Protein 3IKW (pdb70)

Radius of gyration: 21.57 Å; Cα contacts (8 Å, |Δi|>4): 989; chains: 1; bounding box: 46×61×58 Å

Sequence (373 aa):
TAQTKNTQTLMPLTERVNVQADSSARRINNQIIDGCWVAVGTNKPHAIQRDFTNLFDGKPSYYRFELKTTEDNTLEGYAKGETKGRAEFSYCYATSSDDDFRGLPADVYQQKAQITKTVYHHGKGACCPQGSSRDYEEFSVYIPSSSLDDSNVSSTIFAQWHHGMPDRTLVQTPQGEVKKLTVDEFVELEKTTFFKKNVGHEKVVARLDKQGNPVKDKNGKPVYKAGKPNGWLVEQGGYPPLAFGFSGGLFYIKANNSDRKKWLTDKDDRCNNANPGKKTPVVMKPLTSEYKASTIAYKLPFADDFPKDCWITFRVHIDWTVYGKEAETIVKPGMMLDVRMDDYQEGKKVSKHIVDNEKILIGRNDEDGYYFKFGIYYRVGDSTVPVCYNLAGYSER

Organism: Bacteroides thetaiotaomicron (strain ATCC 29148 / DSM 2079 / JCM 5827 / CCUG 10774 / NCTC 10582 / VPI-5482 / E50) (NCBI:txid226186)

Foldseek 3Di:
DPDDDDPVFKAFLQQADLQLQDADEPVQADPNFKHKHFHRDRQQKIFGNPDADVNHTFIKGWDALPAFDAADDDPPFTKGDIKIWRFHHHVVLCPPHDPCPSVLSNLQSHGRVSTDFFDFFQAKKKKKWKWAAAPPFDLAFFKWFKFKAFDFGFQQKAALVGDTDRHDSVRSVVVVVQWDDDFFFTFGKAFDADPVGHGDAPPVRHGDTDGHGTDRMGTQGDDDTQWTFTHHPQKTWIKGKAFLALRDDPVPPQEDDPVPDDAQPWRDDPGMTMHTPFIDGNVPPDHRWMKMKMKMKRAFHYDRNVSHGPGFMWIWMWIWTDPVDIDIHGGGHGDGHHTAYRHRGGMGMMGHIIGDPSGSRMDMIIMGDIDMD

Nearest PDB structures (foldseek):
  3ikw-assembly1_A  TM=1.003E+00  e=2.702E-79  Bacteroides thetaiotaomicron
  3ilr-assembly1_A  TM=1.001E+00  e=4.453E-74  Bacteroides thetaiotaomicron
  3ina-assembly1_A  TM=9.811E-01  e=8.972E-73  Bacteroides thetaiotaomicron
  3in9-assembly1_A  TM=9.795E-01  e=3.250E-72  Bacteroides thetaiotaomicron

CATH classification: 2.60.120.200 (+1 more: 3.10.540.20)

Secondary structure (DSSP, 8-state):
--SPPP-SSEEE------TTTSPBPGGG-BTTTBEEEE---TTTEEEEEEEEETTEEEEEEEE-TT---EE-SSTT-EEEEEEEES-B-BGGGGTTS-THHHHHHHHTT-SGGGSBSEE-TT-EEEEEEEEE--TTS-TT--EEEEEEEE---TTEEE-TTS-EEE--HHHHHHHHTTEEEETTEEEEEEE-B-TTSPBPB-TTS-B-EEEEEEEEEEE------SEEEEEETTEEEEEEEEE--SS--TT------TTTSPTT--EE-SSEEEEEEEEEEGGGS--SSEEEEEEEEEPPEE-GGG--EEE-EEEEEEEEEE---EEEEEEEEEEEE--EE-SSS-EEEEEEEEE-SS----EEEEEEEEEE-

Solvent-accessible surface area: 17605 Å² total; per-residue (Å²): 162,107,167,128,95,102,111,159,54,51,91,60,16,53,85,45,7,86,3,61,11,52,8,2,135,153,132,31,42,13,86,67,34,8,0,0,18,31,14,92,62,79,37,0,0,18,42,12,95,100,33,80,46,95,65,47,51,0,16,55,0,24,0,77,68,130,7,24,84,64,95,17,166,55,115,78,21,52,46,0,48,0,1,0,0,42,0,6,0,27,84,110,57,23,93,86,82,90,101,66,35,38,101,42,4,43,52,0,79,10,0,8,50,70,18,78,14,36,0,83,43,30,32,65,45,51,4,49,0,1,0,50,0,30,77,106,14,68,61,91,0,16,0,14,1,0,0,0,32,7,3,23,33,32,0,15,0,53,13,62,163,41,102,62,72,114,9,75,51,82,84,0,18,95,22,53,121,90,1,64,31,116,65,28,48,0,20,93,50,51,35,112,108,63,195,152,44,83,76,41,106,61,182,124,40,144,64,42,85,64,32,26,72,90,40,37,53,56,3,7,78,37,44,66,15,0,0,2,0,0,1,28,63,24,36,0,7,0,20,0,10,5,8,66,56,31,17,22,56,55,116,29,120,11,64,2,78,7,54,164,15,77,72,55,128,72,81,88,47,127,50,18,3,0,2,0,7,37,57,32,67,17,91,86,1,28,54,72,34,42,0,28,0,93,3,44,0,38,3,0,42,14,19,87,121,71,38,67,67,96,131,77,3,44,0,21,0,76,3,14,36,110,76,103,64,116,43,44,73,64,25,2,83,83,57,75,12,58,0,1,9,3,8,112,43,6,2,12,0,13,0,0,0,35,0,22,62,84,13,61,38,72,1,31,0,8,0,4,37,34,45,36,151

B-factor: mean 18.7, std 7.16, range [9.01, 53.4]

Structure (mmCIF, N/CA/C/O backbone):
data_3IKW
#
_entry.id   3IKW
#
_cell.length_a   76.263
_cell.length_b   110.494
_cell.length_c   44.158
_cell.angle_alpha   90.000
_cell.angle_beta   90.000
_cell.angle_gamma   90.000
#
_symmetry.space_group_name_H-M   'P 21 21 2'
#
loop_
_entity.id
_entity.type
_entity.pdbx_description
1 polymer 'Heparin lyase I'
2 non-polymer 'CALCIUM ION'
3 non-polymer 1,2-ETHANEDIOL
4 water water
#
loop_
_atom_site.group_PDB
_atom_site.id
_atom_site.type_symbol
_atom_site.label_atom_id
_atom_site.label_alt_id
_atom_site.label_comp_id
_atom_site.label_asym_id
_atom_site.label_entity_id
_atom_site.label_seq_id
_atom_site.pdbx_PDB_ins_code
_atom_site.Cartn_x
_atom_site.Cartn_y
_atom_site.Cartn_z
_atom_site.occupancy
_atom_site.B_iso_or_equiv
_atom_site.auth_seq_id
_atom_site.auth_comp_id
_atom_site.auth_asym_id
_atom_site.auth_atom_id
_atom_site.pdbx_PDB_model_num
ATOM 1 N N . THR A 1 1 ? 7.620 -13.368 6.207 1.00 40.13 3 THR A N 1
ATOM 2 C CA . THR A 1 1 ? 7.216 -13.436 7.645 1.00 39.95 3 THR A CA 1
ATOM 3 C C . THR A 1 1 ? 5.704 -13.591 7.783 1.00 39.87 3 THR A C 1
ATOM 4 O O . THR A 1 1 ? 4.945 -12.686 7.431 0.50 39.81 3 THR A O 1
ATOM 6 N N . ALA A 1 2 ? 5.269 -14.736 8.303 1.00 39.49 4 ALA A N 1
ATOM 7 C CA . ALA A 1 2 ? 3.843 -15.053 8.340 1.00 39.36 4 ALA A CA 1
ATOM 8 C C . ALA A 1 2 ? 3.251 -15.012 9.736 1.00 39.20 4 ALA A C 1
ATOM 9 O O . ALA A 1 2 ? 2.029 -15.064 9.891 0.50 39.09 4 ALA A O 1
ATOM 11 N N . GLN A 1 3 ? 4.107 -14.931 10.752 1.00 38.78 5 GLN A N 1
ATOM 12 C CA . GLN A 1 3 ? 3.620 -14.855 12.123 1.00 38.13 5 GLN A CA 1
ATOM 13 C C . GLN A 1 3 ? 3.108 -13.459 12.435 1.00 38.01 5 GLN A C 1
ATOM 14 O O . GLN A 1 3 ? 3.840 -12.476 12.315 1.00 38.27 5 GLN A O 1
ATOM 20 N N . THR A 1 4 ? 1.842 -13.378 12.824 1.00 37.37 6 THR A N 1
ATOM 21 C CA . THR A 1 4 ? 1.254 -12.108 13.207 1.00 36.90 6 THR A CA 1
ATOM 22 C C . THR A 1 4 ? 1.967 -11.590 14.447 1.00 35.85 6 THR A C 1
ATOM 23 O O . THR A 1 4 ? 2.105 -12.307 15.438 1.00 36.16 6 THR A O 1
ATOM 27 N N . LYS A 1 5 ? 2.429 -10.346 14.392 1.00 34.39 7 LYS A N 1
ATOM 28 C CA . LYS A 1 5 ? 3.195 -9.793 15.505 1.00 32.58 7 LYS A CA 1
ATOM 29 C C . LYS A 1 5 ? 2.369 -9.696 16.788 1.00 31.33 7 LYS A C 1
ATOM 30 O O . LYS A 1 5 ? 1.228 -9.231 16.764 1.00 31.27 7 LYS A O 1
ATOM 33 N N . ASN A 1 6 ? 2.948 -10.150 17.900 1.00 29.47 8 ASN A N 1
ATOM 34 C CA . ASN A 1 6 ? 2.370 -9.902 19.222 1.00 27.98 8 ASN A CA 1
ATOM 35 C C . ASN A 1 6 ? 2.628 -8.452 19.574 1.00 26.89 8 ASN A C 1
ATOM 36 O O . ASN A 1 6 ? 3.788 -8.033 19.631 1.00 26.76 8 ASN A O 1
ATOM 41 N N . THR A 1 7 ? 1.553 -7.688 19.774 1.00 24.80 9 THR A N 1
ATOM 42 C CA . THR A 1 7 ? 1.653 -6.266 20.091 1.00 23.65 9 THR A CA 1
ATOM 43 C C . THR A 1 7 ? 1.153 -5.974 21.513 1.00 22.66 9 THR A C 1
ATOM 44 O O . THR A 1 7 ? 0.924 -4.816 21.872 1.00 23.50 9 THR A O 1
ATOM 48 N N . GLN A 1 8 ? 1.020 -7.023 22.335 1.00 20.72 10 GLN A N 1
ATOM 49 C CA . GLN A 1 8 ? 0.618 -6.884 23.740 1.00 19.39 10 GLN A CA 1
ATOM 50 C C . GLN A 1 8 ? 1.753 -6.655 24.736 1.00 18.44 10 GLN A C 1
ATOM 51 O O . GLN A 1 8 ? 1.543 -6.214 25.863 1.00 18.62 10 GLN A O 1
ATOM 57 N N . THR A 1 9 ? 2.967 -7.017 24.356 1.00 16.43 11 THR A N 1
ATOM 58 C CA . THR A 1 9 ? 4.073 -6.948 25.309 1.00 15.65 11 THR A CA 1
ATOM 59 C C . THR A 1 9 ? 4.743 -5.559 25.320 1.00 14.80 11 THR A C 1
ATOM 60 O O . THR A 1 9 ? 5.389 -5.208 26.302 1.00 15.06 11 THR A O 1
ATOM 64 N N . LEU A 1 10 ? 4.592 -4.821 24.223 1.00 14.52 12 LEU A N 1
ATOM 65 C CA . LEU A 1 10 ? 5.220 -3.500 24.037 1.00 14.59 12 LEU A CA 1
ATOM 66 C C . LEU A 1 10 ? 4.217 -2.529 23.447 1.00 15.07 12 LEU A C 1
ATOM 67 O O . LEU A 1 10 ? 3.487 -2.858 22.514 1.00 16.50 12 LEU A O 1
ATOM 72 N N . MET A 1 11 ? 4.213 -1.312 23.988 1.00 14.51 13 MET A N 1
ATOM 73 C CA . MET A 1 11 ? 3.313 -0.270 23.528 1.00 14.36 13 MET A CA 1
ATOM 74 C C . MET A 1 11 ? 4.107 0.972 23.101 1.00 13.52 13 MET A C 1
ATOM 75 O O . MET A 1 11 ? 4.649 1.674 23.953 1.00 13.29 13 MET A O 1
ATOM 80 N N . PRO A 1 12 ? 4.158 1.251 21.799 1.00 13.60 14 PRO A N 1
ATOM 81 C CA . PRO A 1 12 ? 4.829 2.472 21.360 1.00 14.16 14 PRO A CA 1
ATOM 82 C C . PRO A 1 12 ? 4.261 3.722 22.001 1.00 14.18 14 PRO A C 1
ATOM 83 O O . PRO A 1 12 ? 3.032 3.891 22.090 1.00 14.61 14 PRO A O 1
ATOM 87 N N . LEU A 1 13 ? 5.149 4.632 22.389 1.00 13.67 15 LEU A N 1
ATOM 88 C CA . LEU A 1 13 ? 4.755 5.942 22.932 1.00 13.34 15 LEU A CA 1
ATOM 89 C C . LEU A 1 13 ? 5.378 6.967 22.007 1.00 13.28 15 LEU A C 1
ATOM 90 O O . LEU A 1 13 ? 6.574 7.269 22.139 1.00 13.76 15 LEU A O 1
ATOM 95 N N . THR A 1 14 ? 4.602 7.498 21.065 1.00 13.26 16 THR A N 1
ATOM 96 C CA . THR A 1 14 ? 5.150 8.262 19.973 1.00 13.54 16 THR A CA 1
ATOM 97 C C . THR A 1 14 ? 4.915 9.775 20.036 1.00 12.96 16 THR A C 1
ATOM 98 O O . THR A 1 14 ? 5.373 10.480 19.168 1.00 14.13 16 THR A O 1
ATOM 102 N N . GLU A 1 15 ? 4.252 10.257 21.081 1.00 12.76 17 GLU A N 1
ATOM 103 C CA . GLU A 1 15 ? 4.058 11.708 21.199 1.00 13.01 17 GLU A CA 1
ATOM 104 C C . GLU A 1 15 ? 5.377 12.358 21.595 1.00 12.98 17 GLU A C 1
ATOM 105 O O . GLU A 1 15 ? 6.097 11.836 22.452 1.00 12.30 17 GLU A O 1
ATOM 111 N N . ARG A 1 16 ? 5.689 13.496 20.977 1.00 12.94 18 ARG A N 1
ATOM 112 C CA . ARG A 1 16 ? 6.927 14.204 21.277 1.00 13.44 18 ARG A CA 1
ATOM 113 C C . ARG A 1 16 ? 6.621 15.671 21.531 1.00 14.27 18 ARG A C 1
ATOM 114 O O . ARG A 1 16 ? 5.749 16.255 20.872 1.00 15.92 18 ARG A O 1
ATOM 122 N N . VAL A 1 17 ? 7.314 16.256 22.497 1.00 13.97 19 VAL A N 1
ATOM 123 C CA . VAL A 1 17 ? 7.135 17.661 22.888 1.00 13.92 19 VAL A CA 1
ATOM 124 C C . VAL A 1 17 ? 8.494 18.358 22.788 1.00 14.17 19 VAL A C 1
ATOM 125 O O . VAL A 1 17 ? 9.483 17.864 23.337 1.00 14.56 19 VAL A O 1
ATOM 129 N N . ASN A 1 18 ? 8.547 19.479 22.076 1.00 14.99 20 ASN A N 1
ATOM 130 C CA . ASN A 1 18 ? 9.734 20.339 22.110 1.00 14.64 20 ASN A CA 1
ATOM 131 C C . ASN A 1 18 ? 9.566 21.178 23.370 1.00 13.50 20 ASN A C 1
ATOM 132 O O . ASN A 1 18 ? 8.862 22.174 23.368 1.00 13.76 20 ASN A O 1
ATOM 137 N N . VAL A 1 19 ? 10.174 20.752 24.461 1.00 13.01 21 VAL A N 1
ATOM 138 C CA . VAL A 1 19 ? 9.823 21.336 25.754 1.00 13.03 21 VAL A CA 1
ATOM 139 C C . VAL A 1 19 ? 10.244 22.780 25.900 1.00 12.98 21 VAL A C 1
ATOM 140 O O . VAL A 1 19 ? 9.647 23.508 26.686 1.00 11.70 21 VAL A O 1
ATOM 144 N N . GLN A 1 20 ? 11.253 23.205 25.141 1.00 12.26 22 GLN A N 1
ATOM 145 C CA . GLN A 1 20 ? 11.663 24.605 25.209 1.00 12.78 22 GLN A CA 1
ATOM 146 C C . GLN A 1 20 ? 10.665 25.514 24.511 1.00 13.44 22 GLN A C 1
ATOM 147 O O . GLN A 1 20 ? 10.510 26.674 24.881 1.00 13.20 22 GLN A O 1
ATOM 153 N N . ALA A 1 21 ? 9.988 24.995 23.489 1.00 13.53 23 ALA A N 1
ATOM 154 C CA . ALA A 1 21 ? 9.175 25.824 22.604 1.00 14.77 23 ALA A CA 1
ATOM 155 C C . ALA A 1 21 ? 7.675 25.596 22.660 1.00 14.15 23 ALA A C 1
ATOM 156 O O . ALA A 1 21 ? 6.935 26.359 22.069 1.00 14.75 23 ALA A O 1
ATOM 158 N N . ASP A 1 22 ? 7.220 24.561 23.369 1.00 14.29 24 ASP A N 1
ATOM 159 C CA . ASP A 1 22 ? 5.796 24.207 23.377 1.00 14.34 24 ASP A CA 1
ATOM 160 C C . ASP A 1 22 ? 5.394 23.614 24.711 1.00 13.45 24 ASP A C 1
ATOM 161 O O . ASP A 1 22 ? 6.149 22.842 25.302 1.00 13.24 24 ASP A O 1
ATOM 166 N N . SER A 1 23 ? 4.182 23.928 25.142 1.00 13.34 25 SER A N 1
ATOM 167 C CA A SER A 1 23 ? 3.596 23.248 26.290 0.50 13.51 25 SER A CA 1
ATOM 168 C CA B SER A 1 23 ? 3.569 23.246 26.279 0.50 13.81 25 SER A CA 1
ATOM 169 C C . SER A 1 23 ? 3.204 21.820 25.904 1.00 13.41 25 SER A C 1
ATOM 170 O O . SER A 1 23 ? 2.864 21.547 24.753 1.00 14.58 25 SER A O 1
ATOM 175 N N . ALA A 1 24 ? 3.264 20.925 26.876 1.00 13.18 26 ALA A N 1
ATOM 176 C CA . ALA A 1 24 ? 2.789 19.560 26.680 1.00 12.95 26 ALA A CA 1
ATOM 177 C C . ALA A 1 24 ? 1.280 19.500 26.886 1.00 13.64 26 ALA A C 1
ATOM 178 O O . ALA A 1 24 ? 0.756 20.018 27.864 1.00 14.44 26 ALA A O 1
ATOM 180 N N . ARG A 1 25 ? 0.593 18.829 25.973 1.00 13.85 27 ARG A N 1
ATOM 181 C CA A ARG A 1 25 ? -0.829 18.595 26.161 0.50 14.27 27 ARG A CA 1
ATOM 182 C CA B ARG A 1 25 ? -0.843 18.537 26.113 0.50 14.49 27 ARG A CA 1
ATOM 183 C C . ARG A 1 25 ? -1.013 17.386 27.085 1.00 14.74 27 ARG A C 1
ATOM 184 O O . ARG A 1 25 ? -0.131 16.532 27.191 1.00 14.09 27 ARG A O 1
ATOM 199 N N . ILE A 1 26 ? -2.150 17.335 27.776 1.00 16.11 28 ILE A N 1
ATOM 200 C CA . ILE A 1 26 ? -2.399 16.267 28.748 1.00 16.59 28 ILE A CA 1
ATOM 201 C C . ILE A 1 26 ? -2.195 14.880 28.130 1.00 15.52 28 ILE A C 1
ATOM 202 O O . ILE A 1 26 ? -1.617 13.995 28.751 1.00 15.37 28 ILE A O 1
ATOM 207 N N A ASN A 1 27 ? -2.646 14.719 26.891 0.50 14.40 29 ASN A N 1
ATOM 208 N N B ASN A 1 27 ? -2.631 14.708 26.893 0.50 14.86 29 ASN A N 1
ATOM 209 C CA A ASN A 1 27 ? -2.583 13.417 26.224 0.50 14.27 29 ASN A CA 1
ATOM 210 C CA B ASN A 1 27 ? -2.553 13.395 26.262 0.50 15.14 29 ASN A CA 1
ATOM 211 C C A ASN A 1 27 ? -1.224 13.089 25.598 0.50 14.19 29 ASN A C 1
ATOM 212 C C B ASN A 1 27 ? -1.172 12.978 25.812 0.50 14.72 29 ASN A C 1
ATOM 213 O O A ASN A 1 27 ? -1.104 12.137 24.833 0.50 14.05 29 ASN A O 1
ATOM 214 O O B ASN A 1 27 ? -0.990 11.865 25.345 0.50 14.47 29 ASN A O 1
ATOM 223 N N . GLN A 1 28 ? -0.206 13.882 25.948 1.00 13.83 30 GLN A N 1
ATOM 224 C CA . GLN A 1 28 ? 1.178 13.600 25.570 1.00 13.37 30 GLN A CA 1
ATOM 225 C C . GLN A 1 28 ? 2.015 13.215 26.784 1.00 12.81 30 GLN A C 1
ATOM 226 O O . GLN A 1 28 ? 3.131 12.693 26.638 1.00 12.89 30 GLN A O 1
ATOM 232 N N . ILE A 1 29 ? 1.509 13.462 27.981 1.00 12.48 31 ILE A N 1
ATOM 233 C CA . ILE A 1 29 ? 2.246 13.215 29.206 1.00 12.90 31 ILE A CA 1
ATOM 234 C C . ILE A 1 29 ? 2.159 11.728 29.553 1.00 12.74 31 ILE A C 1
ATOM 235 O O . ILE A 1 29 ? 1.086 11.105 29.453 1.00 13.37 31 ILE A O 1
ATOM 240 N N . ILE A 1 30 ? 3.286 11.168 29.968 1.00 12.87 32 ILE A N 1
ATOM 241 C CA . ILE A 1 30 ? 3.388 9.734 30.267 1.00 13.69 32 ILE A CA 1
ATOM 242 C C . ILE A 1 30 ? 3.501 9.553 31.755 1.00 13.63 32 ILE A C 1
ATOM 243 O O . ILE A 1 30 ? 4.342 10.156 32.416 1.00 13.29 32 ILE A O 1
ATOM 248 N N . ASP A 1 31 ? 2.572 8.757 32.290 1.00 14.63 33 ASP A N 1
ATOM 249 C CA . ASP A 1 31 ? 2.581 8.439 33.713 1.00 15.65 33 ASP A CA 1
ATOM 250 C C . ASP A 1 31 ? 2.469 9.650 34.619 1.00 15.44 33 ASP A C 1
ATOM 251 O O . ASP A 1 31 ? 2.923 9.637 35.766 1.00 16.76 33 ASP A O 1
ATOM 256 N N . GLY A 1 32 ? 1.847 10.700 34.104 1.00 14.80 34 GLY A N 1
ATOM 257 C CA . GLY A 1 32 ? 1.689 11.922 34.883 1.00 15.27 34 GLY A CA 1
ATOM 258 C C . GLY A 1 32 ? 2.960 12.702 35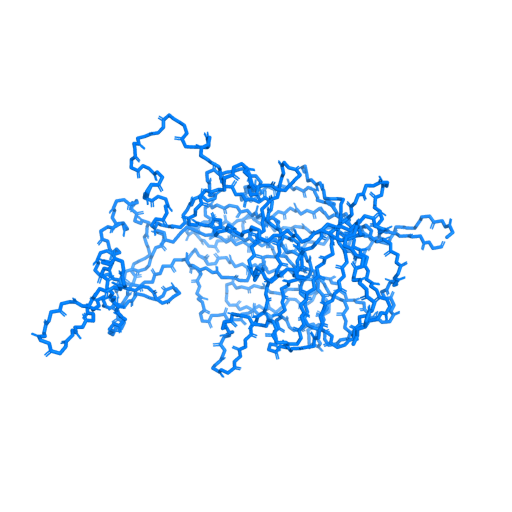.179 1.00 15.06 34 GLY A C 1
ATOM 259 O O . GLY A 1 32 ? 2.912 13.692 35.918 1.00 16.87 34 GLY A O 1
ATOM 260 N N . CYS A 1 33 ? 4.107 12.310 34.605 1.00 13.89 35 CYS A N 1
ATOM 261 C CA . CYS A 1 33 ? 5.349 12.986 34.996 1.00 14.02 35 CYS A CA 1
ATOM 262 C C . CYS A 1 33 ? 6.435 13.111 33.925 1.00 12.26 35 CYS A C 1
ATOM 263 O O . CYS A 1 33 ? 7.458 13.743 34.185 1.00 12.69 35 CYS A O 1
ATOM 266 N N . TRP A 1 34 ? 6.224 12.536 32.745 1.00 12.00 36 TRP A N 1
ATOM 267 C CA . TRP A 1 34 ? 7.237 12.600 31.691 1.00 11.65 36 TRP A CA 1
ATOM 268 C C . TRP A 1 34 ? 6.646 13.114 30.406 1.00 11.11 36 TRP A C 1
ATOM 269 O O . TRP A 1 34 ? 5.473 12.865 30.101 1.00 12.08 36 TRP A O 1
ATOM 280 N N . VAL A 1 35 ? 7.484 13.772 29.606 1.00 11.03 37 VAL A N 1
ATOM 281 C CA . VAL A 1 35 ? 7.186 13.891 28.178 1.00 11.59 37 VAL A CA 1
ATOM 282 C C . VAL A 1 35 ? 8.359 13.353 27.375 1.00 12.19 37 VAL A C 1
ATOM 283 O O . VAL A 1 35 ? 9.484 13.329 27.874 1.00 13.33 37 VAL A O 1
ATOM 287 N N . ALA A 1 36 ? 8.111 12.937 26.146 1.00 11.90 38 ALA A N 1
ATOM 288 C CA . ALA A 1 36 ? 9.172 12.364 25.324 1.00 11.98 38 ALA A CA 1
ATOM 289 C C . ALA A 1 36 ? 9.720 13.385 24.334 1.00 12.37 38 ALA A C 1
ATOM 290 O O . ALA A 1 36 ? 8.970 14.212 23.793 1.00 12.09 38 ALA A O 1
ATOM 292 N N . VAL A 1 37 ? 11.022 13.281 24.062 1.00 12.19 39 VAL A N 1
ATOM 293 C CA . VAL A 1 37 ? 11.701 14.166 23.140 1.00 13.81 39 VAL A CA 1
ATOM 294 C C . VAL A 1 37 ? 12.535 13.309 22.204 1.00 13.60 39 VAL A C 1
ATOM 295 O O . VAL A 1 37 ? 13.057 12.265 22.603 1.00 14.61 39 VAL A O 1
ATOM 299 N N . GLY A 1 38 ? 12.677 13.728 20.949 1.00 13.64 40 GLY A N 1
ATOM 300 C CA . GLY A 1 38 ? 13.518 13.004 19.998 1.00 14.10 40 GLY A CA 1
ATOM 301 C C . GLY A 1 38 ? 12.706 12.280 18.926 1.00 14.42 40 GLY A C 1
ATOM 302 O O . GLY A 1 38 ? 11.536 12.605 18.694 1.00 15.64 40 GLY A O 1
ATOM 303 N N . THR A 1 39 ? 13.307 11.306 18.259 1.00 14.28 41 THR A N 1
ATOM 304 C CA . THR A 1 39 ? 12.656 10.657 17.116 1.00 15.96 41 THR A CA 1
ATOM 305 C C . THR A 1 39 ? 11.363 9.955 17.533 1.00 15.81 41 THR A C 1
ATOM 306 O O . THR A 1 39 ? 11.282 9.366 18.612 1.00 14.19 41 THR A O 1
ATOM 310 N N . ASN A 1 40 ? 10.342 10.022 16.665 1.00 16.11 42 ASN A N 1
ATOM 311 C CA . ASN A 1 40 ? 9.035 9.450 16.987 1.00 17.31 42 ASN A CA 1
ATOM 312 C C . ASN A 1 40 ? 8.732 8.099 16.334 1.00 17.42 42 ASN A C 1
ATOM 313 O O . ASN A 1 40 ? 7.577 7.670 16.304 1.00 18.01 42 ASN A O 1
ATOM 318 N N . LYS A 1 41 ? 9.756 7.405 15.848 1.00 17.83 43 LYS A N 1
ATOM 319 C CA . LYS A 1 41 ? 9.558 6.045 15.333 1.00 18.57 43 LYS A CA 1
ATOM 320 C C . LYS A 1 41 ? 8.897 5.167 16.388 1.00 18.20 43 LYS A C 1
ATOM 321 O O . LYS A 1 41 ? 9.193 5.289 17.584 1.00 16.76 43 LYS A O 1
ATOM 325 N N . PRO A 1 42 ? 8.001 4.254 15.968 1.00 18.16 44 PRO A N 1
ATOM 326 C CA . PRO A 1 42 ? 7.286 3.488 16.983 1.00 17.96 44 PRO A CA 1
ATOM 327 C C . PRO A 1 42 ? 8.188 2.691 17.930 1.00 16.75 44 PRO A C 1
ATOM 328 O O . PRO A 1 42 ? 7.883 2.573 19.113 1.00 17.78 44 PRO A O 1
ATOM 332 N N . HIS A 1 43 ? 9.305 2.174 17.427 1.00 16.31 45 HIS A N 1
ATOM 333 C CA . HIS A 1 43 ? 10.194 1.379 18.268 1.00 15.92 45 HIS A CA 1
ATOM 334 C C . HIS A 1 43 ? 11.082 2.223 19.175 1.00 14.17 45 HIS A C 1
ATOM 335 O O . HIS A 1 43 ? 11.775 1.667 20.027 1.00 14.99 45 HIS A O 1
ATOM 342 N N . ALA A 1 44 ? 11.089 3.545 19.024 1.00 13.08 46 ALA A N 1
ATOM 343 C CA . ALA A 1 44 ? 12.080 4.336 19.751 1.00 12.49 46 ALA A CA 1
ATOM 344 C C . ALA A 1 44 ? 11.845 4.292 21.257 1.00 12.20 46 ALA A C 1
ATOM 345 O O . ALA A 1 44 ? 12.783 4.155 22.044 1.00 11.93 46 ALA A O 1
ATOM 347 N N . ILE A 1 45 ? 10.585 4.441 21.666 1.00 11.54 47 ILE A N 1
ATOM 348 C CA . ILE A 1 45 ? 10.207 4.368 23.064 1.00 11.51 47 ILE A CA 1
ATOM 349 C C . ILE A 1 45 ? 8.923 3.551 23.181 1.00 11.29 47 ILE A C 1
ATOM 350 O O . ILE A 1 45 ? 7.920 3.870 22.524 1.00 12.38 47 ILE A O 1
ATOM 355 N N . GLN A 1 46 ? 8.944 2.534 24.036 1.00 11.36 48 GLN A N 1
ATOM 356 C CA . GLN A 1 46 ? 7.773 1.674 24.226 1.00 11.99 48 GLN A CA 1
ATOM 357 C C . GLN A 1 46 ? 7.623 1.346 25.683 1.00 12.31 48 GLN A C 1
ATOM 358 O O . GLN A 1 46 ? 8.606 1.091 26.393 1.00 13.90 48 GLN A O 1
ATOM 364 N N . ARG A 1 47 ? 6.377 1.312 26.142 1.00 12.93 49 ARG A N 1
ATOM 365 C CA . ARG A 1 47 ? 6.097 0.787 27.446 1.00 13.87 49 ARG A CA 1
ATOM 366 C C . ARG A 1 47 ? 6.213 -0.748 27.367 1.00 14.21 49 ARG A C 1
ATOM 367 O O . ARG A 1 47 ? 5.696 -1.345 26.424 1.00 15.37 49 ARG A O 1
ATOM 375 N N . ASP A 1 48 ? 6.910 -1.348 28.327 1.00 12.93 50 ASP A N 1
ATOM 376 C CA . ASP A 1 48 ? 7.284 -2.769 28.301 1.00 14.28 50 ASP A CA 1
ATOM 377 C C . ASP A 1 48 ? 6.550 -3.507 29.410 1.00 14.31 50 ASP A C 1
ATOM 378 O O . ASP A 1 48 ? 6.805 -3.291 30.593 1.00 14.99 50 ASP A O 1
ATOM 383 N N . PHE A 1 49 ? 5.609 -4.363 29.004 1.00 14.39 51 PHE A N 1
ATOM 384 C CA . PHE A 1 49 ? 4.743 -5.083 29.954 1.00 16.26 51 PHE A CA 1
ATOM 385 C C . PHE A 1 49 ? 5.332 -6.419 30.390 1.00 17.23 51 PHE A C 1
ATOM 386 O O . PHE A 1 49 ? 4.748 -7.133 31.226 1.00 18.05 51 PHE A O 1
ATOM 394 N N . THR A 1 50 ? 6.493 -6.756 29.841 1.00 16.78 52 THR A N 1
ATOM 395 C CA . THR A 1 50 ? 7.129 -8.030 30.137 1.00 18.24 52 THR A CA 1
ATOM 396 C C . THR A 1 50 ? 8.242 -7.843 31.135 1.00 18.47 52 THR A C 1
ATOM 397 O O . THR A 1 50 ? 8.338 -8.570 32.127 1.00 20.02 52 THR A O 1
ATOM 401 N N . ASN A 1 51 ? 9.068 -6.830 30.915 1.00 18.04 53 ASN A N 1
ATOM 402 C CA . ASN A 1 51 ? 10.150 -6.523 31.843 1.00 18.13 53 ASN A CA 1
ATOM 403 C C . ASN A 1 51 ? 9.668 -5.518 32.880 1.00 18.92 53 ASN A C 1
ATOM 404 O O . ASN A 1 51 ? 9.802 -4.299 32.703 1.00 17.76 53 ASN A O 1
ATOM 409 N N . LEU A 1 52 ? 9.077 -6.013 33.957 1.00 19.85 54 LEU A N 1
ATOM 410 C CA . LEU A 1 52 ? 8.509 -5.135 34.961 1.00 21.20 54 LEU A CA 1
ATOM 411 C C . LEU A 1 52 ? 9.577 -4.687 35.957 1.00 21.95 54 LEU A C 1
ATOM 412 O O . LEU A 1 52 ? 10.525 -5.409 36.251 1.00 22.47 54 LEU A O 1
ATOM 417 N N . PHE A 1 53 ? 9.450 -3.449 36.422 1.00 22.46 55 PHE A N 1
ATOM 418 C CA . PHE A 1 53 ? 10.295 -2.952 37.484 1.00 22.65 55 PHE A CA 1
ATOM 419 C C . PHE A 1 53 ? 9.385 -2.653 38.648 1.00 23.43 55 PHE A C 1
ATOM 420 O O . PHE A 1 53 ? 8.410 -1.899 38.517 1.00 23.48 55 PHE A O 1
ATOM 428 N N . ASP A 1 54 ? 9.698 -3.266 39.785 1.00 24.87 56 ASP A N 1
ATOM 429 C CA . ASP A 1 54 ? 8.876 -3.103 40.967 1.00 25.61 56 ASP A CA 1
ATOM 430 C C . ASP A 1 54 ? 7.422 -3.420 40.620 1.00 26.09 56 ASP A C 1
ATOM 431 O O . ASP A 1 54 ? 6.510 -2.702 41.023 1.00 26.62 56 ASP A O 1
ATOM 433 N N . GLY A 1 55 ? 7.218 -4.485 39.841 1.00 26.21 57 GLY A N 1
ATOM 434 C CA . GLY A 1 55 ? 5.877 -4.932 39.459 1.00 26.12 57 GLY A CA 1
ATOM 435 C C . GLY A 1 55 ? 5.119 -4.123 38.421 1.00 25.80 57 GLY A C 1
ATOM 436 O O . GLY A 1 55 ? 3.991 -4.464 38.063 1.00 26.71 57 GLY A O 1
ATOM 437 N N . LYS A 1 56 ? 5.739 -3.060 37.910 1.00 24.44 58 LYS A N 1
ATOM 438 C CA . LYS A 1 56 ? 5.079 -2.175 36.958 1.00 22.68 58 LYS A CA 1
ATOM 439 C C . LYS A 1 56 ? 5.829 -2.143 35.618 1.00 21.35 58 LYS A C 1
ATOM 440 O O . LYS A 1 56 ? 7.020 -2.412 35.575 1.00 21.30 58 LYS A O 1
ATOM 442 N N . PRO A 1 57 ? 5.137 -1.774 34.536 1.00 20.01 59 PRO A N 1
ATOM 443 C CA . PRO A 1 57 ? 5.807 -1.706 33.223 1.00 18.96 59 PRO A CA 1
ATOM 444 C C . PRO A 1 57 ? 7.021 -0.773 33.240 1.00 17.76 59 PRO A C 1
ATOM 445 O O . PRO A 1 57 ? 7.027 0.237 33.931 1.00 18.64 59 PRO A O 1
ATOM 449 N N . SER A 1 58 ? 8.063 -1.136 32.506 1.00 14.85 60 SER A N 1
ATOM 450 C CA . SER A 1 58 ? 9.235 -0.268 32.388 1.00 13.30 60 SER A CA 1
ATOM 451 C C . SER A 1 58 ? 9.213 0.373 31.005 1.00 12.20 60 SER A C 1
ATOM 452 O O . SER A 1 58 ? 8.277 0.188 30.226 1.00 13.15 60 SER A O 1
ATOM 455 N N . TYR A 1 59 ? 10.250 1.143 30.698 1.00 11.58 61 TYR A N 1
ATOM 456 C CA A TYR A 1 59 ? 10.348 1.834 29.413 0.50 11.51 61 TYR A CA 1
ATOM 457 C CA B TYR A 1 59 ? 10.326 1.774 29.382 0.50 12.00 61 TYR A CA 1
ATOM 458 C C . TYR A 1 59 ? 11.508 1.259 28.590 1.00 11.64 61 TYR A C 1
ATOM 459 O O . TYR A 1 59 ? 12.648 1.278 29.046 1.00 12.45 61 TYR A O 1
ATOM 476 N N . ARG A 1 60 ? 11.222 0.807 27.376 1.00 11.27 62 ARG A N 1
ATOM 477 C CA . ARG A 1 60 ? 12.228 0.239 26.488 1.00 11.84 62 ARG A CA 1
ATOM 478 C C . ARG A 1 60 ? 12.556 1.298 25.453 1.00 12.14 62 ARG A C 1
ATOM 479 O O . ARG A 1 60 ? 11.663 1.798 24.738 1.00 12.31 62 ARG A O 1
ATOM 487 N N . PHE A 1 61 ? 13.828 1.661 25.385 1.00 11.19 63 PHE A N 1
ATOM 488 C CA . PHE A 1 61 ? 14.307 2.636 24.402 1.00 10.81 63 PHE A CA 1
ATOM 489 C C . PHE A 1 61 ? 15.126 1.920 23.355 1.00 10.79 63 PHE A C 1
ATOM 490 O O . PHE A 1 61 ? 15.903 1.012 23.692 1.00 11.27 63 PHE A O 1
ATOM 498 N N . GLU A 1 62 ? 14.974 2.300 22.083 1.00 11.25 64 GLU A N 1
ATOM 499 C CA . GLU A 1 62 ? 15.760 1.666 21.028 1.00 12.13 64 GLU A CA 1
ATOM 500 C C . GLU A 1 62 ? 16.053 2.622 19.901 1.00 11.94 64 GLU A C 1
ATOM 501 O O . GLU A 1 62 ? 15.139 3.273 19.372 1.00 13.42 64 GLU A O 1
ATOM 507 N N . LEU A 1 63 ? 17.324 2.714 19.528 1.00 12.93 65 LEU A N 1
ATOM 508 C CA . LEU A 1 63 ? 17.693 3.335 18.258 1.00 13.86 65 LEU A CA 1
ATOM 509 C C . LEU A 1 63 ? 18.352 2.296 17.367 1.00 15.44 65 LEU A C 1
ATOM 510 O O . LEU A 1 63 ? 19.330 1.658 17.755 1.00 16.01 65 LEU A O 1
ATOM 515 N N B LYS A 1 64 ? 17.828 2.137 16.159 1.00 15.92 66 LYS A N 1
ATOM 516 C CA B LYS A 1 64 ? 18.473 1.274 15.182 1.00 17.56 66 LYS A CA 1
ATOM 517 C C B LYS A 1 64 ? 19.590 2.054 14.499 1.00 18.76 66 LYS A C 1
ATOM 518 O O B LYS A 1 64 ? 19.776 3.236 14.737 1.00 18.28 66 LYS A O 1
ATOM 524 N N . THR A 1 65 ? 20.341 1.389 13.625 1.00 20.00 67 THR A N 1
ATOM 525 C CA A THR A 1 65 ? 21.504 2.014 13.004 0.50 21.59 67 THR A CA 1
ATOM 526 C CA B THR A 1 65 ? 21.513 2.018 13.032 0.50 21.38 67 THR A CA 1
ATOM 527 C C . THR A 1 65 ? 21.123 3.268 12.229 1.00 21.87 67 THR A C 1
ATOM 528 O O . THR A 1 65 ? 21.863 4.254 12.201 1.00 22.11 67 THR A O 1
ATOM 535 N N . GLU A 1 66 ? 19.951 3.225 11.600 1.00 22.55 68 GLU A N 1
ATOM 536 C CA . GLU A 1 66 ? 19.493 4.321 10.751 1.00 23.86 68 GLU A CA 1
ATOM 537 C C . GLU A 1 66 ? 18.806 5.466 11.491 1.00 24.05 68 GLU A C 1
ATOM 538 O O . GLU A 1 66 ? 18.371 6.427 10.868 1.00 24.12 68 GLU A O 1
ATOM 544 N N . ASP A 1 67 ? 18.724 5.379 12.817 1.00 23.44 69 ASP A N 1
ATOM 545 C CA . ASP A 1 67 ? 17.872 6.287 13.591 1.00 24.37 69 ASP A CA 1
ATOM 546 C C . ASP A 1 67 ? 18.510 7.586 14.079 1.00 25.02 69 ASP A C 1
ATOM 547 O O . ASP A 1 67 ? 17.916 8.271 14.917 1.00 26.00 69 ASP A O 1
ATOM 552 N N . ASN A 1 68 ? 19.703 7.927 13.602 1.00 25.38 70 ASN A N 1
ATOM 553 C CA . ASN A 1 68 ? 20.237 9.255 13.890 1.00 25.82 70 ASN A CA 1
ATOM 554 C C . ASN A 1 68 ? 19.469 10.295 13.072 1.00 26.54 70 ASN A C 1
ATOM 555 O O . ASN A 1 68 ? 19.471 10.243 11.840 1.00 27.68 70 ASN A O 1
ATOM 560 N N . THR A 1 69 ? 18.792 11.217 13.753 1.00 26.84 71 THR A N 1
ATOM 561 C CA . THR A 1 69 ? 17.990 12.241 13.079 1.00 27.65 71 THR A CA 1
ATOM 562 C C . THR A 1 69 ? 18.514 13.656 13.322 1.00 28.05 71 THR A C 1
ATOM 563 O O . THR A 1 69 ? 17.940 14.630 12.834 1.00 28.38 71 THR A O 1
ATOM 567 N N . LEU A 1 70 ? 19.598 13.777 14.078 1.00 28.10 72 LEU A N 1
ATOM 568 C CA . LEU A 1 70 ? 20.100 15.095 14.447 1.00 28.54 72 LEU A CA 1
ATOM 569 C C . LEU A 1 70 ? 21.476 15.320 13.842 1.00 28.72 72 LEU A C 1
ATOM 570 O O . LEU A 1 70 ? 22.252 14.377 13.675 1.00 28.52 72 LEU A O 1
ATOM 575 N N . GLU A 1 71 ? 21.775 16.571 13.510 1.00 29.44 73 GLU A N 1
ATOM 576 C CA . GLU A 1 71 ? 23.096 16.919 13.006 1.00 30.12 73 GLU A CA 1
ATOM 577 C C . GLU A 1 71 ? 24.050 17.047 14.183 1.00 30.41 73 GLU A C 1
ATOM 578 O O . GLU A 1 71 ? 23.685 17.603 15.219 1.00 30.45 73 GLU A O 1
ATOM 580 N N . GLY A 1 72 ? 25.264 16.525 14.028 1.00 30.65 74 GLY A N 1
ATOM 581 C CA . GLY A 1 72 ? 26.289 16.640 15.065 1.00 31.24 74 GLY A CA 1
ATOM 582 C C . GLY A 1 72 ? 27.175 17.848 14.825 1.00 31.68 74 GLY A C 1
ATOM 583 O O . GLY A 1 72 ? 26.865 18.681 13.978 1.00 32.02 74 GLY A O 1
ATOM 584 N N . TYR A 1 73 ? 28.295 17.935 15.540 1.00 31.94 75 TYR A N 1
ATOM 585 C CA . TYR A 1 73 ? 29.112 19.150 15.504 1.00 32.26 75 TYR A CA 1
ATOM 586 C C . TYR A 1 73 ? 29.793 19.377 14.164 1.00 32.01 75 TYR A C 1
ATOM 587 O O . TYR A 1 73 ? 29.612 20.421 13.536 1.00 32.61 75 TYR A O 1
ATOM 596 N N . ALA A 1 74 ? 30.597 18.409 13.745 0.50 31.15 76 ALA A N 1
ATOM 597 C CA . ALA A 1 74 ? 31.358 18.540 12.515 0.50 30.35 76 ALA A CA 1
ATOM 598 C C . ALA A 1 74 ? 30.540 18.018 11.340 0.50 29.75 76 ALA A C 1
ATOM 599 O O . ALA A 1 74 ? 29.714 17.117 11.498 0.50 29.34 76 ALA A O 1
ATOM 601 N N . LYS A 1 75 ? 30.762 18.595 10.165 0.50 29.05 77 LYS A N 1
ATOM 602 C CA . LYS A 1 75 ? 29.993 18.223 8.985 0.50 28.21 77 LYS A CA 1
ATOM 603 C C . LYS A 1 75 ? 30.151 16.736 8.712 0.50 27.57 77 LYS A C 1
ATOM 604 O O . LYS A 1 75 ? 31.263 16.224 8.681 0.50 27.69 77 LYS A O 1
ATOM 606 N N . GLY A 1 76 ? 29.033 16.041 8.528 0.50 26.54 78 GLY A N 1
ATOM 607 C CA . GLY A 1 76 ? 29.062 14.599 8.308 0.50 25.61 78 GLY A CA 1
ATOM 608 C C . GLY A 1 76 ? 28.696 13.809 9.553 0.50 25.17 78 GLY A C 1
ATOM 609 O O . GLY A 1 76 ? 28.426 12.607 9.485 0.50 25.36 78 GLY A O 1
ATOM 610 N N . GLU A 1 77 ? 28.683 14.488 10.695 0.50 24.25 79 GLU A N 1
ATOM 611 C CA . GLU A 1 77 ? 28.347 13.843 11.965 0.50 23.78 79 GLU A CA 1
ATOM 612 C C . GLU A 1 77 ? 26.848 13.913 12.235 0.50 23.74 79 GLU A C 1
ATOM 613 O O . GLU A 1 77 ? 26.203 14.914 11.942 0.50 22.74 79 GLU A O 1
ATOM 615 N N . THR A 1 78 ? 26.294 12.839 12.787 1.00 24.15 80 THR A N 1
ATOM 616 C CA . THR A 1 78 ? 24.888 12.841 13.181 1.00 24.29 80 THR A CA 1
ATOM 617 C C . THR A 1 78 ? 24.796 12.366 14.630 1.00 24.00 80 THR A C 1
ATOM 618 O O . THR A 1 78 ? 25.767 11.829 15.167 1.00 24.22 80 THR A O 1
ATOM 622 N N . LYS A 1 79 ? 23.644 12.590 15.259 1.00 23.25 81 LYS A N 1
ATOM 623 C CA . LYS A 1 79 ? 23.362 12.077 16.604 1.00 22.81 81 LYS A CA 1
ATOM 624 C C . LYS A 1 79 ? 21.925 11.568 16.617 1.00 21.94 81 LYS A C 1
ATOM 625 O O . LYS A 1 79 ? 21.120 11.917 15.754 1.00 21.58 81 LYS A O 1
ATOM 631 N N . GLY A 1 80 ? 21.585 10.753 17.605 1.00 19.83 82 GLY A N 1
ATOM 632 C CA . GLY A 1 80 ? 20.261 10.158 17.644 1.00 18.35 82 GLY A CA 1
ATOM 633 C C . GLY A 1 80 ? 19.728 10.385 19.020 1.00 16.33 82 GLY A C 1
ATOM 634 O O . GLY A 1 80 ? 20.496 10.387 19.960 1.00 17.26 82 GLY A O 1
ATOM 635 N N . ARG A 1 81 ? 18.427 10.620 19.168 1.00 14.04 83 ARG A N 1
ATOM 636 C CA . ARG A 1 81 ? 17.877 10.875 20.491 1.00 14.52 83 ARG A CA 1
ATOM 637 C C . ARG A 1 81 ? 16.485 10.306 20.654 1.00 13.18 83 ARG A C 1
ATOM 638 O O . ARG A 1 81 ? 15.612 10.504 19.796 1.00 14.04 83 ARG A O 1
ATOM 646 N N . ALA A 1 82 ? 16.256 9.633 21.771 1.00 11.90 84 ALA A N 1
ATOM 647 C CA . ALA A 1 82 ? 14.903 9.273 22.210 1.00 11.92 84 ALA A CA 1
ATOM 648 C C . ALA A 1 82 ? 14.952 9.288 23.733 1.00 11.02 84 ALA A C 1
ATOM 649 O O . ALA A 1 82 ? 15.585 8.424 24.315 1.00 11.67 84 ALA A O 1
ATOM 651 N N . GLU A 1 83 ? 14.328 10.280 24.358 1.00 10.45 85 GLU A N 1
ATOM 652 C CA . GLU A 1 83 ? 14.473 10.479 25.800 1.00 10.29 85 GLU A CA 1
ATOM 653 C C . GLU A 1 83 ? 13.152 10.853 26.435 1.00 10.48 85 GLU A C 1
ATOM 654 O O . GLU A 1 83 ? 12.239 11.349 25.758 1.00 11.35 85 GLU A O 1
ATOM 660 N N . PHE A 1 84 ? 13.044 10.640 27.739 1.00 9.63 86 PHE A N 1
ATOM 661 C CA . PHE A 1 84 ? 11.999 11.297 28.526 1.00 9.49 86 PHE A CA 1
ATOM 662 C C . PHE A 1 84 ? 12.602 12.494 29.285 1.00 10.42 86 PHE A C 1
ATOM 663 O O . PHE A 1 84 ? 13.708 12.387 29.819 1.00 11.04 86 PHE A O 1
ATOM 671 N N . SER A 1 85 ? 11.867 13.600 29.347 1.00 10.05 87 SER A N 1
ATOM 672 C CA . SER A 1 85 ? 12.220 14.755 30.155 1.00 10.43 87 SER A CA 1
ATOM 673 C C . SER A 1 85 ? 11.285 14.857 31.346 1.00 10.04 87 SER A C 1
ATOM 674 O O . SER A 1 85 ? 10.062 14.760 31.194 1.00 10.61 87 SER A O 1
ATOM 677 N N . TYR A 1 86 ? 11.868 15.089 32.514 1.00 9.47 88 TYR A N 1
ATOM 678 C CA . TYR A 1 86 ? 11.084 15.312 33.736 1.00 10.81 88 TYR A CA 1
ATOM 679 C C . TYR A 1 86 ? 10.634 16.765 33.846 1.00 11.09 88 TYR A C 1
ATOM 680 O O . TYR A 1 86 ? 9.846 17.106 34.728 1.00 11.49 88 TYR A O 1
ATOM 689 N N . CYS A 1 87 ? 11.130 17.627 32.970 1.00 10.59 89 CYS A N 1
ATOM 690 C CA . CYS A 1 87 ? 10.774 19.047 33.005 1.00 10.40 89 CYS A CA 1
ATOM 691 C C . CYS A 1 87 ? 10.047 19.450 31.731 1.00 10.50 89 CYS A C 1
ATOM 692 O O . CYS A 1 87 ? 10.555 19.235 30.601 1.00 11.19 89 CYS A O 1
ATOM 695 N N . TYR A 1 88 ? 8.860 20.029 31.891 1.00 10.56 90 TYR A N 1
ATOM 696 C CA . TYR A 1 88 ? 8.057 20.531 30.777 1.00 10.60 90 TYR A CA 1
ATOM 697 C C . TYR A 1 88 ? 6.981 21.398 31.385 1.00 11.22 90 TYR A C 1
ATOM 698 O O . TYR A 1 88 ? 6.676 21.259 32.561 1.00 12.24 90 TYR A O 1
ATOM 707 N N . ALA A 1 89 ? 6.401 22.285 30.585 1.00 11.19 91 ALA A N 1
ATOM 708 C CA . ALA A 1 89 ? 5.242 23.064 31.038 1.00 11.14 91 ALA A CA 1
ATOM 709 C C . ALA A 1 89 ? 3.991 22.533 30.403 1.00 12.55 91 ALA A C 1
ATOM 710 O O . ALA A 1 89 ? 4.036 21.973 29.316 1.00 13.65 91 ALA A O 1
ATOM 712 N N . THR A 1 90 ? 2.857 22.792 31.044 1.00 13.59 92 THR A N 1
ATOM 713 C CA . THR A 1 90 ? 1.553 22.490 30.467 1.00 15.12 92 THR A CA 1
ATOM 714 C C . THR A 1 90 ? 0.800 23.805 30.356 1.00 16.02 92 THR A C 1
ATOM 715 O O . THR A 1 90 ? 1.246 24.837 30.863 1.00 15.22 92 THR A O 1
ATOM 719 N N . SER A 1 91 ? -0.362 23.770 29.717 1.00 17.13 93 SER A N 1
ATOM 720 C CA A SER A 1 91 ? -1.247 24.928 29.611 0.50 18.21 93 SER A CA 1
ATOM 721 C CA B SER A 1 91 ? -1.128 25.004 29.607 0.50 17.92 93 SER A CA 1
ATOM 722 C C . SER A 1 91 ? -1.559 25.507 30.983 1.00 18.18 93 SER A C 1
ATOM 723 O O . SER A 1 91 ? -1.667 26.721 31.179 1.00 18.15 93 SER A O 1
ATOM 728 N N B ASP A 1 92 ? -1.762 24.600 31.934 0.38 18.21 94 ASP A N 1
ATOM 729 N N C ASP A 1 92 ? -1.790 24.608 31.933 0.62 18.52 94 ASP A N 1
ATOM 730 C CA B ASP A 1 92 ? -2.109 24.989 33.302 0.38 18.60 94 ASP A CA 1
ATOM 731 C CA C ASP A 1 92 ? -2.109 25.031 33.288 0.62 19.28 94 ASP A CA 1
ATOM 732 C C B ASP A 1 92 ? -1.022 25.825 33.986 0.38 18.30 94 ASP A C 1
ATOM 733 C C C ASP A 1 92 ? -1.053 25.978 33.842 0.62 18.60 94 ASP A C 1
ATOM 734 O O B ASP A 1 92 ? -1.287 26.514 34.972 0.38 18.20 94 ASP A O 1
ATOM 735 O O C ASP A 1 92 ? -1.361 26.887 34.599 0.62 18.51 94 ASP A O 1
ATOM 744 N N . ASP A 1 93 ? 0.204 25.768 33.467 1.00 17.71 95 ASP A N 1
ATOM 745 C CA . ASP A 1 93 ? 1.283 26.579 34.001 1.00 17.35 95 ASP A CA 1
ATOM 746 C C . ASP A 1 93 ? 1.245 28.047 33.587 1.00 17.02 95 ASP A C 1
ATOM 747 O O . ASP A 1 93 ? 1.985 28.855 34.116 1.00 17.72 95 ASP A O 1
ATOM 752 N N . PHE A 1 94 ? 0.419 28.378 32.603 1.00 17.30 96 PHE A N 1
ATOM 753 C CA . PHE A 1 94 ? 0.295 29.759 32.148 1.00 17.61 96 PHE A CA 1
ATOM 754 C C . PHE A 1 94 ? -1.018 30.405 32.550 1.00 19.05 96 PHE A C 1
ATOM 755 O O . PHE A 1 94 ? -1.326 31.511 32.110 1.00 19.72 96 PHE A O 1
ATOM 763 N N . ARG A 1 95 ? -1.783 29.713 33.392 1.00 20.07 97 ARG A N 1
ATOM 764 C CA . ARG A 1 95 ? -3.021 30.260 33.942 1.00 21.91 97 ARG A CA 1
ATOM 765 C C . ARG A 1 95 ? -2.753 31.589 34.640 1.00 22.16 97 ARG A C 1
ATOM 766 O O . ARG A 1 95 ? -1.768 31.747 35.366 0.50 21.51 97 ARG A O 1
ATOM 769 N N . GLY A 1 96 ? -3.620 32.562 34.388 1.00 23.43 98 GLY A N 1
ATOM 770 C CA . GLY A 1 96 ? -3.540 33.838 35.082 1.00 24.11 98 GLY A CA 1
ATOM 771 C C . GLY A 1 96 ? -2.656 34.890 34.447 1.00 24.53 98 GLY A C 1
ATOM 772 O O . GLY A 1 96 ? -2.656 36.046 34.871 0.50 24.20 98 GLY A O 1
ATOM 773 N N . LEU A 1 97 ? -1.905 34.500 33.418 1.00 24.13 99 LEU A N 1
ATOM 774 C CA . LEU A 1 97 ? -0.992 35.415 32.739 1.00 23.58 99 LEU A CA 1
ATOM 775 C C . LEU A 1 97 ? -1.638 36.048 31.513 1.00 23.30 99 LEU A C 1
ATOM 776 O O . LEU A 1 97 ? -2.568 35.490 30.953 1.00 22.03 99 LEU A O 1
ATOM 781 N N . PRO A 1 98 ? -1.122 37.212 31.083 1.00 23.05 100 PRO A N 1
ATOM 782 C CA . PRO A 1 98 ? -1.598 37.846 29.851 1.00 23.02 100 PRO A CA 1
ATOM 783 C C . PRO A 1 98 ? -1.555 36.883 28.659 1.00 22.70 100 PRO A C 1
ATOM 784 O O . PRO A 1 98 ? -0.738 35.948 28.618 1.00 21.51 100 PRO A O 1
ATOM 788 N N . ALA A 1 99 ? -2.444 37.119 27.701 1.00 22.52 101 ALA A N 1
ATOM 789 C CA . ALA A 1 99 ? -2.606 36.246 26.564 1.00 21.97 101 ALA A CA 1
ATOM 790 C C . ALA A 1 99 ? -1.306 36.018 25.797 1.00 21.49 101 ALA A C 1
ATOM 791 O O . ALA A 1 99 ? -1.098 34.944 25.247 1.00 22.20 101 ALA A O 1
ATOM 793 N N . ASP A 1 100 ? -0.440 37.023 25.743 1.00 19.87 102 ASP A N 1
ATOM 794 C CA . ASP A 1 100 ? 0.754 36.909 24.922 1.00 19.81 102 ASP A CA 1
ATOM 795 C C . ASP A 1 100 ? 1.940 36.235 25.619 1.00 18.63 102 ASP A C 1
ATOM 796 O O . ASP A 1 100 ? 2.953 35.972 24.971 1.00 18.95 102 ASP A O 1
ATOM 801 N N . VAL A 1 101 ? 1.839 35.942 26.914 1.00 17.69 103 VAL A N 1
ATOM 802 C CA . VAL A 1 101 ? 3.001 35.394 27.637 1.00 17.21 103 VAL A CA 1
ATOM 803 C C . VAL A 1 101 ? 3.464 34.052 27.071 1.00 15.87 103 VAL A C 1
ATOM 804 O O . VAL A 1 101 ? 4.663 33.847 26.822 1.00 14.84 103 VAL A O 1
ATOM 808 N N . TYR A 1 102 ? 2.534 33.128 26.862 1.00 14.54 104 TYR A N 1
ATOM 809 C CA . TYR A 1 102 ? 2.908 31.844 26.304 1.00 13.32 104 TYR A CA 1
ATOM 810 C C . TYR A 1 102 ? 3.519 32.003 24.915 1.00 13.51 104 TYR A C 1
ATOM 811 O O . TYR A 1 102 ? 4.559 31.420 24.642 1.00 12.83 104 TYR A O 1
ATOM 820 N N A GLN A 1 103 ? 2.906 32.772 24.014 0.50 14.53 105 GLN A N 1
ATOM 821 N N B GLN A 1 103 ? 2.874 32.822 24.079 0.50 14.46 105 GLN A N 1
ATOM 822 C CA A GLN A 1 103 ? 3.526 32.874 22.694 0.50 15.27 105 GLN A CA 1
ATOM 823 C CA B GLN A 1 103 ? 3.373 33.121 22.746 0.50 15.20 105 GLN A CA 1
ATOM 824 C C A GLN A 1 103 ? 4.925 33.490 22.741 0.50 14.53 105 GLN A C 1
ATOM 825 C C B GLN A 1 103 ? 4.831 33.529 22.744 0.50 14.54 105 GLN A C 1
ATOM 826 O O A GLN A 1 103 ? 5.801 33.092 21.971 0.50 14.92 105 GLN A O 1
ATOM 827 O O B GLN A 1 103 ? 5.635 33.050 21.949 0.50 15.01 105 GLN A O 1
ATOM 838 N N . LYS A 1 104 ? 5.148 34.449 23.640 1.00 14.26 106 LYS A N 1
ATOM 839 C CA . LYS A 1 104 ? 6.484 35.011 23.735 1.00 13.66 106 LYS A CA 1
ATOM 840 C C . LYS A 1 104 ? 7.461 34.010 24.343 1.00 12.72 106 LYS A C 1
ATOM 841 O O . LYS A 1 104 ? 8.642 34.032 24.021 1.00 12.29 106 LYS A O 1
ATOM 847 N N . ALA A 1 105 ? 6.972 33.125 25.214 1.00 12.70 107 ALA A N 1
ATOM 848 C CA . ALA A 1 105 ? 7.826 32.073 25.773 1.00 12.32 107 ALA A CA 1
ATOM 849 C C . ALA A 1 105 ? 8.203 31.088 24.680 1.00 11.68 107 ALA A C 1
ATOM 850 O O . ALA A 1 105 ? 9.291 30.542 24.689 1.00 11.75 107 ALA A O 1
ATOM 852 N N . GLN A 1 106 ? 7.299 30.854 23.731 1.00 11.46 108 GLN A N 1
ATOM 853 C CA . GLN A 1 106 ? 7.635 29.990 22.611 1.00 11.91 108 GLN A CA 1
ATOM 854 C C . GLN A 1 106 ? 8.774 30.596 21.788 1.00 11.78 108 GLN A C 1
ATOM 855 O O . GLN A 1 106 ? 9.726 29.910 21.426 1.00 12.40 108 GLN A O 1
ATOM 861 N N . ILE A 1 107 ? 8.668 31.889 21.510 1.00 12.25 109 ILE A N 1
ATOM 862 C CA . ILE A 1 107 ? 9.658 32.551 20.661 1.00 13.32 109 ILE A CA 1
ATOM 863 C C . ILE A 1 107 ? 11.040 32.607 21.334 1.00 12.79 109 ILE A C 1
ATOM 864 O O . ILE A 1 107 ? 12.083 32.412 20.684 1.00 14.11 109 ILE A O 1
ATOM 869 N N . THR A 1 108 ? 11.045 32.850 22.636 1.00 12.14 110 THR A N 1
ATOM 870 C CA . THR A 1 108 ? 12.289 32.899 23.404 1.00 12.15 110 THR A CA 1
ATOM 871 C C . THR A 1 108 ? 12.769 31.516 23.860 1.00 12.62 110 THR A C 1
ATOM 872 O O . THR A 1 108 ? 13.811 31.405 24.509 1.00 12.63 110 THR A O 1
ATOM 876 N N . LYS A 1 109 ? 11.993 30.477 23.546 1.00 11.87 111 LYS A N 1
ATOM 877 C CA . LYS A 1 109 ? 12.290 29.086 23.937 1.00 12.33 111 LYS A CA 1
ATOM 878 C C . LYS A 1 109 ? 12.450 28.943 25.452 1.00 11.25 111 LYS A C 1
ATOM 879 O O . LYS A 1 109 ? 13.347 28.252 25.936 1.00 12.28 111 LYS A O 1
ATOM 885 N N . THR A 1 110 ? 11.537 29.574 26.187 1.00 11.24 112 THR A N 1
ATOM 886 C CA . THR A 1 110 ? 11.536 29.526 27.644 1.00 11.72 112 THR A CA 1
ATOM 887 C C . THR A 1 110 ? 10.256 28.882 28.166 1.00 11.64 112 THR A C 1
ATOM 888 O O . THR A 1 110 ? 9.871 29.108 29.301 1.00 11.90 112 THR A O 1
ATOM 892 N N . VAL A 1 111 ? 9.612 28.046 27.364 1.00 11.04 113 VAL A N 1
ATOM 893 C CA . VAL A 1 111 ? 8.352 27.472 27.822 1.00 11.22 113 VAL A CA 1
ATOM 894 C C . VAL A 1 111 ? 8.558 26.621 29.066 1.00 10.84 113 VAL A C 1
ATOM 895 O O . VAL A 1 111 ? 7.868 26.812 30.063 1.00 10.83 113 VAL A O 1
ATOM 899 N N . TYR A 1 112 ? 9.500 25.677 29.029 1.00 10.72 114 TYR A N 1
ATOM 900 C CA . TYR A 1 112 ? 9.641 24.775 30.164 1.00 11.04 114 TYR A CA 1
ATOM 901 C C . TYR A 1 112 ? 10.138 25.438 31.442 1.00 11.54 114 TYR A C 1
ATOM 902 O O . TYR A 1 112 ? 10.006 24.855 32.516 1.00 12.33 114 TYR A O 1
ATOM 911 N N . HIS A 1 113 ? 10.672 26.661 31.346 1.00 11.28 115 HIS A N 1
ATOM 912 C CA . HIS A 1 113 ? 11.017 27.418 32.558 1.00 11.82 115 HIS A CA 1
ATOM 913 C C . HIS A 1 113 ? 9.814 27.707 33.421 1.00 12.47 115 HIS A C 1
ATOM 914 O O . HIS A 1 113 ? 9.964 28.074 34.585 1.00 13.64 115 HIS A O 1
ATOM 921 N N . HIS A 1 114 ? 8.619 27.548 32.862 1.00 11.94 116 HIS A N 1
ATOM 922 C CA . HIS A 1 114 ? 7.370 27.785 33.584 1.00 12.94 116 HIS A CA 1
ATOM 923 C C . HIS A 1 114 ? 6.805 26.503 34.169 1.00 13.48 116 HIS A C 1
ATOM 924 O O . HIS A 1 114 ? 5.774 26.530 34.841 1.00 14.89 116 HIS A O 1
ATOM 931 N N . GLY A 1 115 ? 7.472 25.384 33.935 1.00 12.55 117 GLY A N 1
ATOM 932 C CA . GLY A 1 115 ? 6.943 24.088 34.379 1.00 13.37 117 GLY A CA 1
ATOM 933 C C . GLY A 1 115 ? 7.616 23.429 35.570 1.00 13.66 117 GLY A C 1
ATOM 934 O O . GLY A 1 115 ? 8.587 23.920 36.136 1.00 15.39 117 GLY A O 1
ATOM 935 N N . LYS A 1 116 ? 7.113 22.258 35.916 1.00 13.63 118 LYS A N 1
ATOM 936 C CA . LYS A 1 116 ? 7.679 21.499 37.021 1.00 12.79 118 LYS A CA 1
ATOM 937 C C . LYS A 1 116 ? 8.954 20.793 36.593 1.00 12.92 118 LYS A C 1
ATOM 938 O O . LYS A 1 116 ? 9.218 20.685 35.388 1.00 12.66 118 LYS A O 1
ATOM 944 N N . GLY A 1 117 ? 9.720 20.316 37.570 1.00 12.76 119 GLY A N 1
ATOM 945 C CA . GLY A 1 117 ? 10.783 19.356 37.312 1.00 13.15 119 GLY A CA 1
ATOM 946 C C . GLY A 1 117 ? 12.172 19.937 37.174 1.00 14.38 119 GLY A C 1
ATOM 947 O O . GLY A 1 117 ? 13.074 19.235 36.716 1.00 15.62 119 GLY A O 1
ATOM 948 N N . ALA A 1 118 ? 12.378 21.204 37.523 1.00 13.43 120 ALA A N 1
ATOM 949 C CA . ALA A 1 118 ? 13.710 21.793 37.523 1.00 13.73 120 ALA A CA 1
ATOM 950 C C . ALA A 1 118 ? 14.227 22.027 38.926 1.00 14.50 120 ALA A C 1
ATOM 951 O O . ALA A 1 118 ? 13.446 22.232 39.873 1.00 15.84 120 ALA A O 1
ATOM 953 N N . CYS A 1 119 ? 15.537 22.000 39.081 1.00 14.17 121 CYS A N 1
ATOM 954 C CA A CYS A 1 119 ? 16.066 22.373 40.366 0.40 15.57 121 CYS A CA 1
ATOM 955 C CA B CYS A 1 119 ? 16.232 22.241 40.354 0.60 14.32 121 CYS A CA 1
ATOM 956 C C . CYS A 1 119 ? 16.962 23.593 40.235 1.00 15.09 121 CYS A C 1
ATOM 957 O O . CYS A 1 119 ? 17.772 23.740 39.322 1.00 15.17 121 CYS A O 1
ATOM 962 N N . PRO A 1 120 ? 16.749 24.540 41.164 1.00 14.96 122 PRO A N 1
ATOM 963 C CA . PRO A 1 120 ? 17.387 25.851 41.048 1.00 15.36 122 PRO A CA 1
ATOM 964 C C . PRO A 1 120 ? 18.906 25.852 41.209 1.00 14.87 122 PRO A C 1
ATOM 965 O O . PRO A 1 120 ? 19.493 24.933 41.801 1.00 15.73 122 PRO A O 1
ATOM 969 N N . GLN A 1 121 ? 19.533 26.891 40.670 1.00 14.49 123 GLN A N 1
ATOM 970 C CA . GLN A 1 121 ? 20.969 27.134 40.834 1.00 16.33 123 GLN A CA 1
ATOM 971 C C . GLN A 1 121 ? 21.399 26.966 42.259 1.00 18.33 123 GLN A C 1
ATOM 972 O O . GLN A 1 121 ? 20.709 27.436 43.146 1.00 19.03 123 GLN A O 1
ATOM 978 N N . GLY A 1 122 ? 22.539 26.314 4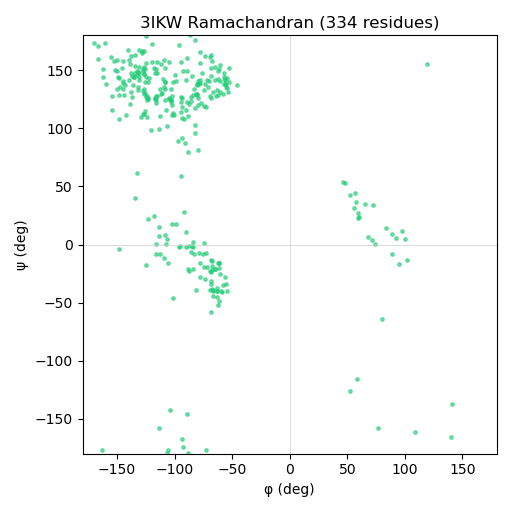2.470 1.00 19.74 124 GLY A N 1
ATOM 979 C CA . GLY A 1 122 ? 23.179 26.247 43.785 1.00 20.89 124 GLY A CA 1
ATOM 980 C C . GLY A 1 122 ? 22.479 25.383 44.819 1.00 21.74 124 GLY A C 1
ATOM 981 O O . GLY A 1 122 ? 22.910 25.309 45.973 0.50 21.31 124 GLY A O 1
ATOM 982 N N . SER A 1 123 ? 21.407 24.710 44.420 1.00 21.76 125 SER A N 1
ATOM 983 C CA . SER A 1 123 ? 20.615 23.922 45.370 1.00 21.91 125 SER A CA 1
ATOM 984 C C . SER A 1 123 ? 21.178 22.507 45.468 1.00 20.55 125 SER A C 1
ATOM 985 O O . SER A 1 123 ? 22.177 22.181 44.822 1.00 20.74 125 SER A O 1
ATOM 988 N N . SER A 1 124 ? 20.548 21.670 46.288 1.00 20.56 126 SER A N 1
ATOM 989 C CA . SER A 1 124 ? 20.941 20.272 46.444 1.00 20.30 126 SER A CA 1
ATOM 990 C C . SER A 1 124 ? 19.743 19.400 46.114 1.00 19.88 126 SER A C 1
ATOM 991 O O . SER A 1 124 ? 18.593 19.750 46.422 1.00 20.39 126 SER A O 1
ATOM 994 N N . ARG A 1 125 ? 19.982 18.260 45.471 1.00 18.32 127 ARG A N 1
ATOM 995 C CA . ARG A 1 125 ? 18.896 17.357 45.168 1.00 17.81 127 ARG A CA 1
ATOM 996 C C . ARG A 1 125 ? 19.381 15.911 45.132 1.00 16.88 127 ARG A C 1
ATOM 997 O O . ARG A 1 125 ? 20.544 15.633 44.806 1.00 17.04 127 ARG A O 1
ATOM 1005 N N . ASP A 1 126 ? 18.486 15.011 45.496 1.00 15.78 128 ASP A N 1
ATOM 1006 C CA . ASP A 1 126 ? 18.718 13.580 45.397 1.00 16.00 128 ASP A CA 1
ATOM 1007 C C . ASP A 1 126 ? 17.874 13.015 44.272 1.00 14.86 128 ASP A C 1
ATOM 1008 O O . ASP A 1 126 ? 16.745 13.427 44.073 1.00 16.06 128 ASP A O 1
ATOM 1013 N N . TYR A 1 127 ? 18.456 12.094 43.508 1.00 14.11 129 TYR A N 1
ATOM 1014 C CA . TYR A 1 127 ? 17.796 11.515 42.352 1.00 13.52 129 TYR A CA 1
ATOM 1015 C C . TYR A 1 127 ? 17.990 10.008 42.424 1.00 13.09 129 TYR A C 1
ATOM 1016 O O . TYR A 1 127 ? 19.003 9.537 42.929 1.00 13.84 129 TYR A O 1
ATOM 1025 N N A GLU A 1 128 ? 17.024 9.260 41.913 0.38 13.05 130 GLU A N 1
ATOM 1026 N N C GLU A 1 128 ? 17.056 9.254 41.884 0.62 13.07 130 GLU A N 1
ATOM 1027 C CA A GLU A 1 128 ? 17.129 7.809 41.846 0.38 13.15 130 GLU A CA 1
ATOM 1028 C CA C GLU A 1 128 ? 17.226 7.813 41.830 0.62 13.43 130 GLU A CA 1
ATOM 1029 C C A GLU A 1 128 ? 16.528 7.360 40.533 0.38 12.85 130 GLU A C 1
ATOM 1030 C C C GLU A 1 128 ? 16.503 7.293 40.602 0.62 13.21 130 GLU A C 1
ATOM 1031 O O A GLU A 1 128 ? 15.525 7.907 40.097 0.38 12.95 130 GLU A O 1
ATOM 1032 O O C GLU A 1 128 ? 15.409 7.736 40.279 0.62 13.48 130 GLU A O 1
ATOM 1043 N N . PHE A 1 129 ? 17.143 6.363 39.903 1.00 12.44 131 PHE A N 1
ATOM 1044 C CA . PHE A 1 129 ? 16.529 5.722 38.752 1.00 11.83 131 PHE A CA 1
ATOM 1045 C C . PHE A 1 129 ? 17.189 4.369 38.558 1.00 11.73 131 PHE A C 1
ATOM 1046 O O . PHE A 1 129 ? 18.274 4.118 39.103 1.00 12.03 131 PHE A O 1
ATOM 1054 N N . SER A 1 130 ? 16.538 3.524 37.768 1.00 11.92 132 SER A N 1
ATOM 1055 C CA . SER A 1 130 ? 17.088 2.201 37.488 1.00 12.36 132 SER A CA 1
ATOM 1056 C C . SER A 1 130 ? 17.194 1.950 35.983 1.00 12.04 132 SER A C 1
ATOM 1057 O O . SER A 1 130 ? 16.427 2.474 35.177 1.00 12.03 132 SER A O 1
ATOM 1060 N N . VAL A 1 131 ? 18.178 1.122 35.639 1.00 11.84 133 VAL A N 1
ATOM 1061 C CA . VAL A 1 131 ? 18.479 0.806 34.250 1.00 11.70 133 VAL A CA 1
ATOM 1062 C C . VAL A 1 131 ? 18.681 -0.699 34.110 1.00 11.74 133 VAL A C 1
ATOM 1063 O O . VAL A 1 131 ? 19.152 -1.357 35.042 1.00 12.47 133 VAL A O 1
ATOM 1067 N N . TYR A 1 132 ? 18.318 -1.236 32.958 1.00 11.44 134 TYR A N 1
ATOM 1068 C CA . TYR A 1 132 ? 18.425 -2.671 32.664 1.00 10.95 134 TYR A CA 1
ATOM 1069 C C . TYR A 1 132 ? 19.157 -2.743 31.323 1.00 11.17 134 TYR A C 1
ATOM 1070 O O . TYR A 1 132 ? 18.619 -2.340 30.273 1.00 11.45 134 TYR A O 1
ATOM 1079 N N . ILE A 1 133 ? 20.401 -3.213 31.351 1.00 11.62 135 ILE A N 1
ATOM 1080 C CA . ILE A 1 133 ? 21.231 -3.286 30.145 1.00 12.46 135 ILE A CA 1
ATOM 1081 C C . ILE A 1 133 ? 21.233 -4.713 29.590 1.00 12.64 135 ILE A C 1
ATOM 1082 O O . ILE A 1 133 ? 21.786 -5.617 30.232 1.00 12.77 135 I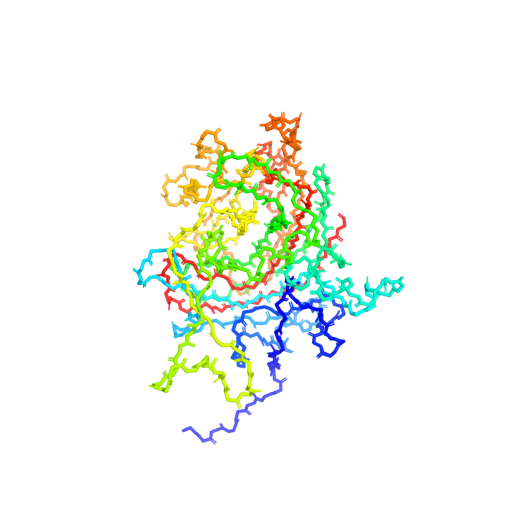LE A O 1
ATOM 1087 N N . PRO A 1 134 ? 20.624 -4.948 28.416 1.00 13.01 136 PRO A N 1
ATOM 1088 C CA . PRO A 1 134 ? 20.587 -6.316 27.868 1.00 13.68 136 PRO A CA 1
ATOM 1089 C C . PRO A 1 134 ? 21.987 -6.821 27.597 1.00 13.55 136 PRO A C 1
ATOM 1090 O O . PRO A 1 134 ? 22.884 -6.063 27.268 1.00 13.66 136 PRO A O 1
ATOM 1094 N N . SER A 1 135 ? 22.162 -8.132 27.726 1.00 13.94 137 SER A N 1
ATOM 1095 C CA . SER A 1 135 ? 23.435 -8.756 27.361 1.00 14.62 137 SER A CA 1
ATOM 1096 C C . SER A 1 135 ? 23.766 -8.598 25.873 1.00 14.99 137 SER A C 1
ATOM 1097 O O . SER A 1 135 ? 24.916 -8.772 25.471 1.00 15.29 137 SER A O 1
ATOM 1100 N N . SER A 1 136 ? 22.780 -8.229 25.053 1.00 15.01 138 SER A N 1
ATOM 1101 C CA A SER A 1 136 ? 22.982 -8.024 23.624 0.50 15.64 138 SER A CA 1
ATOM 1102 C CA B SER A 1 136 ? 23.049 -8.047 23.636 0.50 15.47 138 SER A CA 1
ATOM 1103 C C . SER A 1 136 ? 23.556 -6.648 23.289 1.00 15.29 138 SER A C 1
ATOM 1104 O O . SER A 1 136 ? 23.943 -6.404 22.154 1.00 16.00 138 SER A O 1
ATOM 1109 N N . LEU A 1 137 ? 23.577 -5.729 24.257 1.00 13.52 139 LEU A N 1
ATOM 1110 C CA . LEU A 1 137 ? 24.078 -4.394 23.929 1.00 13.08 139 LEU A CA 1
ATOM 1111 C C . LEU A 1 137 ? 25.552 -4.481 23.506 1.00 13.73 139 LEU A C 1
ATOM 1112 O O . LEU A 1 137 ? 26.376 -5.056 24.219 1.00 13.96 139 LEU A O 1
ATOM 1117 N N . ASP A 1 138 ? 25.866 -3.895 22.362 1.00 13.60 140 ASP A N 1
ATOM 1118 C CA A ASP A 1 138 ? 27.232 -3.863 21.789 0.50 14.26 140 ASP A CA 1
ATOM 1119 C CA B ASP A 1 138 ? 27.230 -3.980 21.890 0.50 13.90 140 ASP A CA 1
ATOM 1120 C C . ASP A 1 138 ? 28.178 -3.126 22.732 1.00 13.93 140 ASP A C 1
ATOM 1121 O O . ASP A 1 138 ? 27.872 -2.001 23.146 1.00 13.94 140 ASP A O 1
ATOM 1130 N N . SER A 1 139 ? 29.340 -3.692 23.033 1.00 14.54 141 SER A N 1
ATOM 1131 C CA . SER A 1 139 ? 30.257 -3.027 23.957 1.00 15.16 141 SER A CA 1
ATOM 1132 C C . SER A 1 139 ? 30.860 -1.759 23.389 1.00 14.69 141 SER A C 1
ATOM 1133 O O . SER A 1 139 ? 31.441 -0.985 24.143 1.00 15.92 141 SER A O 1
ATOM 1136 N N . ASN A 1 140 ? 30.732 -1.529 22.087 1.00 14.61 142 ASN A N 1
ATOM 1137 C CA . ASN A 1 140 ? 31.225 -0.292 21.512 1.00 15.82 142 ASN A CA 1
ATOM 1138 C C . ASN A 1 140 ? 30.168 0.782 21.295 1.00 15.29 142 ASN A C 1
ATOM 1139 O O . ASN A 1 140 ? 30.409 1.743 20.564 1.00 15.98 142 ASN A O 1
ATOM 1144 N N . VAL A 1 141 ? 29.012 0.651 21.948 1.00 13.45 143 VAL A N 1
ATOM 1145 C CA . VAL A 1 141 ? 28.029 1.724 21.846 1.00 13.48 143 VAL A CA 1
ATOM 1146 C C . VAL A 1 141 ? 28.593 3.023 22.387 1.00 13.38 143 VAL A C 1
ATOM 1147 O O . VAL A 1 141 ? 29.481 3.039 23.242 1.00 14.08 143 VAL A O 1
ATOM 1151 N N . SER A 1 142 ? 28.037 4.111 21.880 1.00 13.03 144 SER A N 1
ATOM 1152 C CA A SER A 1 142 ? 28.376 5.445 22.325 0.50 12.19 144 SER A CA 1
ATOM 1153 C CA B SER A 1 142 ? 28.371 5.455 22.345 0.50 12.95 144 SER A CA 1
ATOM 1154 C C . SER A 1 142 ? 27.072 6.168 22.655 1.00 12.20 144 SER A C 1
ATOM 1155 O O . SER A 1 142 ? 26.455 6.787 21.780 1.00 12.79 144 SER A O 1
ATOM 1160 N N . THR A 1 143 ? 26.647 6.075 23.914 1.00 11.68 145 THR A N 1
ATOM 1161 C CA . THR A 1 143 ? 25.320 6.546 24.275 1.00 12.12 145 THR A CA 1
ATOM 1162 C C . THR A 1 143 ? 25.283 7.056 25.711 1.00 11.62 145 THR A C 1
ATOM 1163 O O . THR A 1 143 ? 25.958 6.515 26.589 1.00 12.73 145 THR A O 1
ATOM 1167 N N . ILE A 1 144 ? 24.498 8.105 25.926 1.00 11.11 146 ILE A N 1
ATOM 1168 C CA . ILE A 1 144 ? 24.212 8.631 27.268 1.00 10.78 146 ILE A CA 1
ATOM 1169 C C . ILE A 1 144 ? 22.821 8.140 27.655 1.00 11.38 146 ILE A C 1
ATOM 1170 O O . ILE A 1 144 ? 21.872 8.301 26.866 1.00 11.03 146 ILE A O 1
ATOM 1175 N N . PHE A 1 145 ? 22.690 7.513 28.819 1.00 10.24 147 PHE A N 1
ATOM 1176 C CA . PHE A 1 145 ? 21.412 6.997 29.248 1.00 10.23 147 PHE A CA 1
ATOM 1177 C C . PHE A 1 145 ? 20.722 7.794 30.342 1.00 9.82 147 PHE A C 1
ATOM 1178 O O . PHE A 1 145 ? 19.527 7.599 30.576 1.00 10.89 147 PHE A O 1
ATOM 1186 N N . ALA A 1 146 ? 21.459 8.662 31.020 1.00 9.80 148 ALA A N 1
ATOM 1187 C CA . ALA A 1 146 ? 20.845 9.608 31.982 1.00 9.83 148 ALA A CA 1
ATOM 1188 C C . ALA A 1 146 ? 21.656 10.868 31.959 1.00 10.36 148 ALA A C 1
ATOM 1189 O O . ALA A 1 146 ? 22.888 10.810 31.935 1.00 10.68 148 ALA A O 1
ATOM 1191 N N . GLN A 1 147 ? 20.997 12.021 31.933 1.00 10.28 149 GLN A N 1
ATOM 1192 C CA . GLN A 1 147 ? 21.746 13.251 31.929 1.00 11.63 149 GLN A CA 1
ATOM 1193 C C . GLN A 1 147 ? 20.954 14.359 32.562 1.00 10.69 149 GLN A C 1
ATOM 1194 O O . GLN A 1 147 ? 19.717 14.356 32.537 1.00 12.53 149 GLN A O 1
ATOM 1200 N N . TRP A 1 148 ? 21.690 15.292 33.152 1.00 10.43 150 TRP A N 1
ATOM 1201 C CA . TRP A 1 148 ? 21.106 16.463 33.782 1.00 10.70 150 TRP A CA 1
ATOM 1202 C C . TRP A 1 148 ? 21.608 17.651 32.989 1.00 11.33 150 TRP A C 1
ATOM 1203 O O . TRP A 1 148 ? 22.823 17.838 32.816 1.00 12.03 150 TRP A O 1
ATOM 1214 N N A HIS A 1 149 ? 20.677 18.433 32.453 0.60 10.65 151 HIS A N 1
ATOM 1215 N N B HIS A 1 149 ? 20.664 18.492 32.582 0.40 11.75 151 HIS A N 1
ATOM 1216 C CA A HIS A 1 149 ? 21.041 19.594 31.657 0.60 11.19 151 HIS A CA 1
ATOM 1217 C CA B HIS A 1 149 ? 20.880 19.523 31.583 0.40 12.81 151 HIS A CA 1
ATOM 1218 C C A HIS A 1 149 ? 20.713 20.883 32.356 0.60 11.06 151 HIS A C 1
ATOM 1219 C C B HIS A 1 149 ? 20.555 20.917 32.147 0.40 12.73 151 HIS A C 1
ATOM 1220 O O A HIS A 1 149 ? 19.835 20.946 33.204 0.60 9.41 151 HIS A O 1
ATOM 1221 O O B HIS A 1 149 ? 19.509 21.071 32.766 0.40 13.22 151 HIS A O 1
ATOM 1234 N N . GLY A 1 150 ? 21.426 21.916 31.953 1.00 12.36 152 GLY A N 1
ATOM 1235 C CA . GLY A 1 150 ? 21.058 23.279 32.287 1.00 12.49 152 GLY A CA 1
ATOM 1236 C C . GLY A 1 150 ? 19.911 23.784 31.429 1.00 12.07 152 GLY A C 1
ATOM 1237 O O . GLY A 1 150 ? 19.467 23.153 30.484 1.00 12.39 152 GLY A O 1
ATOM 1238 N N . MET A 1 151 ? 19.447 24.968 31.801 1.00 12.05 153 MET A N 1
ATOM 1239 C CA . MET A 1 151 ? 18.293 25.607 31.187 1.00 11.89 153 MET A CA 1
ATOM 1240 C C . MET A 1 151 ? 18.604 27.060 30.850 1.00 12.22 153 MET A C 1
ATOM 1241 O O . MET A 1 151 ? 17.958 27.975 31.336 1.00 12.07 153 MET A O 1
ATOM 1246 N N . PRO A 1 152 ? 19.593 27.294 29.985 1.00 12.11 154 PRO A N 1
ATOM 1247 C CA . PRO A 1 152 ? 19.881 28.690 29.654 1.00 12.38 154 PRO A CA 1
ATOM 1248 C C . PRO A 1 152 ? 18.699 29.386 28.991 1.00 12.36 154 PRO A C 1
ATOM 1249 O O . PRO A 1 152 ? 17.889 28.774 28.307 1.00 12.76 154 PRO A O 1
ATOM 1253 N N . ASP A 1 153 ? 18.635 30.688 29.197 1.00 11.71 155 ASP A N 1
ATOM 1254 C CA . ASP A 1 153 ? 17.581 31.539 28.648 1.00 12.17 155 ASP A CA 1
ATOM 1255 C C . ASP A 1 153 ? 18.252 32.358 27.544 1.00 11.64 155 ASP A C 1
ATOM 1256 O O . ASP A 1 153 ? 19.175 33.141 27.802 1.00 12.39 155 ASP A O 1
ATOM 1261 N N . ARG A 1 154 ? 17.835 32.157 26.303 1.00 12.43 156 ARG A N 1
ATOM 1262 C CA . ARG A 1 154 ? 18.531 32.786 25.197 1.00 13.48 156 ARG A CA 1
ATOM 1263 C C . ARG A 1 154 ? 18.281 34.288 25.047 1.00 13.80 156 ARG A C 1
ATOM 1264 O O . ARG A 1 154 ? 18.847 34.909 24.132 1.00 13.98 156 ARG A O 1
ATOM 1272 N N . THR A 1 155 ? 17.484 34.867 25.937 1.00 12.64 157 THR A N 1
ATOM 1273 C CA . THR A 1 155 ? 17.434 36.341 26.000 1.00 13.23 157 THR A CA 1
ATOM 1274 C C . THR A 1 155 ? 18.699 36.954 26.618 1.00 12.89 157 THR A C 1
ATOM 1275 O O . THR A 1 155 ? 18.864 38.186 26.584 1.00 13.56 157 THR A O 1
ATOM 1279 N N . LEU A 1 156 ? 19.600 36.131 27.157 1.00 11.67 158 LEU A N 1
ATOM 1280 C CA . LEU A 1 156 ? 20.943 36.619 27.480 1.00 12.51 158 LEU A CA 1
ATOM 1281 C C . LEU A 1 156 ? 21.743 36.570 26.207 1.00 12.33 158 LEU A C 1
ATOM 1282 O O . LEU A 1 156 ? 21.932 35.480 25.615 1.00 12.34 158 LEU A O 1
ATOM 1287 N N . VAL A 1 157 ? 22.185 37.737 25.747 1.00 12.59 159 VAL A N 1
ATOM 1288 C CA . VAL A 1 157 ? 22.766 37.841 24.429 1.00 13.11 159 VAL A CA 1
ATOM 1289 C C . VAL A 1 157 ? 24.086 38.586 24.476 1.00 13.02 159 VAL A C 1
ATOM 1290 O O . VAL A 1 157 ? 24.442 39.202 25.483 1.00 13.82 159 VAL A O 1
ATOM 1294 N N . GLN A 1 158 ? 24.809 38.509 23.369 1.00 13.51 160 GLN A N 1
ATOM 1295 C CA . GLN A 1 158 ? 25.920 39.425 23.140 1.00 13.60 160 GLN A CA 1
ATOM 1296 C C . GLN A 1 158 ? 25.552 40.254 21.927 1.00 13.35 160 GLN A C 1
ATOM 1297 O O . GLN A 1 158 ? 25.183 39.713 20.873 1.00 13.67 160 GLN A O 1
ATOM 1303 N N . THR A 1 159 ? 25.643 41.576 22.080 1.00 13.54 161 THR A N 1
ATOM 1304 C CA . THR A 1 159 ? 25.380 42.479 20.968 1.00 14.99 161 THR A CA 1
ATOM 1305 C C . THR A 1 159 ? 26.527 42.457 19.970 1.00 14.37 161 THR A C 1
ATOM 1306 O O . THR A 1 159 ? 27.621 41.982 20.290 1.00 14.33 161 THR A O 1
ATOM 1310 N N . PRO A 1 160 ? 26.296 42.942 18.736 1.00 14.73 162 PRO A N 1
ATOM 1311 C CA . PRO A 1 160 ? 27.398 42.969 17.766 1.00 15.17 162 PRO A CA 1
ATOM 1312 C C . PRO A 1 160 ? 28.632 43.727 18.251 1.00 15.87 162 PRO A C 1
ATOM 1313 O O . PRO A 1 160 ? 29.749 43.361 17.869 1.00 16.34 162 PRO A O 1
ATOM 1317 N N . GLN A 1 161 ? 28.428 44.704 19.126 1.00 15.84 163 GLN A N 1
ATOM 1318 C CA . GLN A 1 161 ? 29.536 45.516 19.673 1.00 16.87 163 GLN A CA 1
ATOM 1319 C C . GLN A 1 161 ? 30.197 44.853 20.881 1.00 17.84 163 GLN A C 1
ATOM 1320 O O . GLN A 1 161 ? 31.158 45.376 21.459 1.00 18.33 163 GLN A O 1
ATOM 1326 N N . GLY A 1 162 ? 29.688 43.690 21.267 1.00 17.42 164 GLY A N 1
ATOM 1327 C CA . GLY A 1 162 ? 30.368 42.873 22.263 1.00 17.19 164 GLY A CA 1
ATOM 1328 C C . GLY A 1 162 ? 29.803 42.991 23.666 1.00 17.19 164 GLY A C 1
ATOM 1329 O O . GLY A 1 162 ? 30.360 42.425 24.601 1.00 19.10 164 GLY A O 1
ATOM 1330 N N . GLU A 1 163 ? 28.706 43.723 23.845 1.00 18.01 165 GLU A N 1
ATOM 1331 C CA . GLU A 1 163 ? 28.122 43.823 25.178 1.00 18.50 165 GLU A CA 1
ATOM 1332 C C . GLU A 1 163 ? 27.257 42.611 25.508 1.00 18.00 165 GLU A C 1
ATOM 1333 O O . GLU A 1 163 ? 26.376 42.237 24.731 1.00 17.95 165 GLU A O 1
ATOM 1339 N N . VAL A 1 164 ? 27.498 42.012 26.661 1.00 17.94 166 VAL A N 1
ATOM 1340 C CA . VAL A 1 164 ? 26.644 40.930 27.133 1.00 17.78 166 VAL A CA 1
ATOM 1341 C C . VAL A 1 164 ? 25.530 41.568 27.943 1.00 18.02 166 VAL A C 1
ATOM 1342 O O . VAL A 1 164 ? 25.778 42.287 28.919 1.00 19.25 166 VAL A O 1
ATOM 1346 N N . LYS A 1 165 ? 24.290 41.322 27.541 1.00 17.06 167 LYS A N 1
ATOM 1347 C CA . LYS A 1 165 ? 23.171 41.941 28.231 1.00 17.69 167 LYS A CA 1
ATOM 1348 C C . LYS A 1 165 ? 21.940 41.055 28.174 1.00 16.01 167 LYS A C 1
ATOM 1349 O O . LYS A 1 165 ? 21.834 40.183 27.322 1.00 15.94 167 LYS A O 1
ATOM 1355 N N . LYS A 1 166 ? 21.024 41.286 29.103 1.00 15.70 168 LYS A N 1
ATOM 1356 C CA . LYS A 1 166 ? 19.766 40.556 29.125 1.00 16.16 168 LYS A CA 1
ATOM 1357 C C . LYS A 1 166 ? 18.697 41.372 28.392 1.00 15.85 168 LYS A C 1
ATOM 1358 O O . LYS A 1 166 ? 18.338 42.478 28.819 1.00 17.36 168 LYS A O 1
ATOM 1364 N N . LEU A 1 167 ? 18.217 40.858 27.270 1.00 14.91 169 LEU A N 1
ATOM 1365 C CA . LEU A 1 167 ? 17.086 41.487 26.588 1.00 14.49 169 LEU A CA 1
ATOM 1366 C C . LEU A 1 167 ? 15.808 41.154 27.326 1.00 14.85 169 LEU A C 1
ATOM 1367 O O . LEU A 1 167 ? 15.668 40.057 27.877 1.00 14.72 169 LEU A O 1
ATOM 1372 N N . THR A 1 168 ? 14.856 42.078 27.316 1.00 14.50 170 THR A N 1
ATOM 1373 C CA . THR A 1 168 ? 13.527 41.730 27.771 1.00 14.57 170 THR A CA 1
ATOM 1374 C C . THR A 1 168 ? 12.935 40.786 26.748 1.00 14.55 170 THR A C 1
ATOM 1375 O O . THR A 1 168 ? 13.392 40.701 25.600 1.00 13.31 170 THR A O 1
ATOM 1379 N N . VAL A 1 169 ? 11.898 40.061 27.141 1.00 15.26 171 VAL A N 1
ATOM 1380 C CA . VAL A 1 169 ? 11.253 39.185 26.177 1.00 15.23 171 VAL A CA 1
ATOM 1381 C C . VAL A 1 169 ? 10.742 39.982 24.976 1.00 13.90 171 VAL A C 1
ATOM 1382 O O . VAL A 1 169 ? 10.860 39.551 23.832 1.00 14.42 171 VAL A O 1
ATOM 1386 N N . ASP A 1 170 ? 10.182 41.157 25.226 1.00 14.32 172 ASP A N 1
ATOM 1387 C CA . ASP A 1 170 ? 9.684 41.964 24.113 1.00 14.40 172 ASP A CA 1
ATOM 1388 C C . ASP A 1 170 ? 10.800 42.397 23.171 1.00 13.26 172 ASP A C 1
ATOM 1389 O O . ASP A 1 170 ? 10.624 42.392 21.950 1.00 13.30 172 ASP A O 1
ATOM 1394 N N . GLU A 1 171 ? 11.959 42.773 23.717 1.00 12.61 173 GLU A N 1
ATOM 1395 C CA . GLU A 1 171 ? 13.104 43.101 22.876 1.00 13.27 173 GLU A CA 1
ATOM 1396 C C . GLU A 1 171 ? 13.562 41.895 22.074 1.00 12.30 173 GLU A C 1
ATOM 1397 O O . GLU A 1 171 ? 13.881 42.016 20.886 1.00 12.04 173 GLU A O 1
ATOM 1403 N N . PHE A 1 172 ? 13.571 40.711 22.684 1.00 12.19 174 PHE A N 1
ATOM 1404 C CA . PHE A 1 172 ? 13.985 39.529 21.940 1.00 12.32 174 PHE A CA 1
ATOM 1405 C C . PHE A 1 172 ? 12.993 39.188 20.816 1.00 11.19 174 PHE A C 1
ATOM 1406 O O . PHE A 1 172 ? 13.383 38.842 19.695 1.00 11.57 174 PHE A O 1
ATOM 1414 N N . VAL A 1 173 ? 11.697 39.326 21.104 1.00 11.67 175 VAL A N 1
ATOM 1415 C CA . VAL A 1 173 ? 10.694 39.071 20.091 1.00 12.90 175 VAL A CA 1
ATOM 1416 C C . VAL A 1 173 ? 10.906 40.009 18.886 1.00 11.59 175 VAL A C 1
ATOM 1417 O O . VAL A 1 173 ? 10.782 39.584 17.746 1.00 12.13 175 VAL A O 1
ATOM 1421 N N . GLU A 1 174 ? 11.252 41.278 19.137 1.00 11.83 176 GLU A N 1
ATOM 1422 C CA . GLU A 1 174 ? 11.540 42.189 18.031 1.00 11.92 176 GLU A CA 1
ATOM 1423 C C . GLU A 1 174 ? 12.806 41.800 17.281 1.00 11.53 176 GLU A C 1
ATOM 1424 O O . GLU A 1 174 ? 12.846 41.899 16.061 1.00 12.07 176 GLU A O 1
ATOM 1430 N N . LEU A 1 175 ? 13.833 41.348 17.998 1.00 11.09 177 LEU A N 1
ATOM 1431 C CA . LEU A 1 175 ? 15.066 40.910 17.338 1.00 12.49 177 LEU A CA 1
ATOM 1432 C C . LEU A 1 175 ? 14.817 39.708 16.425 1.00 12.04 177 LEU A C 1
ATOM 1433 O O . LEU A 1 175 ? 15.369 39.611 15.341 1.00 12.63 177 LEU A O 1
ATOM 1438 N N . GLU A 1 176 ? 13.943 38.803 16.850 1.00 12.39 178 GLU A N 1
ATOM 1439 C CA . GLU A 1 176 ? 13.645 37.590 16.075 1.00 13.20 178 GLU A CA 1
ATOM 1440 C C . GLU A 1 176 ? 12.912 37.891 14.748 1.00 13.82 178 GLU A C 1
ATOM 1441 O O . GLU A 1 176 ? 12.923 37.102 13.795 1.00 15.06 178 GLU A O 1
ATOM 1447 N N . LYS A 1 177 ? 12.261 39.053 14.686 1.00 13.47 179 LYS A N 1
ATOM 1448 C CA . LYS A 1 177 ? 11.651 39.484 13.434 1.00 14.82 179 LYS A CA 1
ATOM 1449 C C . LYS A 1 177 ? 12.690 39.843 12.381 1.00 14.69 179 LYS A C 1
ATOM 1450 O O . LYS A 1 177 ? 12.400 39.823 11.190 1.00 15.62 179 LYS A O 1
ATOM 1456 N N . THR A 1 178 ? 13.916 40.178 12.801 1.00 13.89 180 THR A N 1
ATOM 1457 C CA . THR A 1 178 ? 14.927 40.624 11.849 1.00 14.92 180 THR A CA 1
ATOM 1458 C C . THR A 1 178 ? 16.125 39.682 11.758 1.00 14.41 180 THR A C 1
ATOM 1459 O O . THR A 1 178 ? 16.980 39.845 10.888 1.00 15.17 180 THR A O 1
ATOM 1463 N N . THR A 1 179 ? 16.188 38.702 12.652 1.00 13.77 181 THR A N 1
ATOM 1464 C CA . THR A 1 179 ? 17.361 37.860 12.809 1.00 13.97 181 THR A CA 1
ATOM 1465 C C . THR A 1 179 ? 16.949 36.406 12.702 1.00 14.19 181 THR A C 1
ATOM 1466 O O . THR A 1 179 ? 15.944 35.971 13.282 1.00 14.82 181 THR A O 1
ATOM 1470 N N . PHE A 1 180 ? 17.721 35.661 11.916 1.00 14.49 182 PHE A N 1
ATOM 1471 C CA . PHE A 1 180 ? 17.567 34.227 11.770 1.00 15.71 182 PHE A CA 1
ATOM 1472 C C . PHE A 1 180 ? 18.661 33.583 12.601 1.00 15.45 182 PHE A C 1
ATOM 1473 O O . PHE A 1 180 ? 19.828 33.832 12.364 1.00 16.14 182 PHE A O 1
ATOM 1481 N N . PHE A 1 181 ? 18.279 32.779 13.578 1.00 15.97 183 PHE A N 1
ATOM 1482 C CA . PHE A 1 181 ? 19.284 32.170 14.453 1.00 17.13 183 PHE A CA 1
ATOM 1483 C C . PHE A 1 181 ? 19.665 30.782 13.963 1.00 18.00 183 PHE A C 1
ATOM 1484 O O . PHE A 1 181 ? 18.804 29.945 13.743 1.00 19.51 183 PHE A O 1
ATOM 1492 N N . LYS A 1 182 ? 20.958 30.546 13.789 1.00 18.33 184 LYS A N 1
ATOM 1493 C CA . LYS A 1 182 ? 21.455 29.190 13.543 1.00 19.86 184 LYS A CA 1
ATOM 1494 C C . LYS A 1 182 ? 22.126 28.780 14.837 1.00 19.72 184 LYS A C 1
ATOM 1495 O O . LYS A 1 182 ? 23.228 29.239 15.130 1.00 20.20 184 LYS A O 1
ATOM 1501 N N . LYS A 1 183 ? 21.443 27.960 15.626 1.00 20.44 185 LYS A N 1
ATOM 1502 C CA . LYS A 1 183 ? 21.903 27.655 16.976 1.00 20.22 185 LYS A CA 1
ATOM 1503 C C . LYS A 1 183 ? 22.011 28.961 17.772 1.00 19.34 185 LYS A C 1
ATOM 1504 O O . LYS A 1 183 ? 21.019 29.646 17.998 1.00 19.92 185 LYS A O 1
ATOM 1506 N N . ASN A 1 184 ? 23.224 29.312 18.177 1.00 17.95 186 ASN A N 1
ATOM 1507 C CA . ASN A 1 184 ? 23.437 30.485 19.019 1.00 17.07 186 ASN A CA 1
ATOM 1508 C C . ASN A 1 184 ? 23.828 31.728 18.210 1.00 15.93 186 ASN A C 1
ATOM 1509 O O . ASN A 1 184 ? 24.001 32.799 18.781 1.00 15.74 186 ASN A O 1
ATOM 1514 N N . VAL A 1 185 ? 23.957 31.581 16.892 1.00 15.49 187 VAL A N 1
ATOM 1515 C CA . VAL A 1 185 ? 24.509 32.665 16.065 1.00 15.69 187 VAL A CA 1
ATOM 1516 C C . VAL A 1 185 ? 23.411 33.375 15.284 1.00 15.01 187 VAL A C 1
ATOM 1517 O O . VAL A 1 185 ? 22.648 32.742 14.556 1.00 15.44 187 VAL A O 1
ATOM 1521 N N . GLY A 1 186 ? 23.334 34.691 15.437 1.00 14.68 188 GLY A N 1
ATOM 1522 C CA . GLY A 1 186 ? 22.402 35.479 14.646 1.00 14.32 188 GLY A CA 1
ATOM 1523 C C . GLY A 1 186 ? 22.878 35.736 13.224 1.00 15.61 188 GLY A C 1
ATOM 1524 O O . GLY A 1 186 ? 24.064 35.989 12.970 1.00 15.70 188 GLY A O 1
ATOM 1525 N N . HIS A 1 187 ? 21.930 35.686 12.295 1.00 15.79 189 HIS A N 1
ATOM 1526 C CA . HIS A 1 187 ? 22.172 35.963 10.881 1.00 16.55 189 HIS A CA 1
ATOM 1527 C C . HIS A 1 187 ? 21.114 36.936 10.398 1.00 16.66 189 HIS A C 1
ATOM 1528 O O . HIS A 1 187 ? 20.005 36.958 10.918 1.00 15.80 189 HIS A O 1
ATOM 1535 N N . GLU A 1 188 ? 21.427 37.734 9.383 1.00 17.30 190 GLU A N 1
ATOM 1536 C CA . GLU A 1 188 ? 20.368 38.501 8.737 1.00 18.25 190 GLU A CA 1
ATOM 1537 C C . GLU A 1 188 ? 19.256 37.542 8.291 1.00 17.92 190 GLU A C 1
ATOM 1538 O O . GLU A 1 188 ? 19.515 36.456 7.758 1.00 18.22 190 GLU A O 1
ATOM 1544 N N . LYS A 1 189 ? 18.010 37.916 8.562 1.00 18.17 191 LYS A N 1
ATOM 1545 C CA . LYS A 1 189 ? 16.872 37.096 8.196 1.00 18.20 191 LYS A CA 1
ATOM 1546 C C . LYS A 1 189 ? 16.430 37.516 6.806 1.00 18.91 191 LYS A C 1
ATOM 1547 O O . LYS A 1 189 ? 16.003 38.650 6.600 1.00 19.52 191 LYS A O 1
ATOM 1553 N N . VAL A 1 190 ? 16.544 36.605 5.853 1.00 19.15 192 VAL A N 1
ATOM 1554 C CA A VAL A 1 190 ? 16.172 36.964 4.494 0.50 19.57 192 VAL A CA 1
ATOM 1555 C CA B VAL A 1 190 ? 16.232 36.918 4.461 0.50 19.25 192 VAL A CA 1
ATOM 1556 C C . VAL A 1 190 ? 15.030 36.113 3.963 1.00 19.39 192 VAL A C 1
ATOM 1557 O O . VAL A 1 190 ? 15.009 34.902 4.102 1.00 19.40 192 VAL A O 1
ATOM 1564 N N . ALA A 1 191 ? 14.057 36.805 3.387 1.00 20.05 193 ALA A N 1
ATOM 1565 C CA . ALA A 1 191 ? 12.894 36.139 2.817 1.00 20.39 193 ALA A CA 1
ATOM 1566 C C . ALA A 1 191 ? 13.309 35.356 1.571 1.00 20.66 193 ALA A C 1
ATOM 1567 O O . ALA A 1 191 ? 13.970 35.904 0.685 1.00 21.20 193 ALA A O 1
ATOM 1569 N N . ARG A 1 192 ? 12.965 34.075 1.520 1.00 21.10 194 ARG A N 1
ATOM 1570 C CA . ARG A 1 192 ? 13.133 33.339 0.265 1.00 21.77 194 ARG A CA 1
ATOM 1571 C C . ARG A 1 192 ? 12.132 33.911 -0.719 1.00 21.98 194 ARG A C 1
ATOM 1572 O O . ARG A 1 192 ? 11.023 34.299 -0.344 1.00 21.21 194 ARG A O 1
ATOM 1580 N N . LEU A 1 193 ? 12.518 33.967 -1.988 1.00 21.97 195 LEU A N 1
ATOM 1581 C CA . LEU A 1 193 ? 11.681 34.599 -2.993 1.00 22.14 195 LEU A CA 1
ATOM 1582 C C . LEU A 1 193 ? 11.412 33.613 -4.117 1.00 21.65 195 LEU A C 1
ATOM 1583 O O . LEU A 1 193 ? 12.256 32.779 -4.428 1.00 22.27 195 LEU A O 1
ATOM 1588 N N . ASP A 1 194 ? 10.211 33.675 -4.680 1.00 21.26 196 ASP A N 1
ATOM 1589 C CA . ASP A 1 194 ? 9.852 32.790 -5.773 1.00 20.13 196 ASP A CA 1
ATOM 1590 C C . ASP A 1 194 ? 10.291 33.391 -7.099 1.00 19.27 196 ASP A C 1
ATOM 1591 O O . ASP A 1 194 ? 10.884 34.473 -7.130 1.00 18.73 196 ASP A O 1
ATOM 1596 N N . LYS A 1 195 ? 10.032 32.693 -8.199 1.00 18.46 197 LYS A N 1
ATOM 1597 C CA . LYS A 1 195 ? 10.515 33.171 -9.497 1.00 18.64 197 LYS A CA 1
ATOM 1598 C C . LYS A 1 195 ? 9.867 34.506 -9.933 1.00 18.76 197 LYS A C 1
ATOM 1599 O O . LYS A 1 195 ? 10.436 35.236 -10.732 1.00 19.05 197 LYS A O 1
ATOM 1605 N N . GLN A 1 196 ? 8.702 34.843 -9.374 1.00 18.87 198 GLN A N 1
ATOM 1606 C CA . GLN A 1 196 ? 8.066 36.134 -9.690 1.00 20.22 198 GLN A CA 1
ATOM 1607 C C . GLN A 1 196 ? 8.545 37.250 -8.782 1.00 20.72 198 GLN A C 1
ATOM 1608 O O . GLN A 1 196 ? 8.121 38.407 -8.933 1.00 21.12 198 GLN A O 1
ATOM 1614 N N . GLY A 1 197 ? 9.424 36.907 -7.842 1.00 21.39 199 GLY A N 1
ATOM 1615 C CA . GLY A 1 197 ? 10.031 37.898 -6.953 1.00 23.11 199 GLY A CA 1
ATOM 1616 C C . GLY A 1 197 ? 9.272 38.089 -5.652 1.00 24.03 199 GLY A C 1
ATOM 1617 O O . GLY A 1 197 ? 9.602 38.976 -4.864 1.00 24.68 199 GLY A O 1
ATOM 1618 N N . ASN A 1 198 ? 8.246 37.275 -5.434 1.00 24.54 200 ASN A N 1
ATOM 1619 C CA . ASN A 1 198 ? 7.424 37.364 -4.223 1.00 25.21 200 ASN A CA 1
ATOM 1620 C C . ASN A 1 198 ? 7.916 36.442 -3.122 1.00 24.71 200 ASN A C 1
ATOM 1621 O O . ASN A 1 198 ? 8.454 35.368 -3.385 1.00 25.04 200 ASN A O 1
ATOM 1626 N N . PRO A 1 199 ? 7.706 36.836 -1.861 1.00 24.81 201 PRO A N 1
ATOM 1627 C CA . PRO A 1 199 ? 8.094 35.963 -0.752 1.00 24.74 201 PRO A CA 1
ATOM 1628 C C . PRO A 1 199 ? 7.519 34.554 -0.856 1.00 24.71 201 PRO A C 1
ATOM 1629 O O . PRO A 1 199 ? 6.323 34.382 -1.099 1.00 25.55 201 PRO A O 1
ATOM 1633 N N . VAL A 1 200 ? 8.376 33.555 -0.678 1.00 24.81 202 VAL A N 1
ATOM 1634 C CA . VAL A 1 200 ? 7.967 32.165 -0.667 1.00 25.28 202 VAL A CA 1
ATOM 1635 C C . VAL A 1 200 ? 7.166 31.879 0.590 1.00 25.81 202 VAL A C 1
ATOM 1636 O O . VAL A 1 200 ? 7.473 32.383 1.674 1.00 25.37 202 VAL A O 1
ATOM 1640 N N . LYS A 1 201 ? 6.125 31.080 0.425 1.00 26.66 203 LYS A N 1
ATOM 1641 C CA . LYS A 1 201 ? 5.349 30.591 1.548 1.00 26.89 203 LYS A CA 1
ATOM 1642 C C . LYS A 1 201 ? 5.295 29.082 1.412 1.00 27.05 203 LYS A C 1
ATOM 1643 O O . LYS A 1 201 ? 5.325 28.551 0.298 1.00 27.14 203 LYS A O 1
ATOM 1648 N N . ASP A 1 202 ? 5.268 28.375 2.530 1.00 26.85 204 ASP A N 1
ATOM 1649 C CA . ASP A 1 202 ? 5.128 26.936 2.452 1.00 26.75 204 ASP A CA 1
ATOM 1650 C C . ASP A 1 202 ? 3.692 26.586 2.041 1.00 26.83 204 ASP A C 1
ATOM 1651 O O . ASP A 1 202 ? 2.892 27.472 1.744 1.00 26.32 204 ASP A O 1
ATOM 1656 N N . LYS A 1 203 ? 3.384 25.296 1.991 1.00 27.05 205 LYS A N 1
ATOM 1657 C CA . LYS A 1 203 ? 2.094 24.853 1.478 1.00 27.43 205 LYS A CA 1
ATOM 1658 C C . LYS A 1 203 ? 0.932 25.397 2.309 1.00 27.12 205 LYS A C 1
ATOM 1659 O O . LYS A 1 203 ? -0.211 25.380 1.868 1.00 27.60 205 LYS A O 1
ATOM 1664 N N . ASN A 1 204 ? 1.225 25.889 3.504 1.00 26.85 206 ASN A N 1
ATOM 1665 C CA . ASN A 1 204 ? 0.168 26.392 4.382 1.00 26.39 206 ASN A CA 1
ATOM 1666 C C . ASN A 1 204 ? 0.120 27.911 4.490 1.00 26.18 206 ASN A C 1
ATOM 1667 O O . ASN A 1 204 ? -0.667 28.463 5.260 1.00 25.41 206 ASN A O 1
ATOM 1672 N 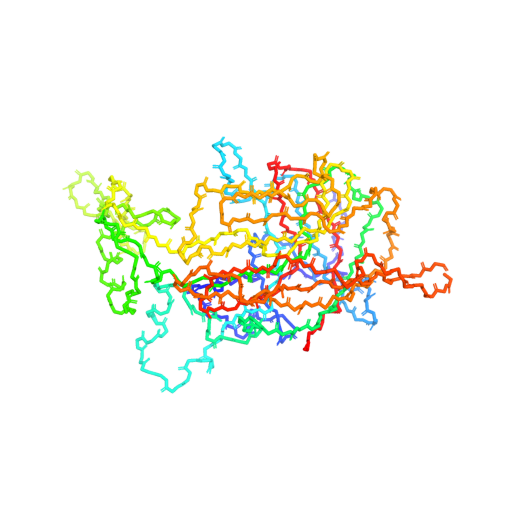N . GLY A 1 205 ? 0.954 28.589 3.712 1.00 25.54 207 GLY A N 1
ATOM 1673 C CA . GLY A 1 205 ? 0.954 30.043 3.699 1.00 25.24 207 GLY A CA 1
ATOM 1674 C C . GLY A 1 205 ? 1.878 30.681 4.725 1.00 25.00 207 GLY A C 1
ATOM 1675 O O . GLY A 1 205 ? 1.840 31.896 4.919 1.00 25.63 207 GLY A O 1
ATOM 1676 N N . LYS A 1 206 ? 2.709 29.882 5.386 1.00 24.48 208 LYS A N 1
ATOM 1677 C CA . LYS A 1 206 ? 3.707 30.446 6.302 1.00 24.48 208 LYS A CA 1
ATOM 1678 C C . LYS A 1 206 ? 4.927 30.974 5.546 1.00 24.24 208 LYS A C 1
ATOM 1679 O O . LYS A 1 206 ? 5.537 30.242 4.757 1.00 23.29 208 LYS A O 1
ATOM 1685 N N . PRO A 1 207 ? 5.290 32.244 5.780 1.00 23.81 209 PRO A N 1
ATOM 1686 C CA . PRO A 1 207 ? 6.482 32.809 5.144 1.00 23.54 209 PRO A CA 1
ATOM 1687 C C . PRO A 1 207 ? 7.736 31.976 5.420 1.00 22.86 209 PRO A C 1
ATOM 1688 O O . PRO A 1 207 ? 7.954 31.509 6.544 1.00 23.55 209 PRO A O 1
ATOM 1692 N N . VAL A 1 208 ? 8.564 31.790 4.391 1.00 22.12 210 VAL A N 1
ATOM 1693 C CA . VAL A 1 208 ? 9.779 31.012 4.499 1.00 21.99 210 VAL A CA 1
ATOM 1694 C C . VAL A 1 208 ? 10.990 31.945 4.424 1.00 20.85 210 VAL A C 1
ATOM 1695 O O . VAL A 1 208 ? 11.039 32.830 3.572 1.00 20.57 210 VAL A O 1
ATOM 1699 N N . TYR A 1 209 ? 11.963 31.725 5.309 1.00 20.78 211 TYR A N 1
ATOM 1700 C CA . TYR A 1 209 ? 13.175 32.553 5.380 1.00 20.66 211 TYR A CA 1
ATOM 1701 C C . TYR A 1 209 ? 14.414 31.682 5.354 1.00 20.70 211 TYR A C 1
ATOM 1702 O O . TYR A 1 209 ? 14.343 30.471 5.565 1.00 21.18 211 TYR A O 1
ATOM 1711 N N . LYS A 1 210 ? 15.558 32.322 5.138 1.00 20.92 212 LYS A N 1
ATOM 1712 C CA . LYS A 1 210 ? 16.831 31.659 5.249 1.00 21.20 212 LYS A CA 1
ATOM 1713 C C . LYS A 1 210 ? 17.824 32.604 5.908 1.00 21.11 212 LYS A C 1
ATOM 1714 O O . LYS A 1 210 ? 17.580 33.809 6.046 1.00 20.47 212 LYS A O 1
ATOM 1719 N N . ALA A 1 211 ? 18.953 32.046 6.310 1.00 21.19 213 ALA A N 1
ATOM 1720 C CA . ALA A 1 211 ? 19.988 32.832 6.953 1.00 21.51 213 ALA A CA 1
ATOM 1721 C C . ALA A 1 211 ? 20.813 33.568 5.917 1.00 22.00 213 ALA A C 1
ATOM 1722 O O . ALA A 1 211 ? 21.293 32.953 4.957 1.00 22.70 213 ALA A O 1
ATOM 1724 N N . GLY A 1 212 ? 20.985 34.869 6.109 1.00 21.08 214 GLY A N 1
ATOM 1725 C CA . GLY A 1 212 ? 21.968 35.644 5.355 1.00 21.64 214 GLY A CA 1
ATOM 1726 C C . GLY A 1 212 ? 23.290 35.599 6.099 1.00 21.72 214 GLY A C 1
ATOM 1727 O O . GLY A 1 212 ? 23.614 34.601 6.746 1.00 21.77 214 GLY A O 1
ATOM 1728 N N . LYS A 1 213 ? 24.052 36.681 6.036 1.00 22.74 215 LYS A N 1
ATOM 1729 C CA . LYS A 1 213 ? 25.348 36.681 6.689 1.00 23.22 215 LYS A CA 1
ATOM 1730 C C . LYS A 1 213 ? 25.175 36.890 8.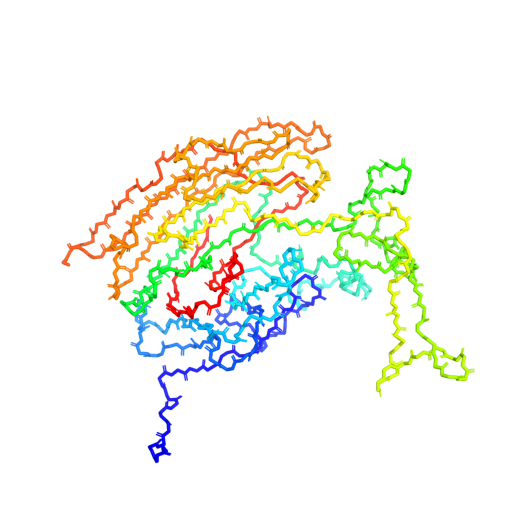189 1.00 23.00 215 LYS A C 1
ATOM 1731 O O . LYS A 1 213 ? 24.166 37.443 8.634 1.00 22.75 215 LYS A O 1
ATOM 1734 N N . PRO A 1 214 ? 26.160 36.435 8.974 1.00 22.31 216 PRO A N 1
ATOM 1735 C CA . PRO A 1 214 ? 26.141 36.662 10.415 1.00 21.55 216 PRO A CA 1
ATOM 1736 C C . PRO A 1 214 ? 25.959 38.145 10.695 1.00 21.42 216 PRO A C 1
ATOM 1737 O O . PRO A 1 214 ? 26.516 38.987 9.973 1.00 22.14 216 PRO A O 1
ATOM 1741 N N . ASN A 1 215 ? 25.158 38.474 11.702 1.00 19.87 217 ASN A N 1
ATOM 1742 C CA . ASN A 1 215 ? 24.850 39.869 11.979 1.00 19.28 217 ASN A CA 1
ATOM 1743 C C . ASN A 1 215 ? 25.424 40.357 13.311 1.00 18.71 217 ASN A C 1
ATOM 1744 O O . ASN A 1 215 ? 25.154 41.477 13.741 1.00 19.32 217 ASN A O 1
ATOM 1749 N N . GLY A 1 216 ? 26.242 39.514 13.947 1.00 17.56 218 GLY A N 1
ATOM 1750 C CA . GLY A 1 216 ? 26.933 39.920 15.166 1.00 17.08 218 GLY A CA 1
ATOM 1751 C C . GLY A 1 216 ? 26.280 39.566 16.497 1.00 15.86 218 GLY A C 1
ATOM 1752 O O . GLY A 1 216 ? 26.918 39.602 17.540 1.00 16.46 218 GLY A O 1
ATOM 1753 N N . TRP A 1 217 ? 24.996 39.222 16.478 1.00 15.16 219 TRP A N 1
ATOM 1754 C CA . TRP A 1 217 ? 24.305 38.818 17.700 1.00 14.11 219 TRP A CA 1
ATOM 1755 C C . TRP A 1 217 ? 24.628 37.369 18.051 1.00 13.47 219 TRP A C 1
ATOM 1756 O O . TRP A 1 217 ? 24.738 36.511 17.179 1.00 14.77 219 TRP A O 1
ATOM 1767 N N . LEU A 1 218 ? 24.794 37.131 19.348 1.00 13.23 220 LEU A N 1
ATOM 1768 C CA . LEU A 1 218 ? 24.892 35.770 19.880 1.00 13.83 220 LEU A CA 1
ATOM 1769 C C . LEU A 1 218 ? 23.874 35.614 20.973 1.00 13.21 220 LEU A C 1
ATOM 1770 O O . LEU A 1 218 ? 23.559 36.570 21.663 1.00 13.82 220 LEU A O 1
ATOM 1775 N N . VAL A 1 219 ? 23.322 34.409 21.110 1.00 13.29 221 VAL A N 1
ATOM 1776 C CA . VAL A 1 219 ? 22.342 34.161 22.172 1.00 13.79 221 VAL A CA 1
ATOM 1777 C C . VAL A 1 219 ? 22.777 32.953 22.996 1.00 12.85 221 VAL A C 1
ATOM 1778 O O . VAL A 1 219 ? 23.469 32.073 22.488 1.00 14.42 221 VAL A O 1
ATOM 1782 N N . GLU A 1 220 ? 22.390 32.893 24.268 1.00 12.13 222 GLU A N 1
ATOM 1783 C CA . GLU A 1 220 ? 22.840 31.755 25.065 1.00 13.26 222 GLU A CA 1
ATOM 1784 C C . GLU A 1 220 ? 21.956 30.537 24.825 1.00 14.50 222 GLU A C 1
ATOM 1785 O O . GLU A 1 220 ? 20.860 30.457 25.354 1.00 15.67 222 GLU A O 1
ATOM 1791 N N . GLN A 1 221 ? 22.463 29.602 24.032 1.00 16.49 223 GLN A N 1
ATOM 1792 C CA . GLN A 1 221 ? 21.729 28.419 23.588 1.00 17.88 223 GLN A CA 1
ATOM 1793 C C . GLN A 1 221 ? 22.637 27.210 23.721 1.00 18.15 223 GLN A C 1
ATOM 1794 O O . GLN A 1 221 ? 23.825 27.317 23.498 1.00 19.07 223 GLN A O 1
ATOM 1800 N N . GLY A 1 222 ? 22.071 26.071 24.092 1.00 18.47 224 GLY A N 1
ATOM 1801 C CA . GLY A 1 222 ? 22.816 24.807 24.037 1.00 18.73 224 GLY A CA 1
ATOM 1802 C C . GLY A 1 222 ? 23.800 24.644 25.176 1.00 18.81 224 GLY A C 1
ATOM 1803 O O . GLY A 1 222 ? 23.663 25.279 26.230 1.00 18.99 224 GLY A O 1
ATOM 1804 N N . GLY A 1 223 ? 24.800 23.791 24.973 1.00 18.21 225 GLY A N 1
ATOM 1805 C CA . GLY A 1 223 ? 25.781 23.505 26.027 1.00 17.49 225 GLY A CA 1
ATOM 1806 C C . GLY A 1 223 ? 25.807 22.048 26.455 1.00 16.16 225 GLY A C 1
ATOM 1807 O O . GLY A 1 223 ? 24.819 21.317 26.319 1.00 17.43 225 GLY A O 1
ATOM 1808 N N . TYR A 1 224 ? 26.941 21.621 26.994 1.00 15.15 226 TYR A N 1
ATOM 1809 C CA . TYR A 1 224 ? 27.089 20.256 27.494 1.00 14.35 226 TYR A CA 1
ATOM 1810 C C . TYR A 1 224 ? 26.230 20.048 28.738 1.00 13.43 226 TYR A C 1
ATOM 1811 O O . TYR A 1 224 ? 25.960 20.994 29.476 1.00 13.77 226 TYR A O 1
ATOM 1820 N N . PRO A 1 225 ? 25.791 18.818 28.980 1.00 12.99 227 PRO A N 1
ATOM 1821 C CA . PRO A 1 225 ? 25.087 18.556 30.232 1.00 12.37 227 PRO A CA 1
ATOM 1822 C C . PRO A 1 225 ? 26.049 18.598 31.425 1.00 12.33 227 PRO A C 1
ATOM 1823 O O . PRO A 1 225 ? 27.136 18.012 31.372 1.00 12.38 227 PRO A O 1
ATOM 1827 N N . PRO A 1 226 ? 25.658 19.251 32.516 1.00 11.03 228 PRO A N 1
ATOM 1828 C CA . PRO A 1 226 ? 26.511 19.184 33.692 1.00 11.02 228 PRO A CA 1
ATOM 1829 C C . PRO A 1 226 ? 26.745 17.789 34.247 1.00 10.53 228 PRO A C 1
ATOM 1830 O O . PRO A 1 226 ? 27.768 17.596 34.890 1.00 11.40 228 PRO A O 1
ATOM 1834 N N . LEU A 1 227 ? 25.844 16.836 34.022 1.00 10.37 229 LEU A N 1
ATOM 1835 C CA . LEU A 1 227 ? 26.112 15.467 34.466 1.00 9.75 229 LEU A CA 1
ATOM 1836 C C . LEU A 1 227 ? 25.566 14.484 33.455 1.00 9.89 229 LEU A C 1
ATOM 1837 O O . LEU A 1 227 ? 24.455 14.669 32.962 1.00 10.30 229 LEU A O 1
ATOM 1842 N N . ALA A 1 228 ? 26.335 13.440 33.142 1.00 9.54 230 ALA A N 1
ATOM 1843 C CA . ALA A 1 228 ? 25.903 12.420 32.183 1.00 10.05 230 ALA A CA 1
ATOM 1844 C C . ALA A 1 228 ? 26.423 11.058 32.616 1.00 9.74 230 ALA A C 1
ATOM 1845 O O . ALA A 1 228 ? 27.567 10.928 33.084 1.00 10.53 230 ALA A O 1
ATOM 1847 N N . PHE A 1 229 ? 25.582 10.056 32.479 1.00 9.74 231 PHE A N 1
ATOM 1848 C CA . PHE A 1 229 ? 25.950 8.641 32.669 1.00 9.83 231 PHE A CA 1
ATOM 1849 C C . PHE A 1 229 ? 25.879 7.996 31.293 1.00 9.94 231 PHE A C 1
ATOM 1850 O O . PHE A 1 229 ? 24.853 8.124 30.598 1.00 10.49 231 PHE A O 1
ATOM 1858 N N . GLY A 1 230 ? 26.920 7.284 30.892 1.00 10.29 232 GLY A N 1
ATOM 1859 C CA . GLY A 1 230 ? 26.913 6.742 29.525 1.00 10.21 232 GLY A CA 1
ATOM 1860 C C . GLY A 1 230 ? 27.912 5.642 29.312 1.00 10.48 232 GLY A C 1
ATOM 1861 O O . GLY A 1 230 ? 28.615 5.233 30.231 1.00 10.50 232 GLY A O 1
ATOM 1862 N N . PHE A 1 231 ? 27.970 5.183 28.064 1.00 10.30 233 PHE A N 1
ATOM 1863 C CA . PHE A 1 231 ? 28.964 4.219 27.609 1.00 10.85 233 PHE A CA 1
ATOM 1864 C C . PHE A 1 231 ? 29.713 4.835 26.440 1.00 11.53 233 PHE A C 1
ATOM 1865 O O . PHE A 1 231 ? 29.114 5.492 25.585 1.00 11.84 233 PHE A O 1
ATOM 1873 N N . SER A 1 232 ? 31.024 4.624 26.399 1.00 11.93 234 SER A N 1
ATOM 1874 C CA . SER A 1 232 ? 31.838 5.057 25.279 1.00 13.14 234 SER A CA 1
ATOM 1875 C C . SER A 1 232 ? 33.130 4.243 25.301 1.00 13.56 234 SER A C 1
ATOM 1876 O O . SER A 1 232 ? 33.716 4.032 26.358 1.00 13.35 234 SER A O 1
ATOM 1879 N N . GLY A 1 233 ? 33.575 3.795 24.128 1.00 14.09 235 GLY A N 1
ATOM 1880 C CA . GLY A 1 233 ? 34.883 3.138 24.040 1.00 14.38 235 GLY A CA 1
ATOM 1881 C C . GLY A 1 233 ? 35.064 1.945 24.952 1.00 14.09 235 GLY A C 1
ATOM 1882 O O . GLY A 1 233 ? 36.189 1.640 25.356 1.00 15.51 235 GLY A O 1
ATOM 1883 N N . GLY A 1 234 ? 33.992 1.218 25.234 1.00 13.07 236 GLY A N 1
ATOM 1884 C CA . GLY A 1 234 ? 34.094 0.013 26.035 1.00 13.20 236 GLY A CA 1
ATOM 1885 C C . GLY A 1 234 ? 34.084 0.299 27.529 1.00 12.62 236 GLY A C 1
ATOM 1886 O O . GLY A 1 234 ? 34.419 -0.572 28.343 1.00 13.29 236 GLY A O 1
ATOM 1887 N N . LEU A 1 235 ? 33.693 1.528 27.891 1.00 12.03 237 LEU A N 1
ATOM 1888 C CA . LEU A 1 235 ? 33.590 1.914 29.307 1.00 12.15 237 LEU A CA 1
ATOM 1889 C C . LEU A 1 235 ? 32.219 2.467 29.656 1.00 11.26 237 LEU A C 1
ATOM 1890 O O . LEU A 1 235 ? 31.661 3.260 28.891 1.00 11.91 237 LEU A O 1
ATOM 1895 N N . PHE A 1 236 ? 31.730 2.091 30.837 1.00 11.03 238 PHE A N 1
ATOM 1896 C CA . PHE A 1 236 ? 30.701 2.881 31.499 1.00 10.90 238 PHE A CA 1
ATOM 1897 C C . PHE A 1 236 ? 31.412 4.066 32.141 1.00 11.05 238 PHE A C 1
ATOM 1898 O O . PHE A 1 236 ? 32.504 3.910 32.722 1.00 11.31 238 PHE A O 1
ATOM 1906 N N . TYR A 1 237 ? 30.827 5.253 32.050 1.00 10.09 239 TYR A N 1
ATOM 1907 C CA . TYR A 1 237 ? 31.452 6.416 32.691 1.00 10.33 239 TYR A CA 1
ATOM 1908 C C . TYR A 1 237 ? 30.398 7.382 33.239 1.00 10.04 239 TYR A C 1
ATOM 1909 O O . TYR A 1 237 ? 29.223 7.380 32.839 1.00 10.18 239 TYR A O 1
ATOM 1918 N N . ILE A 1 238 ? 30.836 8.190 34.198 1.00 9.64 240 ILE A N 1
ATOM 1919 C CA . ILE A 1 238 ? 30.043 9.306 34.722 1.00 10.06 240 ILE A CA 1
ATOM 1920 C C . ILE A 1 238 ? 30.880 10.552 34.537 1.00 11.31 240 ILE A C 1
ATOM 1921 O O . ILE A 1 238 ? 32.046 10.576 34.953 1.00 11.75 240 ILE A O 1
ATOM 1926 N N . LYS A 1 239 ? 30.317 11.576 33.882 1.00 10.93 241 LYS A N 1
ATOM 1927 C CA . LYS A 1 239 ? 31.053 12.792 33.523 1.00 10.85 241 LYS A CA 1
ATOM 1928 C C . LYS A 1 239 ? 30.314 14.011 34.045 1.00 10.64 241 LYS A C 1
ATOM 1929 O O . LYS A 1 239 ? 29.108 14.154 33.817 1.00 10.80 241 LYS A O 1
ATOM 1935 N N . ALA A 1 240 ? 31.045 14.878 34.750 1.00 11.27 242 ALA A N 1
ATOM 1936 C CA . ALA A 1 240 ? 30.516 16.132 35.269 1.00 10.86 242 ALA A CA 1
ATOM 1937 C C . ALA A 1 240 ? 31.178 17.295 34.550 1.00 11.53 242 ALA A C 1
ATOM 1938 O O . ALA A 1 240 ? 32.404 17.330 34.384 1.00 13.19 242 ALA A O 1
ATOM 1940 N N . ASN A 1 241 ? 30.362 18.257 34.134 1.00 11.24 243 ASN A N 1
ATOM 1941 C CA A ASN A 1 241 ? 30.843 19.448 33.433 0.50 11.44 243 ASN A CA 1
ATOM 1942 C CA B ASN A 1 241 ? 30.862 19.448 33.455 0.50 11.71 243 ASN A CA 1
ATOM 1943 C C . ASN A 1 241 ? 30.484 20.707 34.208 1.00 11.29 243 ASN A C 1
ATOM 1944 O O . ASN A 1 241 ? 29.448 20.737 34.872 1.00 11.40 243 ASN A O 1
ATOM 1953 N N . SER A 1 242 ? 31.342 21.730 34.111 1.00 11.43 244 SER A N 1
ATOM 1954 C CA . SER A 1 242 ? 31.140 23.027 34.731 1.00 11.88 244 SER A CA 1
ATOM 1955 C C . SER A 1 242 ? 31.470 24.120 33.731 1.00 11.88 244 SER A C 1
ATOM 1956 O O . SER A 1 242 ? 32.381 23.964 32.920 1.00 12.27 244 SER A O 1
ATOM 1959 N N . ASP A 1 243 ? 30.724 25.221 33.786 1.00 12.75 245 ASP A N 1
ATOM 1960 C CA . ASP A 1 243 ? 30.998 26.390 32.960 1.00 12.79 245 ASP A CA 1
ATOM 1961 C C . ASP A 1 243 ? 30.726 27.615 33.804 1.00 12.20 245 ASP A C 1
ATOM 1962 O O . ASP A 1 243 ? 29.566 27.883 34.139 1.00 12.84 245 ASP A O 1
ATOM 1967 N N . ARG A 1 244 ? 31.781 28.354 34.140 1.00 12.58 246 ARG A N 1
ATOM 1968 C CA . ARG A 1 244 ? 31.612 29.532 35.005 1.00 13.18 246 ARG A CA 1
ATOM 1969 C C . ARG A 1 244 ? 31.435 30.828 34.227 1.00 12.66 246 ARG A C 1
ATOM 1970 O O . ARG A 1 244 ? 31.181 31.876 34.829 1.00 13.10 246 ARG A O 1
ATOM 1978 N N A LYS A 1 245 ? 31.568 30.789 32.906 0.40 12.78 247 LYS A N 1
ATOM 1979 N N B LYS A 1 245 ? 31.566 30.768 32.906 0.60 12.96 247 LYS A N 1
ATOM 1980 C CA A LYS A 1 245 ? 31.414 32.023 32.131 0.40 12.54 247 LYS A CA 1
ATOM 1981 C CA B LYS A 1 245 ? 31.367 31.970 32.098 0.60 12.79 247 LYS A CA 1
ATOM 1982 C C A LYS A 1 245 ? 29.948 32.432 32.083 0.40 12.60 247 LYS A C 1
ATOM 1983 C C B LYS A 1 245 ? 29.916 32.412 32.252 0.60 12.71 247 LYS A C 1
ATOM 1984 O O A LYS A 1 245 ? 29.076 31.590 31.894 0.40 12.51 247 LYS A O 1
ATOM 1985 O O B LYS A 1 245 ? 29.015 31.579 32.386 0.60 11.90 247 LYS A O 1
ATOM 1996 N N . TRP A 1 246 ? 29.667 33.719 32.270 1.00 12.27 248 TRP A N 1
ATOM 1997 C CA . TRP A 1 246 ? 28.278 34.185 32.356 1.00 12.46 248 TRP A CA 1
ATOM 1998 C C . TRP A 1 246 ? 27.532 33.908 31.050 1.00 12.69 248 TRP A C 1
ATOM 1999 O O . TRP A 1 246 ? 26.456 33.314 31.077 1.00 12.97 248 TRP A O 1
ATOM 2010 N N . LEU A 1 247 ? 28.082 34.338 29.923 1.00 13.01 249 LEU A N 1
ATOM 2011 C CA . LEU A 1 247 ? 27.574 33.902 28.617 1.00 13.39 249 LEU A CA 1
ATOM 2012 C C . LEU A 1 247 ? 28.509 32.815 28.100 1.00 13.22 249 LEU A C 1
ATOM 2013 O O . LEU A 1 247 ? 29.680 33.075 27.818 1.00 14.64 249 LEU A O 1
ATOM 2018 N N . THR A 1 248 ? 28.001 31.592 27.997 1.00 13.14 250 THR A N 1
ATOM 2019 C CA . THR A 1 248 ? 28.828 30.473 27.573 1.00 13.20 250 THR A CA 1
ATOM 2020 C C . THR A 1 248 ? 29.450 30.742 26.217 1.00 14.17 250 THR A C 1
ATOM 2021 O O . THR A 1 248 ? 28.808 31.283 25.332 1.00 14.70 250 THR A O 1
ATOM 2025 N N . ASP A 1 249 ? 30.721 30.387 26.077 1.00 14.78 251 ASP A N 1
ATOM 2026 C CA . ASP A 1 249 ? 31.422 30.464 24.805 1.00 15.33 251 ASP A CA 1
ATOM 2027 C C . ASP A 1 249 ? 31.319 29.101 24.124 1.00 16.30 251 ASP A C 1
ATOM 2028 O O . ASP A 1 249 ? 31.944 28.121 24.557 1.00 16.87 251 ASP A O 1
ATOM 2033 N N . LYS A 1 250 ? 30.534 29.017 23.058 1.00 17.18 252 LYS A N 1
ATOM 2034 C CA . LYS A 1 250 ? 30.276 27.728 22.432 1.00 19.25 252 LYS A CA 1
ATOM 2035 C C . LYS A 1 250 ? 31.497 27.155 21.672 1.00 19.24 252 LYS A C 1
ATOM 2036 O O . LYS A 1 250 ? 31.558 25.953 21.418 1.00 20.78 252 LYS A O 1
ATOM 2038 N N . ASP A 1 251 ? 32.453 28.020 21.343 1.00 18.88 253 ASP A N 1
ATOM 2039 C CA . ASP A 1 251 ? 33.692 27.572 20.701 1.00 19.83 253 ASP A CA 1
ATOM 2040 C C . ASP A 1 251 ? 34.654 26.885 21.668 1.00 19.45 253 ASP A C 1
ATOM 2041 O O . ASP A 1 251 ? 35.674 26.341 21.238 1.00 18.56 253 ASP A O 1
ATOM 2046 N N . ASP A 1 252 ? 34.349 26.922 22.964 1.00 18.45 254 ASP A N 1
ATOM 2047 C CA . ASP A 1 252 ? 35.185 26.261 23.969 1.00 19.18 254 ASP A CA 1
ATOM 2048 C C . ASP A 1 252 ? 34.622 24.860 24.227 1.00 19.17 254 ASP A C 1
ATOM 2049 O O . ASP A 1 252 ? 33.721 24.675 25.049 1.00 19.69 254 ASP A O 1
ATOM 2054 N N . ARG A 1 253 ? 35.119 23.872 23.496 1.00 18.63 255 ARG A N 1
ATOM 2055 C CA . ARG A 1 253 ? 34.561 22.533 23.532 1.00 18.49 255 ARG A CA 1
ATOM 2056 C C . ARG A 1 253 ? 35.307 21.650 24.543 1.00 18.58 255 ARG A C 1
ATOM 2057 O O . ARG A 1 253 ? 35.873 20.596 24.204 1.00 20.33 255 ARG A O 1
ATOM 2065 N N . CYS A 1 254 ? 35.294 22.093 25.797 1.00 17.13 256 CYS A N 1
ATOM 2066 C CA . CYS A 1 254 ? 35.942 21.373 26.884 1.00 16.80 256 CYS A CA 1
ATOM 2067 C C . CYS A 1 254 ? 35.058 20.196 27.293 1.00 16.77 256 CYS A C 1
ATOM 2068 O O . CYS A 1 254 ? 34.090 20.350 28.043 1.00 17.96 256 CYS A O 1
ATOM 2071 N N A ASN A 1 255 ? 35.439 19.021 26.812 0.50 16.65 257 ASN A N 1
ATOM 2072 N N B ASN A 1 255 ? 35.337 19.007 26.762 0.50 16.80 257 ASN A N 1
ATOM 2073 C CA A ASN A 1 255 ? 34.643 17.828 26.939 0.50 16.63 257 ASN A CA 1
ATOM 2074 C CA B ASN A 1 255 ? 34.525 17.830 27.090 0.50 16.78 257 ASN A CA 1
ATOM 2075 C C A ASN A 1 255 ? 35.646 16.704 27.131 0.50 16.48 257 ASN A C 1
ATOM 2076 C C B ASN A 1 255 ? 35.386 16.576 27.084 0.50 16.62 257 ASN A C 1
ATOM 2077 O O A ASN A 1 255 ? 36.483 16.463 26.257 0.50 16.51 257 ASN A O 1
ATOM 2078 O O B ASN A 1 255 ? 35.830 16.117 26.029 0.50 16.49 257 ASN A O 1
ATOM 2087 N N . ALA A 1 256 ? 35.602 16.036 28.277 1.00 16.04 258 ALA A N 1
ATOM 2088 C CA . ALA A 1 256 ? 36.567 14.969 28.510 1.00 16.30 258 ALA A CA 1
ATOM 2089 C C . ALA A 1 256 ? 36.155 13.720 27.768 1.00 17.09 258 ALA A C 1
ATOM 2090 O O . ALA A 1 256 ? 34.999 13.360 27.731 1.00 17.50 258 ALA A O 1
ATOM 2092 N N . ASN A 1 257 ? 37.130 13.045 27.179 1.00 18.63 259 ASN A N 1
ATOM 2093 C CA . ASN A 1 257 ? 36.911 11.750 26.561 1.00 18.91 259 ASN A CA 1
ATOM 2094 C C . ASN A 1 257 ? 37.258 10.668 27.583 1.00 18.67 259 ASN A C 1
ATOM 2095 O O . ASN A 1 257 ? 38.367 10.636 28.082 1.00 17.22 259 ASN A O 1
ATOM 2100 N N . PRO A 1 258 ? 36.317 9.770 27.907 1.00 19.67 260 PRO A N 1
ATOM 2101 C CA . PRO A 1 258 ? 36.670 8.853 28.983 1.00 20.25 260 PRO A CA 1
ATOM 2102 C C . PRO A 1 258 ? 37.821 7.910 28.652 1.00 19.77 260 PRO A C 1
ATOM 2103 O O . PRO A 1 258 ? 38.462 7.354 29.548 1.00 21.50 260 PRO A O 1
ATOM 2107 N N . GLY A 1 259 ? 38.090 7.700 27.366 1.00 18.80 261 GLY A N 1
ATOM 2108 C CA . GLY A 1 259 ? 39.214 6.844 26.983 1.00 18.72 261 GLY A CA 1
ATOM 2109 C C . GLY A 1 259 ? 40.559 7.531 27.106 1.00 19.10 261 GLY A C 1
ATOM 2110 O O . GLY A 1 259 ? 41.602 6.865 27.129 1.00 20.54 261 GLY A O 1
ATOM 2111 N N . LYS A 1 260 ? 40.559 8.861 27.217 1.00 17.84 262 LYS A N 1
ATOM 2112 C CA A LYS A 1 260 ? 41.797 9.635 27.232 0.50 18.07 262 LYS A CA 1
ATOM 2113 C CA B LYS A 1 260 ? 41.803 9.631 27.235 0.50 17.93 262 LYS A CA 1
ATOM 2114 C C . LYS A 1 260 ? 42.035 10.373 28.539 1.00 17.41 262 LYS A C 1
ATOM 2115 O O . LYS A 1 260 ? 43.158 10.765 28.857 1.00 18.13 262 LYS A O 1
ATOM 2126 N N . THR A 1 261 ? 40.968 10.596 29.295 1.00 18.26 263 THR A N 1
ATOM 2127 C CA . THR A 1 261 ? 41.063 11.415 30.500 1.00 17.86 263 THR A CA 1
ATOM 2128 C C . THR A 1 261 ? 41.074 10.554 31.739 1.00 17.64 263 THR A C 1
ATOM 2129 O O . THR A 1 261 ? 40.174 9.749 31.935 1.00 17.49 263 THR A O 1
ATOM 2133 N N . PRO A 1 262 ? 42.111 10.702 32.591 1.00 17.60 264 PRO A N 1
ATOM 2134 C CA . PRO A 1 262 ? 42.109 9.885 33.800 1.00 17.65 264 PRO A CA 1
ATOM 2135 C C . PRO A 1 262 ? 40.963 10.229 34.737 1.00 17.65 264 PRO A C 1
ATOM 2136 O O . PRO A 1 262 ? 40.495 11.372 34.767 1.00 16.92 264 PRO A O 1
ATOM 2140 N N . VAL A 1 263 ? 40.527 9.265 35.532 1.00 17.52 265 VAL A N 1
ATOM 2141 C CA A VAL A 1 263 ? 39.469 9.492 36.496 0.50 18.28 265 VAL A CA 1
ATOM 2142 C CA B VAL A 1 263 ? 39.464 9.508 36.511 0.50 17.91 265 VAL A CA 1
ATOM 2143 C C . VAL A 1 263 ? 39.833 10.582 37.516 1.00 18.29 265 VAL A C 1
ATOM 2144 O O . VAL A 1 263 ? 40.944 10.596 38.070 1.00 18.55 265 VAL A O 1
ATOM 2151 N N . MET A 1 264 ? 38.900 11.488 37.746 1.00 17.58 266 MET A N 1
ATOM 2152 C CA . MET A 1 264 ? 39.003 12.581 38.711 1.00 18.78 266 MET A CA 1
ATOM 2153 C C . MET A 1 264 ? 40.160 13.541 38.492 1.00 19.03 266 MET A C 1
ATOM 2154 O O . MET A 1 264 ? 40.569 14.239 39.420 1.00 20.78 266 MET A O 1
ATOM 2159 N N . LYS A 1 265 ? 40.653 13.595 37.259 1.00 17.90 267 LYS A N 1
ATOM 2160 C CA . LYS A 1 265 ? 41.611 14.616 36.835 1.00 18.81 267 LYS A CA 1
ATOM 2161 C C . LYS A 1 265 ? 40.922 15.496 35.803 1.00 18.08 267 LYS A C 1
ATOM 2162 O O . LYS A 1 265 ? 40.839 15.118 34.631 1.00 17.40 267 LYS A O 1
ATOM 2168 N N . PRO A 1 266 ? 40.435 16.671 36.225 1.00 18.43 268 PRO A N 1
ATOM 2169 C CA . PRO A 1 266 ? 39.609 17.468 35.317 1.00 18.68 268 PRO A CA 1
ATOM 2170 C C . PRO A 1 266 ? 40.354 17.971 34.078 1.00 18.42 268 PRO A C 1
ATOM 2171 O O . PRO A 1 266 ? 41.518 18.358 34.156 1.00 19.53 268 PRO A O 1
ATOM 2175 N N . LEU A 1 267 ? 39.681 17.963 32.941 1.00 17.78 269 LEU A N 1
ATOM 2176 C CA . LEU A 1 267 ? 40.127 18.703 31.788 1.00 17.34 269 LEU A CA 1
ATOM 2177 C C . LEU A 1 267 ? 39.569 20.111 31.980 1.00 16.81 269 LEU A C 1
ATOM 2178 O O . LEU A 1 267 ? 38.369 20.275 32.217 1.00 16.30 269 LEU A O 1
ATOM 2183 N N . THR A 1 268 ? 40.417 21.127 31.913 1.00 16.62 270 THR A N 1
ATOM 2184 C CA . THR A 1 268 ? 39.950 22.507 32.136 1.00 17.73 270 THR A CA 1
ATOM 2185 C C . THR A 1 268 ? 40.330 23.468 31.020 1.00 18.32 270 THR A C 1
ATOM 2186 O O . THR A 1 268 ? 41.357 23.307 30.361 1.00 18.97 270 THR A O 1
ATOM 2190 N N . SER A 1 269 ? 39.489 24.470 30.801 1.00 17.11 271 SER A N 1
ATOM 2191 C CA . SER A 1 269 ? 39.851 25.593 29.960 1.00 17.55 271 SER A CA 1
ATOM 2192 C C . SER A 1 269 ? 39.918 26.805 30.865 1.00 17.43 271 SER A C 1
ATOM 2193 O O . SER A 1 269 ? 40.085 26.679 32.081 1.00 18.66 271 SER A O 1
ATOM 2196 N N . GLU A 1 270 ? 39.790 27.992 30.287 1.00 19.03 272 GLU A N 1
ATOM 2197 C CA . GLU A 1 270 ? 39.776 29.183 31.108 1.00 19.02 272 GLU A CA 1
ATOM 2198 C C . GLU A 1 270 ? 38.501 29.257 31.959 1.00 17.44 272 GLU A C 1
ATOM 2199 O O . GLU A 1 270 ? 38.519 29.781 33.076 1.00 18.28 272 GLU A O 1
ATOM 2205 N N . TYR A 1 271 ? 37.394 28.721 31.435 1.00 16.57 273 TYR A N 1
ATOM 2206 C CA . TYR A 1 271 ? 36.076 28.830 32.088 1.00 14.96 273 TYR A CA 1
ATOM 2207 C C . TYR A 1 271 ? 35.365 27.519 32.356 1.00 14.37 273 TYR A C 1
ATOM 2208 O O . TYR A 1 271 ? 34.434 27.496 33.133 1.00 13.94 273 TYR A O 1
ATOM 2217 N N . LYS A 1 272 ? 35.779 26.453 31.690 1.00 14.00 274 LYS A N 1
ATOM 2218 C CA . LYS A 1 272 ? 35.050 25.195 31.749 1.00 13.41 274 LYS A CA 1
ATOM 2219 C C . LYS A 1 272 ? 35.907 24.129 32.410 1.00 12.97 274 LYS A C 1
ATOM 2220 O O . LYS A 1 272 ? 37.140 24.224 32.447 1.00 13.44 274 LYS A O 1
ATOM 2226 N N . ALA A 1 273 ? 35.227 23.124 32.952 1.00 12.44 275 ALA A N 1
ATOM 2227 C CA . ALA A 1 273 ? 35.869 21.914 33.433 1.00 11.97 275 ALA A CA 1
ATOM 2228 C C . ALA A 1 273 ? 35.025 20.728 33.011 1.00 12.87 275 ALA A C 1
ATOM 2229 O O . ALA A 1 273 ? 33.789 20.826 32.893 1.00 13.81 275 ALA A O 1
ATOM 2231 N N . SER A 1 274 ? 35.685 19.607 32.741 1.00 12.05 276 SER A N 1
ATOM 2232 C CA . SER A 1 274 ? 35.003 18.363 32.425 1.00 12.11 276 SER A CA 1
ATOM 2233 C C . SER A 1 274 ? 35.746 17.250 33.143 1.00 12.05 276 SER A C 1
ATOM 2234 O O . SER A 1 274 ? 36.947 17.066 32.919 1.00 12.83 276 SER A O 1
ATOM 2237 N N . THR A 1 275 ? 35.047 16.527 34.010 1.00 12.09 277 THR A N 1
ATOM 2238 C CA . THR A 1 275 ? 35.685 15.558 34.894 1.00 13.01 277 THR A CA 1
ATOM 2239 C C . THR A 1 275 ? 35.021 14.201 34.739 1.00 12.61 277 THR A C 1
ATOM 2240 O O . THR A 1 275 ? 33.799 14.106 34.791 1.00 13.10 277 THR A O 1
ATOM 2244 N N . ILE A 1 276 ? 35.817 13.155 34.546 1.00 12.60 278 ILE A N 1
ATOM 2245 C CA . ILE A 1 276 ? 35.276 11.804 34.568 1.00 12.21 278 ILE A CA 1
ATOM 2246 C C . ILE A 1 276 ? 35.324 11.356 36.017 1.00 12.79 278 ILE A C 1
ATOM 2247 O O . ILE A 1 276 ? 36.417 11.139 36.557 1.00 13.76 278 ILE A O 1
ATOM 2252 N N . ALA A 1 277 ? 34.173 11.215 36.654 1.00 11.57 279 ALA A N 1
ATOM 2253 C CA . ALA A 1 277 ? 34.120 10.898 38.090 1.00 12.79 279 ALA A CA 1
ATOM 2254 C C . ALA A 1 277 ? 34.257 9.396 38.353 1.00 13.09 279 ALA A C 1
ATOM 2255 O O . ALA A 1 277 ? 34.575 8.986 39.468 1.00 14.41 279 ALA A O 1
ATOM 2257 N N . TYR A 1 278 ? 33.968 8.575 37.346 1.00 11.99 280 TYR A N 1
ATOM 2258 C CA . TYR A 1 278 ? 33.939 7.117 37.507 1.00 11.85 280 TYR A CA 1
ATOM 2259 C C . TYR A 1 278 ? 34.029 6.451 36.141 1.00 11.53 280 TYR A C 1
ATOM 2260 O O . TYR A 1 278 ? 33.459 6.941 35.165 1.00 11.64 280 TYR A O 1
ATOM 2269 N N . LYS A 1 279 ? 34.725 5.325 36.094 1.00 11.89 281 LYS A N 1
ATOM 2270 C CA . LYS A 1 279 ? 34.802 4.474 34.904 1.00 12.56 281 LYS A CA 1
ATOM 2271 C C . LYS A 1 279 ? 34.666 3.024 35.316 1.00 12.99 281 LYS A C 1
ATOM 2272 O O . LYS A 1 279 ? 35.165 2.636 36.356 1.00 13.65 281 LYS A O 1
ATOM 2278 N N . LEU A 1 280 ? 34.029 2.216 34.486 1.00 12.88 282 LEU A N 1
ATOM 2279 C CA . LEU A 1 280 ? 33.977 0.766 34.710 1.00 12.99 282 LEU A CA 1
ATOM 2280 C C . LEU A 1 280 ? 34.027 0.068 33.356 1.00 12.54 282 LEU A C 1
ATOM 2281 O O . LEU A 1 280 ? 33.293 0.416 32.464 1.00 12.94 282 LEU A O 1
ATOM 2286 N N . PRO A 1 281 ? 34.929 -0.911 33.175 1.00 12.36 283 PRO A N 1
ATOM 2287 C CA . PRO A 1 281 ? 34.953 -1.636 31.902 1.00 12.02 283 PRO A CA 1
ATOM 2288 C C . PRO A 1 281 ? 33.587 -2.264 31.592 1.00 11.83 283 PRO A C 1
ATOM 2289 O O . PRO A 1 281 ? 32.914 -2.760 32.499 1.00 12.63 283 PRO A O 1
ATOM 2293 N N . PHE A 1 282 ? 33.207 -2.229 30.313 1.00 12.00 284 PHE A N 1
ATOM 2294 C CA . PHE A 1 282 ? 31.848 -2.630 29.903 1.00 12.62 284 PHE A CA 1
ATOM 2295 C C . PHE A 1 282 ? 31.476 -4.025 30.377 1.00 12.97 284 PHE A C 1
ATOM 2296 O O . PHE A 1 282 ? 30.348 -4.271 30.821 1.00 13.13 284 PHE A O 1
ATOM 2304 N N . ALA A 1 283 ? 32.422 -4.962 30.320 1.00 13.28 285 ALA A N 1
ATOM 2305 C CA . ALA A 1 283 ? 32.107 -6.329 30.701 1.00 13.35 285 ALA A CA 1
ATOM 2306 C C . ALA A 1 283 ? 31.805 -6.488 32.184 1.00 14.16 285 ALA A C 1
ATOM 2307 O O . ALA A 1 283 ? 31.196 -7.481 32.582 1.00 15.19 285 ALA A O 1
ATOM 2309 N N . ASP A 1 284 ? 32.223 -5.520 32.995 1.00 14.30 286 ASP A N 1
ATOM 2310 C CA A ASP A 1 284 ? 32.028 -5.550 34.431 0.50 14.26 286 ASP A CA 1
ATOM 2311 C CA B ASP A 1 284 ? 31.960 -5.580 34.433 0.50 14.29 286 ASP A CA 1
ATOM 2312 C C . ASP A 1 284 ? 30.692 -4.881 34.852 1.00 14.30 286 ASP A C 1
ATOM 2313 O O . ASP A 1 284 ? 30.315 -4.919 36.007 1.00 15.32 286 ASP A O 1
ATOM 2322 N N . PHE A 1 285 ? 30.018 -4.237 33.903 1.00 13.97 287 PHE A N 1
ATOM 2323 C CA . PHE A 1 285 ? 28.711 -3.630 34.139 1.00 13.76 287 PHE A CA 1
ATOM 2324 C C . PHE A 1 285 ? 27.669 -4.758 34.089 1.00 14.22 287 PHE A C 1
ATOM 2325 O O . PHE A 1 285 ? 27.582 -5.466 33.098 1.00 14.52 287 PHE A O 1
ATOM 2333 N N . PRO A 1 286 ? 26.915 -4.980 35.177 1.00 13.65 288 PRO A N 1
ATOM 2334 C CA . PRO A 1 286 ? 26.014 -6.143 35.178 1.00 14.35 288 PRO A CA 1
ATOM 2335 C C . PRO A 1 286 ? 24.968 -6.095 34.071 1.00 14.16 288 PRO A C 1
ATOM 2336 O O . PRO A 1 286 ? 24.428 -5.023 33.793 1.00 14.11 288 PRO A O 1
ATOM 2340 N N . LYS A 1 287 ? 24.680 -7.243 33.458 1.00 13.82 289 LYS A N 1
ATOM 2341 C CA . LYS A 1 287 ? 23.718 -7.338 32.337 1.00 13.80 289 LYS A CA 1
ATOM 2342 C C . LYS A 1 287 ? 22.460 -8.097 32.725 1.00 14.11 289 LYS A C 1
ATOM 2343 O O . LYS A 1 287 ? 22.475 -8.949 33.624 1.00 14.90 289 LYS A O 1
ATOM 2349 N N . ASP A 1 288 ? 21.376 -7.806 32.009 1.00 13.15 290 ASP A N 1
ATOM 2350 C CA . ASP A 1 288 ? 20.125 -8.552 32.165 1.00 13.39 290 ASP A CA 1
ATOM 2351 C C . ASP A 1 288 ? 19.619 -8.506 33.605 1.00 14.35 290 ASP A C 1
ATOM 2352 O O . ASP A 1 288 ? 19.015 -9.464 34.097 1.00 15.39 290 ASP A O 1
ATOM 2357 N N . CYS A 1 289 ? 19.803 -7.366 34.269 1.00 14.10 291 CYS A N 1
ATOM 2358 C CA . CYS A 1 289 ? 19.257 -7.166 35.593 1.00 14.77 291 CYS A CA 1
ATOM 2359 C C . CYS A 1 289 ? 19.067 -5.682 35.842 1.00 15.00 291 CYS A C 1
ATOM 2360 O O . CYS A 1 289 ? 19.673 -4.843 35.164 1.00 15.47 291 CYS A O 1
ATOM 2363 N N . TRP A 1 290 ? 18.235 -5.359 36.819 1.00 13.84 292 TRP A N 1
ATOM 2364 C CA . TRP A 1 290 ? 17.991 -3.951 37.147 1.00 14.80 292 TRP A CA 1
ATOM 2365 C C . TRP A 1 290 ? 19.049 -3.394 38.077 1.00 14.91 292 TRP A C 1
ATOM 2366 O O . TRP A 1 290 ? 19.339 -3.961 39.140 1.00 15.78 292 TRP A O 1
ATOM 2377 N N . ILE A 1 291 ? 19.620 -2.257 37.702 1.00 14.15 293 ILE A N 1
ATOM 2378 C CA . ILE A 1 291 ? 20.613 -1.570 38.486 1.00 14.25 293 ILE A CA 1
ATOM 2379 C C . ILE A 1 291 ? 19.996 -0.257 38.899 1.00 13.90 293 ILE A C 1
ATOM 2380 O O . ILE A 1 291 ? 19.467 0.475 38.056 1.00 14.21 293 ILE A O 1
ATOM 2385 N N . THR A 1 292 ? 20.035 0.033 40.192 1.00 13.50 294 THR A N 1
ATOM 2386 C CA . THR A 1 292 ? 19.499 1.293 40.701 1.00 13.92 294 THR A CA 1
ATOM 2387 C C . THR A 1 292 ? 20.622 2.245 41.063 1.00 14.20 294 THR A C 1
ATOM 2388 O O . THR A 1 292 ? 21.533 1.897 41.828 1.00 14.95 294 THR A O 1
ATOM 2392 N N . PHE A 1 293 ? 20.580 3.453 40.506 1.00 13.30 295 PHE A N 1
ATOM 2393 C CA . PHE A 1 293 ? 21.542 4.465 40.840 1.00 12.84 295 PHE A CA 1
ATOM 2394 C C . PHE A 1 293 ? 20.901 5.471 41.775 1.00 13.01 295 PHE A C 1
ATOM 2395 O O . PHE A 1 293 ? 19.777 5.913 41.545 1.00 13.93 295 PHE A O 1
ATOM 2403 N N . ARG A 1 294 ? 21.635 5.812 42.832 1.00 12.88 296 ARG A N 1
ATOM 2404 C CA . ARG A 1 294 ? 21.215 6.869 43.767 1.00 13.76 296 ARG A CA 1
ATOM 2405 C C . ARG A 1 294 ? 22.251 7.972 43.669 1.00 14.05 296 ARG A C 1
ATOM 2406 O O . ARG A 1 294 ? 23.441 7.745 43.857 1.00 14.46 296 ARG A O 1
ATOM 2414 N N . VAL A 1 295 ? 21.800 9.170 43.314 1.00 13.88 297 VAL A N 1
ATOM 2415 C CA . VAL A 1 295 ? 22.697 10.254 43.011 1.00 13.92 297 VAL A CA 1
ATOM 2416 C C . VAL A 1 295 ? 22.374 11.464 43.881 1.00 14.09 297 VAL A C 1
ATOM 2417 O O . VAL A 1 295 ? 21.234 11.943 43.896 1.00 14.55 297 VAL A O 1
ATOM 2421 N N . HIS A 1 296 ? 23.379 11.974 44.565 1.00 13.72 298 HIS A N 1
ATOM 2422 C CA . HIS A 1 296 ? 23.207 13.245 45.256 1.00 14.43 298 HIS A CA 1
ATOM 2423 C C . HIS A 1 296 ? 24.048 14.294 44.566 1.00 13.30 298 HIS A C 1
ATOM 2424 O O . HIS A 1 296 ? 25.220 14.072 44.331 1.00 13.15 298 HIS A O 1
ATOM 2431 N N . ILE A 1 297 ? 23.442 15.439 44.249 1.00 13.42 299 ILE A N 1
ATOM 2432 C CA . ILE A 1 297 ? 24.179 16.531 43.662 1.00 13.95 299 ILE A CA 1
ATOM 2433 C C . ILE A 1 297 ? 24.045 17.795 44.493 1.00 13.82 299 ILE A C 1
ATOM 2434 O O . ILE A 1 297 ? 22.933 18.230 44.762 1.00 14.14 299 ILE A O 1
ATOM 2439 N N . ASP A 1 298 ? 25.174 18.375 44.881 1.00 14.46 300 ASP A N 1
ATOM 2440 C CA . ASP A 1 298 ? 25.180 19.765 45.345 1.00 15.18 300 ASP A CA 1
ATOM 2441 C C . ASP A 1 298 ? 25.728 20.568 44.180 1.00 14.45 300 ASP A C 1
ATOM 2442 O O . ASP A 1 298 ? 26.895 20.437 43.832 1.00 14.18 300 ASP A O 1
ATOM 2447 N N . TRP A 1 299 ? 24.889 21.385 43.556 1.00 13.97 301 TRP A N 1
ATOM 2448 C CA . TRP A 1 299 ? 25.317 22.085 42.357 1.00 14.19 301 TRP A CA 1
ATOM 2449 C C . TRP A 1 299 ? 26.317 23.177 42.715 1.00 14.39 301 TRP A C 1
ATOM 2450 O O . TRP A 1 299 ? 26.164 23.850 43.747 1.00 15.44 301 TRP A O 1
ATOM 2461 N N . THR A 1 300 ? 27.335 23.359 41.889 1.00 14.50 302 THR A N 1
ATOM 2462 C CA . THR A 1 300 ? 28.270 24.462 42.094 1.00 14.89 302 THR A CA 1
ATOM 2463 C C . THR A 1 300 ? 27.536 25.793 42.139 1.00 15.33 302 THR A C 1
ATOM 2464 O O . THR A 1 300 ? 26.560 26.003 41.413 1.00 16.24 302 THR A O 1
ATOM 2468 N N . VAL A 1 301 ? 27.984 26.703 43.004 1.00 15.52 303 VAL A N 1
ATOM 2469 C CA . VAL A 1 301 ? 27.382 28.033 43.067 1.00 15.78 303 VAL A CA 1
ATOM 2470 C C . VAL A 1 301 ? 28.311 28.990 42.360 1.00 15.81 303 VAL A C 1
ATOM 2471 O O . VAL A 1 301 ? 29.490 29.070 42.703 1.00 15.58 303 VAL A O 1
ATOM 2475 N N . TYR A 1 302 ? 27.792 29.705 41.364 1.00 15.18 304 TYR A N 1
ATOM 2476 C CA . TYR A 1 302 ? 28.596 30.608 40.564 1.00 15.48 304 TYR A CA 1
ATOM 2477 C C . TYR A 1 302 ? 28.224 32.043 40.907 1.00 16.26 304 TYR A C 1
ATOM 2478 O O . TYR A 1 302 ? 27.119 32.306 41.381 1.00 18.35 304 TYR A O 1
ATOM 2487 N N . GLY A 1 303 ? 29.124 32.969 40.605 1.00 16.19 305 GLY A N 1
ATOM 2488 C CA . GLY A 1 303 ? 28.883 34.367 40.932 1.00 16.48 305 GLY A CA 1
ATOM 2489 C C . GLY A 1 303 ? 28.221 35.209 39.861 1.00 16.42 305 GLY A C 1
ATOM 2490 O O . GLY A 1 303 ? 28.418 36.418 39.802 1.00 16.83 305 GLY A O 1
ATOM 2491 N N . LYS A 1 304 ? 27.414 34.583 39.005 1.00 16.56 306 LYS A N 1
ATOM 2492 C CA . LYS A 1 304 ? 26.700 35.309 37.946 1.00 16.65 306 LYS A CA 1
ATOM 2493 C C . LYS A 1 304 ? 27.648 36.158 37.115 1.00 15.98 306 LYS A C 1
ATOM 2494 O O . LYS A 1 304 ? 28.639 35.647 36.623 1.00 15.08 306 LYS A O 1
ATOM 2500 N N . GLU A 1 305 ? 27.384 37.454 36.970 1.00 16.23 307 GLU A N 1
ATOM 2501 C CA . GLU A 1 305 ? 28.236 38.268 36.118 1.00 16.79 307 GLU A CA 1
ATOM 2502 C C . GLU A 1 305 ? 29.698 38.325 36.587 1.00 16.40 307 GLU A C 1
ATOM 2503 O O . GLU A 1 305 ? 30.586 38.636 35.802 1.00 17.27 307 GLU A O 1
ATOM 2509 N N . ALA A 1 306 ? 29.928 38.021 37.860 1.00 16.90 308 ALA A N 1
ATOM 2510 C CA . ALA A 1 306 ? 31.290 38.022 38.407 1.00 17.85 308 ALA A CA 1
ATOM 2511 C C . ALA A 1 306 ? 32.096 36.814 37.941 1.00 18.16 308 ALA A C 1
ATOM 2512 O O . ALA A 1 306 ? 33.323 36.808 38.039 1.00 18.81 308 ALA A O 1
ATOM 2514 N N . GLU A 1 307 ? 31.401 35.775 37.481 1.00 17.36 309 GLU A N 1
ATOM 2515 C CA . GLU A 1 307 ? 32.037 34.558 36.936 1.00 17.34 309 GLU A CA 1
ATOM 2516 C C . GLU A 1 307 ? 32.930 33.816 37.924 1.00 17.50 309 GLU A C 1
ATOM 2517 O O . GLU A 1 307 ? 33.816 33.055 37.534 1.00 18.33 309 GLU A O 1
ATOM 2523 N N . THR A 1 308 ? 32.667 34.010 39.204 1.00 17.66 310 THR A N 1
ATOM 2524 C CA . THR A 1 308 ? 33.425 33.351 40.235 1.00 18.47 310 THR A CA 1
ATOM 2525 C C . THR A 1 308 ? 32.813 32.006 40.580 1.00 18.82 310 THR A C 1
ATOM 2526 O O . THR A 1 308 ? 31.634 31.740 40.301 1.00 17.55 310 THR A O 1
ATOM 2530 N N . ILE A 1 309 ? 33.624 31.151 41.198 1.00 19.02 311 ILE A N 1
ATOM 2531 C CA . ILE A 1 309 ? 33.120 29.984 41.898 1.00 20.50 311 ILE A CA 1
ATOM 2532 C C . ILE A 1 309 ? 32.894 30.367 43.350 1.00 21.10 311 ILE A C 1
ATOM 2533 O O . ILE A 1 309 ? 33.860 30.567 44.113 1.00 21.98 311 ILE A O 1
ATOM 2538 N N . VAL A 1 310 ? 31.631 30.478 43.743 1.00 21.09 312 VAL A N 1
ATOM 2539 C CA . VAL A 1 310 ? 31.281 30.898 45.085 1.00 21.79 312 VAL A CA 1
ATOM 2540 C C . VAL A 1 310 ? 31.386 29.718 46.042 1.00 22.05 312 VAL A C 1
ATOM 2541 O O . VAL A 1 310 ? 31.874 29.862 47.172 1.00 23.11 312 VAL A O 1
ATOM 2545 N N . LYS A 1 311 ? 30.962 28.544 45.581 1.00 21.84 313 LYS A N 1
ATOM 2546 C CA . LYS A 1 311 ? 31.030 27.320 46.378 1.00 21.81 313 LYS A CA 1
ATOM 2547 C C . LYS A 1 311 ? 31.190 26.160 45.412 1.00 21.23 313 LYS A C 1
ATOM 2548 O O . LYS A 1 311 ? 30.471 26.092 44.411 1.00 20.27 313 LYS A O 1
ATOM 2554 N N . PRO A 1 312 ? 32.121 25.237 45.693 1.00 20.56 314 PRO A N 1
ATOM 2555 C CA . PRO A 1 312 ? 32.230 24.085 44.811 1.00 19.94 314 PRO A CA 1
ATOM 2556 C C . PRO A 1 312 ? 31.003 23.207 44.941 1.00 18.72 314 PRO A C 1
ATOM 2557 O O . PRO A 1 312 ? 30.236 23.312 45.893 1.00 18.61 314 PRO A O 1
ATOM 2561 N N . GLY A 1 313 ? 30.803 22.336 43.971 1.00 17.54 315 GLY A N 1
ATOM 2562 C CA . GLY A 1 313 ? 29.736 21.369 44.066 1.00 16.69 315 GLY A CA 1
ATOM 2563 C C . GLY A 1 313 ? 30.215 20.075 44.679 1.00 15.80 315 GLY A C 1
ATOM 2564 O O . GLY A 1 313 ? 31.372 19.960 45.093 1.00 16.51 315 GLY A O 1
ATOM 2565 N N . MET A 1 314 ? 29.330 19.090 44.700 1.00 15.18 316 MET A N 1
ATOM 2566 C CA A MET A 1 314 ? 29.639 17.768 45.238 0.50 15.11 316 MET A CA 1
ATOM 2567 C CA B MET A 1 314 ? 29.687 17.774 45.186 0.50 15.03 316 MET A CA 1
ATOM 2568 C C . MET A 1 314 ? 28.784 16.749 44.517 1.00 14.43 316 MET A C 1
ATOM 2569 O O . MET A 1 314 ? 27.610 16.998 44.267 1.00 14.42 316 MET A O 1
ATOM 2578 N N . LEU A 1 315 ? 29.370 15.594 44.220 1.00 14.36 317 LEU A N 1
ATOM 2579 C CA . LEU A 1 315 ? 28.649 14.512 43.595 1.00 14.40 317 LEU A CA 1
ATOM 2580 C C . LEU A 1 315 ? 28.833 13.235 44.411 1.00 14.00 317 LEU A C 1
ATOM 2581 O O . LEU A 1 315 ? 29.975 12.876 44.772 1.00 14.51 317 LEU A O 1
ATOM 2586 N N . ASP A 1 316 ? 27.737 12.544 44.678 1.00 13.72 318 ASP A N 1
ATOM 2587 C CA . ASP A 1 316 ? 27.785 11.234 45.338 1.00 14.47 318 ASP A CA 1
ATOM 2588 C C . ASP A 1 316 ? 26.925 10.250 44.563 1.00 14.02 318 ASP A C 1
ATOM 2589 O O . ASP A 1 316 ? 25.787 10.575 44.225 1.00 15.05 318 ASP A O 1
ATOM 2594 N N . VAL A 1 317 ? 27.448 9.052 44.290 1.00 14.01 319 VAL A N 1
ATOM 2595 C CA . VAL A 1 317 ? 26.696 8.055 43.521 1.00 13.64 319 VAL A CA 1
ATOM 2596 C C . VAL A 1 317 ? 26.869 6.672 44.128 1.00 13.38 319 VAL A C 1
ATOM 2597 O O . VAL A 1 317 ? 27.996 6.241 44.393 1.00 14.12 319 VAL A O 1
ATOM 2601 N N . ARG A 1 318 ? 25.742 6.002 44.316 1.00 13.84 320 ARG A N 1
ATOM 2602 C CA . ARG A 1 318 ? 25.730 4.594 44.672 1.00 15.26 320 ARG A CA 1
ATOM 2603 C C . ARG A 1 318 ? 25.070 3.794 43.582 1.00 15.33 320 ARG A C 1
ATOM 2604 O O . ARG A 1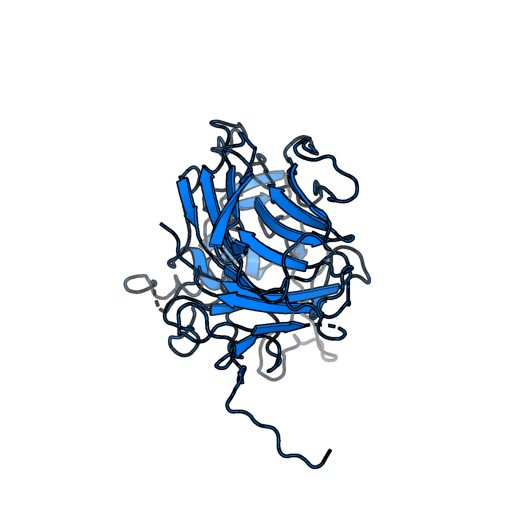 318 ? 24.166 4.275 42.891 1.00 14.97 320 ARG A O 1
ATOM 2612 N N . MET A 1 319 ? 25.548 2.569 43.413 1.00 15.24 321 MET A N 1
ATOM 2613 C CA . MET A 1 319 ? 25.080 1.660 42.393 1.00 16.34 321 MET A CA 1
ATOM 2614 C C . MET A 1 319 ? 24.669 0.358 43.065 1.00 17.08 321 MET A C 1
ATOM 2615 O O . MET A 1 319 ? 25.512 -0.343 43.609 1.00 17.33 321 MET A O 1
ATOM 2620 N N . ASP A 1 320 ? 23.384 0.038 43.012 1.00 17.23 322 ASP A N 1
ATOM 2621 C CA A ASP A 1 320 ? 22.839 -1.121 43.715 0.50 18.68 322 ASP A CA 1
ATOM 2622 C CA B ASP A 1 320 ? 22.829 -1.119 43.715 0.50 18.68 322 ASP A CA 1
ATOM 2623 C C . ASP A 1 320 ? 22.259 -2.140 42.749 1.00 19.13 322 ASP A C 1
ATOM 2624 O O . ASP A 1 320 ? 21.585 -1.791 41.781 1.00 18.26 322 ASP A O 1
ATOM 2633 N N . TYR A 1 321 ? 22.511 -3.417 43.012 1.00 20.26 323 TYR A N 1
ATOM 2634 C CA . TYR A 1 321 ? 21.976 -4.459 42.169 1.00 21.78 323 TYR A CA 1
ATOM 2635 C C . TYR A 1 321 ? 22.122 -5.798 42.872 1.00 23.69 323 TYR A C 1
ATOM 2636 O O . TYR A 1 321 ? 22.764 -5.878 43.914 1.00 23.74 323 TYR A O 1
ATOM 2645 N N . GLN A 1 322 ? 21.505 -6.824 42.307 1.00 25.10 324 GLN A N 1
ATOM 2646 C CA . GLN A 1 322 ? 21.513 -8.141 42.939 1.00 27.11 324 GLN A CA 1
ATOM 2647 C C . GLN A 1 322 ? 22.811 -8.848 42.648 1.00 27.70 324 GLN A C 1
ATOM 2648 O O . GLN A 1 322 ? 23.205 -8.980 41.481 1.00 27.87 324 GLN A O 1
ATOM 2654 N N . GLU A 1 323 ? 23.462 -9.334 43.704 1.00 28.16 325 GLU A N 1
ATOM 2655 C CA . GLU A 1 323 ? 24.720 -10.043 43.557 1.00 29.25 325 GLU A CA 1
ATOM 2656 C C . GLU A 1 323 ? 24.740 -11.322 44.400 1.00 29.63 325 GLU A C 1
ATOM 2657 O O . GLU A 1 323 ? 24.701 -11.269 45.634 1.00 30.81 325 GLU A O 1
ATOM 2659 N N . GLY A 1 325 ? 21.501 -12.745 44.091 1.00 36.65 327 GLY A N 1
ATOM 2660 C CA . GLY A 1 325 ? 21.374 -13.350 45.413 1.00 35.94 327 GLY A CA 1
ATOM 2661 C C . GLY A 1 325 ? 20.978 -12.345 46.476 1.00 35.83 327 GLY A C 1
ATOM 2662 O O . GLY A 1 325 ? 19.894 -12.435 47.057 0.50 35.73 327 GLY A O 1
ATOM 2663 N N . LYS A 1 326 ? 21.857 -11.377 46.725 1.00 35.34 328 LYS A N 1
ATOM 2664 C CA . LYS A 1 326 ? 21.627 -10.366 47.756 0.50 34.95 328 LYS A CA 1
ATOM 2665 C C . LYS A 1 326 ? 21.879 -8.961 47.215 0.50 34.63 328 LYS A C 1
ATOM 2666 O O . LYS A 1 326 ? 22.738 -8.763 46.361 1.00 34.46 328 LYS A O 1
ATOM 2668 N N . LYS A 1 327 ? 21.132 -7.983 47.713 1.00 34.23 329 LYS A N 1
ATOM 2669 C CA . LYS A 1 327 ? 21.354 -6.607 47.293 1.00 33.94 329 LYS A CA 1
ATOM 2670 C C . LYS A 1 327 ? 22.696 -6.086 47.800 1.00 33.34 329 LYS A C 1
ATOM 2671 O O . LYS A 1 327 ? 22.993 -6.139 48.998 1.00 33.78 329 LYS A O 1
ATOM 2675 N N . VAL A 1 328 ? 23.509 -5.585 46.879 1.00 32.30 330 VAL A N 1
ATOM 2676 C CA . VAL A 1 328 ? 24.760 -4.945 47.242 1.00 31.09 330 VAL A CA 1
ATOM 2677 C C . VAL A 1 328 ? 24.689 -3.499 46.787 1.00 30.15 330 VAL A C 1
ATOM 2678 O O . VAL A 1 328 ? 23.964 -3.189 45.840 1.00 29.51 330 VAL A O 1
ATOM 2682 N N . SER A 1 329 ? 25.413 -2.622 47.474 1.00 28.66 331 SER A N 1
ATOM 2683 C CA . SER A 1 329 ? 25.472 -1.213 47.109 1.00 27.28 331 SER A CA 1
ATOM 2684 C C . SER A 1 329 ? 26.923 -0.792 46.952 1.00 26.10 331 SER A C 1
ATOM 2685 O O . SER A 1 329 ? 27.669 -0.762 47.933 1.00 26.80 331 SER A O 1
ATOM 2688 N N . LYS A 1 330 ? 27.333 -0.487 45.723 1.00 23.68 332 LYS A N 1
ATOM 2689 C CA . LYS A 1 330 ? 28.691 -0.042 45.444 1.00 21.89 332 LYS A CA 1
ATOM 2690 C C . LYS A 1 330 ? 28.740 1.485 45.464 1.00 20.40 332 LYS A C 1
ATOM 2691 O O . LYS A 1 330 ? 27.948 2.153 44.791 1.00 18.86 332 LYS A O 1
ATOM 2696 N N . HIS A 1 331 ? 29.645 2.039 46.264 1.00 18.76 333 HIS A N 1
ATOM 2697 C CA . HIS A 1 331 ? 29.785 3.487 46.423 1.00 18.27 333 HIS A CA 1
ATOM 2698 C C . HIS A 1 331 ? 30.747 3.990 45.351 1.00 17.82 333 HIS A C 1
ATOM 2699 O O . HIS A 1 331 ? 31.919 4.252 45.610 1.00 18.63 333 HIS A O 1
ATOM 2706 N N . ILE A 1 332 ? 30.240 4.148 44.130 1.00 16.41 334 ILE A N 1
ATOM 2707 C CA . ILE A 1 332 ? 31.126 4.372 42.983 1.00 15.52 334 ILE A CA 1
ATOM 2708 C C . ILE A 1 332 ? 31.664 5.788 42.869 1.00 15.19 334 ILE A C 1
ATOM 2709 O O . ILE A 1 332 ? 32.752 5.981 42.357 1.00 15.73 334 ILE A O 1
ATOM 2714 N N . VAL A 1 333 ? 30.913 6.768 43.376 1.00 14.69 335 VAL A N 1
ATOM 2715 C CA . VAL A 1 333 ? 31.458 8.120 43.526 1.00 15.32 335 VAL A CA 1
ATOM 2716 C C . VAL A 1 333 ? 31.220 8.547 44.955 1.00 15.83 335 VAL A C 1
ATOM 2717 O O . VAL A 1 333 ? 30.082 8.723 45.369 1.00 15.70 335 VAL A O 1
ATOM 2721 N N . ASP A 1 334 ? 32.309 8.675 45.706 1.00 17.14 336 ASP A N 1
ATOM 2722 C CA . ASP A 1 334 ? 32.217 8.909 47.149 1.00 18.24 336 ASP A CA 1
ATOM 2723 C C . ASP A 1 334 ? 32.348 10.385 47.535 1.00 18.60 336 ASP A C 1
ATOM 2724 O O . ASP A 1 334 ? 33.449 10.895 47.760 1.00 18.43 336 ASP A O 1
ATOM 2729 N N . ASN A 1 335 ? 31.216 11.086 47.569 1.00 18.42 337 ASN A N 1
ATOM 2730 C CA . ASN A 1 335 ? 31.181 12.444 48.075 1.00 18.90 337 ASN A CA 1
ATOM 2731 C C . ASN A 1 335 ? 32.308 13.301 47.536 1.00 18.61 337 ASN A C 1
ATOM 2732 O O . ASN A 1 335 ? 33.062 13.921 48.279 1.00 18.81 337 ASN A O 1
ATOM 2737 N N . GLU A 1 336 ? 32.423 13.353 46.211 1.00 17.81 338 GLU A N 1
ATOM 2738 C CA . GLU A 1 336 ? 33.538 14.044 45.573 1.00 17.79 338 GLU A CA 1
ATOM 2739 C C . GLU A 1 336 ? 33.250 15.523 45.364 1.00 17.49 338 GLU A C 1
ATOM 2740 O O . GLU A 1 336 ? 32.278 15.882 44.697 1.00 17.13 338 GLU A O 1
ATOM 2746 N N . LYS A 1 337 ? 34.084 16.386 45.940 1.00 17.61 339 LYS A N 1
ATOM 2747 C CA . LYS A 1 337 ? 34.079 17.801 45.612 1.00 17.60 339 LYS A CA 1
ATOM 2748 C C . LYS A 1 337 ? 34.392 17.914 44.120 1.00 17.97 339 LYS A C 1
ATOM 2749 O O . LYS A 1 337 ? 35.344 17.315 43.626 1.00 18.49 339 LYS A O 1
ATOM 2751 N N . ILE A 1 338 ? 33.595 18.691 43.392 1.00 17.38 340 ILE A N 1
ATOM 2752 C CA . ILE A 1 338 ? 33.694 18.676 41.942 1.00 17.44 340 ILE A CA 1
ATOM 2753 C C . ILE A 1 338 ? 33.025 19.921 41.420 1.00 17.29 340 ILE A C 1
ATOM 2754 O O . ILE A 1 338 ? 32.120 20.458 42.062 1.00 17.89 340 ILE A O 1
ATOM 2759 N N . LEU A 1 339 ? 33.495 20.404 40.273 1.00 16.77 341 LEU A N 1
ATOM 2760 C CA . LEU A 1 339 ? 32.803 21.501 39.585 1.00 16.51 341 LEU A CA 1
ATOM 2761 C C . LEU A 1 339 ? 31.711 20.886 38.725 1.00 15.00 341 LEU A C 1
ATOM 2762 O O . LEU A 1 339 ? 31.973 20.039 37.887 1.00 15.28 341 LEU A O 1
ATOM 2767 N N . ILE A 1 340 ? 30.480 21.327 38.941 1.00 13.24 342 ILE A N 1
ATOM 2768 C CA . ILE A 1 340 ? 29.337 20.709 38.274 1.00 12.57 342 ILE A CA 1
ATOM 2769 C C . ILE A 1 340 ? 28.222 21.724 38.175 1.00 12.68 342 ILE A C 1
ATOM 2770 O O . ILE A 1 340 ? 27.689 22.190 39.202 1.00 13.58 342 ILE A O 1
ATOM 2775 N N . GLY A 1 341 ? 27.871 22.088 36.942 1.00 11.26 343 GLY A N 1
ATOM 2776 C CA . GLY A 1 341 ? 26.815 23.061 36.724 1.00 11.90 343 GLY A CA 1
ATOM 2777 C C . GLY A 1 341 ? 27.122 24.023 35.606 1.00 11.23 343 GLY A C 1
ATOM 2778 O O . GLY A 1 341 ? 28.042 23.820 34.809 1.00 11.60 343 GLY A O 1
ATOM 2779 N N . ARG A 1 342 ? 26.331 25.094 35.568 1.00 11.08 344 ARG A N 1
ATOM 2780 C CA . ARG A 1 342 ? 26.472 26.149 34.566 1.00 12.40 344 ARG A CA 1
ATOM 2781 C C . ARG A 1 342 ? 26.128 27.468 35.223 1.00 12.33 344 ARG A C 1
ATOM 2782 O O . ARG A 1 342 ? 25.154 27.546 35.986 1.00 12.07 344 ARG A O 1
ATOM 2790 N N . ASN A 1 343 ? 26.876 28.506 34.883 1.00 11.76 345 ASN A N 1
ATOM 2791 C CA . ASN A 1 343 ? 26.597 29.839 35.405 1.00 12.07 345 ASN A CA 1
ATOM 2792 C C . ASN A 1 343 ? 25.456 30.497 34.642 1.00 11.72 345 ASN A C 1
ATOM 2793 O O . ASN A 1 343 ? 25.701 31.270 33.716 1.00 11.80 345 ASN A O 1
ATOM 2798 N N . ASP A 1 344 ? 24.225 30.136 35.012 1.00 11.82 346 ASP A N 1
ATOM 2799 C CA . ASP A 1 344 ? 22.988 30.670 34.422 1.00 11.80 346 ASP A CA 1
ATOM 2800 C C . ASP A 1 344 ? 22.104 31.192 35.546 1.00 11.90 346 ASP A C 1
ATOM 2801 O O . ASP A 1 344 ? 22.300 30.867 36.726 1.00 12.49 346 ASP A O 1
ATOM 2806 N N . GLU A 1 345 ? 21.091 31.955 35.190 1.00 12.32 347 GLU A N 1
ATOM 2807 C CA . GLU A 1 345 ? 20.070 32.312 36.163 1.00 13.89 347 GLU A CA 1
ATOM 2808 C C . GLU A 1 345 ? 19.216 31.101 36.551 1.00 13.06 347 GLU A C 1
ATOM 2809 O O . GLU A 1 345 ? 18.872 30.923 37.715 1.00 13.93 347 GLU A O 1
ATOM 2815 N N . ASP A 1 346 ? 18.903 30.251 35.573 1.00 12.41 348 ASP A N 1
ATOM 2816 C CA . ASP A 1 346 ? 17.996 29.128 35.754 1.00 13.13 348 ASP A CA 1
ATOM 2817 C C . ASP A 1 346 ? 18.761 27.847 36.046 1.00 12.19 348 ASP A C 1
ATOM 2818 O O . ASP A 1 346 ? 19.984 27.811 35.961 1.00 12.95 348 ASP A O 1
ATOM 2823 N N . GLY A 1 347 ? 18.006 26.817 36.387 1.00 12.72 349 GLY A N 1
ATOM 2824 C CA . GLY A 1 347 ? 18.577 25.596 36.950 1.00 13.15 349 GLY A CA 1
ATOM 2825 C C . GLY A 1 347 ? 18.656 24.409 36.011 1.00 12.61 349 GLY A C 1
ATOM 2826 O O . GLY A 1 347 ? 18.910 24.559 34.820 1.00 12.72 349 GLY A O 1
ATOM 2827 N N . TYR A 1 348 ? 18.405 23.233 36.569 1.00 11.83 350 TYR A N 1
ATOM 2828 C CA . TYR A 1 348 ? 18.776 21.957 35.928 1.00 11.62 350 TYR A CA 1
ATOM 2829 C C . TYR A 1 348 ? 17.651 20.953 35.925 1.00 11.96 350 TYR A C 1
ATOM 2830 O O . TYR A 1 348 ? 16.848 20.903 36.860 1.00 11.84 350 TYR A O 1
ATOM 2839 N N . TYR A 1 349 ? 17.604 20.107 34.892 1.00 11.34 351 TYR A N 1
ATOM 2840 C CA . TYR A 1 349 ? 16.544 19.108 34.782 1.00 11.04 351 TYR A CA 1
ATOM 2841 C C . TYR A 1 349 ? 17.083 17.762 34.294 1.00 10.80 351 TYR A C 1
ATOM 2842 O O . TYR A 1 349 ? 18.114 17.702 33.611 1.00 10.88 351 TYR A O 1
ATOM 2851 N N . PHE A 1 350 ? 16.361 16.705 34.629 1.00 10.73 352 PHE A N 1
ATOM 2852 C CA . PHE A 1 350 ? 16.763 15.343 34.335 1.00 10.20 352 PHE A CA 1
ATOM 2853 C C . PHE A 1 350 ? 16.073 14.779 33.089 1.00 10.21 352 PHE A C 1
ATOM 2854 O O . PHE A 1 350 ? 14.883 15.016 32.844 1.00 9.84 352 PHE A O 1
ATOM 2862 N N . LYS A 1 351 ? 16.845 14.022 32.302 1.00 9.76 353 LYS A N 1
ATOM 2863 C CA . LYS A 1 351 ? 16.320 13.168 31.226 1.00 9.98 353 LYS A CA 1
ATOM 2864 C C . LYS A 1 351 ? 16.948 11.803 31.313 1.00 9.01 353 LYS A C 1
ATOM 2865 O O . LYS A 1 351 ? 18.094 11.671 31.746 1.00 9.96 353 LYS A O 1
ATOM 2871 N N . PHE A 1 352 ? 16.212 10.781 30.893 1.00 9.14 354 PHE A N 1
ATOM 2872 C CA . PHE A 1 352 ? 16.862 9.502 30.646 1.00 9.80 354 PHE A CA 1
ATOM 2873 C C . PHE A 1 352 ? 16.379 8.917 29.315 1.00 9.22 354 PHE A C 1
ATOM 2874 O O . PHE A 1 352 ? 15.375 9.370 28.760 1.00 10.04 354 PHE A O 1
ATOM 2882 N N . GLY A 1 353 ? 17.111 7.945 28.788 1.00 9.06 355 GLY A N 1
ATOM 2883 C CA . GLY A 1 353 ? 16.750 7.386 27.471 1.00 9.19 355 GLY A CA 1
ATOM 2884 C C . GLY A 1 353 ? 18.007 7.116 26.701 1.00 9.33 355 GLY A C 1
ATOM 2885 O O . GLY A 1 353 ? 18.978 6.568 27.227 1.00 9.92 355 GLY A O 1
ATOM 2886 N N . ILE A 1 354 ? 17.985 7.456 25.420 1.00 9.93 356 ILE A N 1
ATOM 2887 C CA . ILE A 1 354 ? 19.142 7.282 24.558 1.00 10.36 356 ILE A CA 1
ATOM 2888 C C . ILE A 1 354 ? 19.507 8.602 23.917 1.00 10.48 356 ILE A C 1
ATOM 2889 O O . ILE A 1 354 ? 18.681 9.252 23.287 1.00 11.13 356 ILE A O 1
ATOM 2894 N N . TYR A 1 355 ? 20.748 9.007 24.115 1.00 11.32 357 TYR A N 1
ATOM 2895 C CA A TYR A 1 355 ? 21.321 10.113 23.370 0.50 11.87 357 TYR A CA 1
ATOM 2896 C CA B TYR A 1 355 ? 21.333 10.122 23.383 0.50 11.94 357 TYR A CA 1
ATOM 2897 C C . TYR A 1 355 ? 22.607 9.557 22.788 1.00 12.34 357 TYR A C 1
ATOM 2898 O O . TYR A 1 355 ? 23.587 9.337 23.500 1.00 12.32 357 TYR A O 1
ATOM 2915 N N . ARG A 1 356 ? 22.570 9.268 21.488 1.00 12.56 358 ARG A N 1
ATOM 2916 C CA . ARG A 1 356 ? 23.664 8.559 20.836 1.00 14.20 358 ARG A CA 1
ATOM 2917 C C . ARG A 1 356 ? 24.617 9.567 20.254 1.00 15.80 358 ARG A C 1
ATOM 2918 O O . ARG A 1 356 ? 24.232 10.327 19.359 1.00 16.75 358 ARG A O 1
ATOM 2926 N N . VAL A 1 357 ? 25.858 9.557 20.736 1.00 17.09 359 VAL A N 1
ATOM 2927 C CA . VAL A 1 357 ? 26.816 10.624 20.482 1.00 19.57 359 VAL A CA 1
ATOM 2928 C C . VAL A 1 357 ? 28.114 10.101 19.871 1.00 20.66 359 VAL A C 1
ATOM 2929 O O . VAL A 1 357 ? 28.256 8.919 19.622 1.00 20.85 359 VAL A O 1
ATOM 2933 N N . GLY A 1 358 ? 29.048 11.000 19.600 0.50 21.29 360 GLY A N 1
ATOM 2934 C CA . GLY A 1 358 ? 30.336 10.581 19.050 0.50 22.41 360 GLY A CA 1
ATOM 2935 C C . GLY A 1 358 ? 30.215 9.990 17.657 0.50 23.34 360 GLY A C 1
ATOM 2936 O O . GLY A 1 358 ? 30.950 9.074 17.289 0.50 23.47 360 GLY A O 1
ATOM 2937 N N . ASP A 1 359 ? 29.280 10.524 16.879 1.00 24.21 361 ASP A N 1
ATOM 2938 C CA . ASP A 1 359 ? 29.073 10.101 15.491 1.00 24.54 361 ASP A CA 1
ATOM 2939 C C . ASP A 1 359 ? 29.008 8.581 15.386 1.00 24.81 361 ASP A C 1
ATOM 2940 O O . ASP A 1 359 ? 29.722 7.955 14.604 1.00 26.53 361 ASP A O 1
ATOM 2945 N N . SER A 1 360 ? 28.134 7.990 16.187 1.00 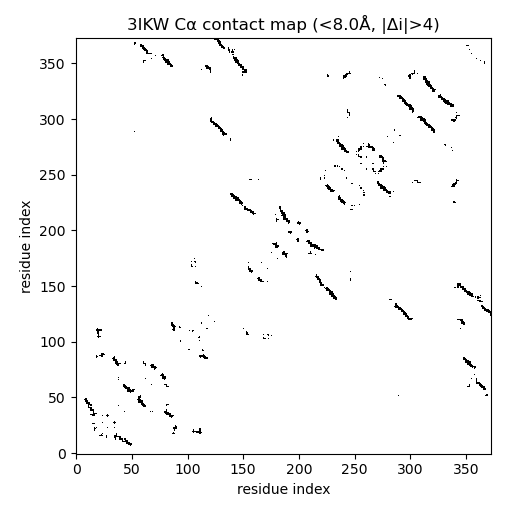22.59 362 SER A N 1
ATOM 2946 C CA . SER A 1 360 ? 28.000 6.551 16.231 1.00 21.68 362 SER A CA 1
ATOM 2947 C C . SER A 1 360 ? 26.677 6.122 15.630 1.00 20.68 362 SER A C 1
ATOM 2948 O O . SER A 1 360 ? 25.661 6.780 15.830 1.00 21.10 362 SER A O 1
ATOM 2951 N N . THR A 1 361 ? 26.680 5.009 14.907 1.00 20.21 363 THR A N 1
ATOM 2952 C CA . THR A 1 361 ? 25.420 4.402 14.512 1.00 19.88 363 THR A CA 1
ATOM 2953 C C . THR A 1 361 ? 25.285 2.951 14.976 1.00 19.11 363 THR A C 1
ATOM 2954 O O . THR A 1 361 ? 24.504 2.190 14.412 1.00 19.42 363 THR A O 1
ATOM 2958 N N . VAL A 1 362 ? 26.042 2.566 16.004 1.00 17.76 364 VAL A N 1
ATOM 2959 C CA . VAL A 1 362 ? 25.875 1.246 16.607 1.00 16.65 364 VAL A CA 1
ATOM 2960 C C . VAL A 1 362 ? 24.496 1.229 17.277 1.00 15.99 3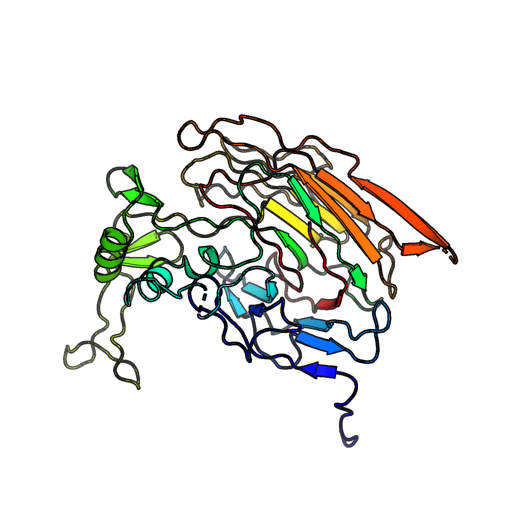64 VAL A C 1
ATOM 2961 O O . VAL A 1 362 ? 24.158 2.167 17.997 1.00 15.60 364 VAL A O 1
ATOM 2965 N N . PRO A 1 363 ? 23.693 0.189 17.035 1.00 15.03 365 PRO A N 1
ATOM 2966 C CA . PRO A 1 363 ? 22.349 0.118 17.619 1.00 14.60 365 PRO A CA 1
ATOM 2967 C C . PRO A 1 363 ? 22.414 0.201 19.132 1.00 13.60 365 PRO A C 1
ATOM 2968 O O . PRO A 1 363 ? 23.385 -0.255 19.731 1.00 13.51 365 PRO A O 1
ATOM 2972 N N . VAL A 1 364 ? 21.380 0.795 19.744 1.00 12.34 366 VAL A N 1
ATOM 2973 C CA . VAL A 1 364 ? 21.294 0.890 21.209 1.00 12.37 366 VAL A CA 1
ATOM 2974 C C . VAL A 1 364 ? 19.910 0.451 21.634 1.00 12.05 366 VAL A C 1
ATOM 2975 O O . VAL A 1 364 ? 18.908 0.896 21.066 1.00 12.71 366 VAL A O 1
ATOM 2979 N N . CYS A 1 365 ? 19.833 -0.371 22.673 1.00 11.79 367 CYS A N 1
ATOM 2980 C CA . CYS A 1 365 ? 18.537 -0.731 23.229 1.00 12.01 367 CYS A CA 1
ATOM 2981 C C . CYS A 1 365 ? 18.730 -1.107 24.683 1.00 11.77 367 CYS A C 1
ATOM 2982 O O . CYS A 1 365 ? 19.607 -1.914 24.999 1.00 13.26 367 CYS A O 1
ATOM 2985 N N . TYR A 1 366 ? 17.953 -0.499 25.579 1.00 11.37 368 TYR A N 1
ATOM 2986 C CA . TYR A 1 366 ? 17.953 -0.878 26.989 1.00 11.00 368 TYR A CA 1
ATOM 2987 C C . TYR A 1 366 ? 16.659 -0.364 27.625 1.00 10.20 368 TYR A C 1
ATOM 2988 O O . TYR A 1 366 ? 15.871 0.352 26.980 1.00 11.05 368 TYR A O 1
ATOM 2997 N N . ASN A 1 367 ? 16.436 -0.747 28.881 1.00 10.37 369 ASN A N 1
ATOM 2998 C CA . ASN A 1 367 ? 15.222 -0.296 29.590 1.00 10.88 369 ASN A CA 1
ATOM 2999 C C . ASN A 1 367 ? 15.552 0.586 30.788 1.00 11.50 369 ASN A C 1
ATOM 3000 O O . ASN A 1 367 ? 16.611 0.439 31.396 1.00 11.05 369 ASN A O 1
ATOM 3005 N N . LEU A 1 368 ? 14.625 1.497 31.104 1.00 11.17 370 LEU A N 1
ATOM 3006 C CA . LEU A 1 368 ? 14.775 2.423 32.219 1.00 11.02 370 LEU A CA 1
ATOM 3007 C C . LEU A 1 368 ? 13.460 2.446 33.002 1.00 11.16 370 LEU A C 1
ATOM 3008 O O . LEU A 1 368 ? 12.401 2.176 32.455 1.00 11.84 370 LEU A O 1
ATOM 3013 N N . ALA A 1 369 ? 13.545 2.759 34.291 1.00 11.88 371 ALA A N 1
ATOM 3014 C CA . ALA A 1 369 ? 12.337 2.772 35.126 1.00 12.57 371 ALA A CA 1
ATOM 3015 C C . ALA A 1 369 ? 12.668 3.392 36.473 1.00 13.20 371 ALA A C 1
ATOM 3016 O O . ALA A 1 369 ? 13.806 3.700 36.775 1.00 12.88 371 ALA A O 1
ATOM 3018 N N . GLY A 1 370 ? 11.636 3.604 37.292 1.00 14.15 372 GLY A N 1
ATOM 3019 C CA . GLY A 1 370 ? 11.865 3.842 38.728 1.00 14.69 372 GLY A CA 1
ATOM 3020 C C . GLY A 1 370 ? 12.458 5.177 39.124 1.00 14.47 372 GLY A C 1
ATOM 3021 O O . GLY A 1 370 ? 13.216 5.266 40.086 1.00 15.04 372 GLY A O 1
ATOM 3022 N N . TYR A 1 371 ? 12.110 6.227 38.395 1.00 14.42 373 TYR A N 1
ATOM 3023 C CA . TYR A 1 371 ? 12.655 7.547 38.682 1.00 14.09 373 TYR A CA 1
ATOM 3024 C C . TYR A 1 371 ? 11.989 8.238 39.870 1.00 14.17 373 TYR A C 1
ATOM 3025 O O . TYR A 1 371 ? 10.749 8.214 39.999 1.00 15.61 373 TYR A O 1
ATOM 3034 N N . SER A 1 372 ? 12.804 8.884 40.691 1.00 14.14 374 SER A N 1
ATOM 3035 C CA . SER A 1 372 ? 12.263 9.832 41.670 1.00 14.80 374 SER A CA 1
ATOM 3036 C C . SER A 1 372 ? 13.316 10.884 41.982 1.00 15.53 374 SER A C 1
ATOM 3037 O O . SER A 1 372 ? 14.506 10.666 41.761 1.00 14.77 374 SER A O 1
ATOM 3040 N N . GLU A 1 373 ? 12.888 12.046 42.470 1.00 16.23 375 GLU A N 1
ATOM 3041 C CA . GLU A 1 373 ? 13.807 13.093 42.870 1.00 17.26 375 GLU A CA 1
ATOM 3042 C C . GLU A 1 373 ? 13.188 13.805 44.053 1.00 18.73 375 GLU A C 1
ATOM 3043 O O . GLU A 1 373 ? 11.963 13.832 44.193 1.00 19.01 375 GLU A O 1
ATOM 3049 N N . ARG A 1 374 ? 14.040 14.366 44.895 1.00 20.09 376 ARG A N 1
ATOM 3050 C CA . ARG A 1 374 ? 13.584 15.133 46.047 1.00 22.37 376 ARG A CA 1
ATOM 3051 C C . ARG A 1 374 ? 14.644 16.139 46.468 1.00 22.93 376 ARG A C 1
ATOM 3052 O O . ARG A 1 374 ? 15.851 15.884 46.401 1.00 22.82 376 ARG A O 1
#

InterPro domains:
  IPR025975 Polysaccharide lyase [PF14099] (40-368)